Protein AF-A0A1B7TES0-F1 (afdb_monomer)

InterPro domains:
  IPR009011 Mannose-6-phosphate receptor binding domain superfamily [G3DSA:2.70.130.10] (312-466)
  IPR009011 Mannose-6-phosphate receptor binding domain superfamily [SSF50911] (410-466)
  IPR036607 Glucosidase 2 subunit beta-like [PF13015] (404-466)
  IPR039794 Glucosidase II beta subunit-like [PTHR12630] (36-466)
  IPR044865 MRH domain [PS51914] (364-467)

Secondary structure (DSSP, 8-state):
----GGGHHHHHHHHHHHTTSSS-----------EEEEEEE-TT--EEEEEEEETTTTTSSS--STT-TT-SS------HHHHHHHHHHHHHSSHHHHHHHHHHHHHHHHH-TT-HHHHHHHHHHHHHHHHHHS------HHHHHHHHHHHHHHHHHHHHHH--SS-HHHHHHHHHHIIIIIHHHHHTT---HHHHHHHHHTGGG-SHHHHHHHHHHHHHHHHHHHHHH----TTHHHHHTTHHHHHHHHHTT---THHHHHHHHHHTSSTTHHHHHHHHHHHHHHHHHHHHHHHHHHTS-HHHHHHHHHHHTT-SSSPPEEEEETTEEEEE-TTSEEEEEESS-SS---EEEEEEEEEEE---TTTHHHHHHHHHHHHHHHHHHHSS-TTGGG-PPPTTSHHHHHHHTT---EEEEEEE-PBPTTS-B-EEEEEEEE-SSSSEEEEEEEEETTEEEEEEEEGGG--

pLDDT: mean 72.6, std 19.54, range [38.34, 98.56]

Nearest PDB structures (foldseek):
  3g6b-assembly1_A  TM=1.674E-01  e=2.096E+00  Thermotoga maritima
  6h2x-assembly1_A  TM=1.676E-01  e=2.614E+00  Escherichia coli K-12
  5xg2-assembly1_A  TM=1.354E-01  e=2.763E+00  Pyrococcus yayanosii CH1

Radius of gyration: 34.03 Å; Cα contacts (8 Å, |Δi|>4): 534; chains: 1; bounding box: 78×110×88 Å

Organism: NCBI:txid766949

Solvent-accessible surface area (backbone atoms only — not comparable to full-atom values): 26344 Å² total; per-residue (Å²): 138,83,80,70,69,80,59,53,63,58,53,52,57,54,50,56,57,58,64,63,69,75,78,64,70,72,76,72,69,81,70,73,72,71,60,44,75,36,71,38,46,49,99,85,68,48,75,62,36,39,25,74,44,60,49,82,54,48,62,64,88,55,74,64,29,46,62,19,80,50,32,91,87,52,90,64,81,66,44,33,65,60,49,49,52,51,52,39,43,58,67,63,63,47,55,50,55,48,29,41,51,50,3,29,52,52,34,45,55,70,70,38,72,86,37,66,69,61,50,51,50,51,50,54,43,50,57,53,50,49,63,61,66,72,56,85,72,81,69,46,72,63,54,57,49,47,53,50,47,49,53,49,46,55,52,47,50,54,54,51,76,70,54,89,68,100,44,72,71,58,54,52,55,51,49,54,51,38,62,75,58,48,45,61,54,57,74,63,69,55,80,46,78,73,42,49,55,50,41,60,75,45,57,83,56,75,42,64,66,61,49,50,54,51,50,54,51,51,54,50,54,49,57,53,48,41,75,74,57,85,48,86,66,97,52,56,72,68,51,59,68,43,49,69,58,52,49,61,57,43,64,77,66,61,88,53,78,66,57,67,54,50,54,51,51,60,55,67,71,46,91,76,29,63,62,54,52,49,50,53,53,48,52,49,53,44,51,53,47,53,51,51,49,51,53,63,48,65,74,54,50,68,69,57,54,53,51,47,53,54,46,56,68,67,36,74,84,55,77,66,39,60,29,65,48,94,65,30,34,39,37,42,36,41,90,35,32,35,34,41,31,61,70,88,55,97,63,90,64,67,41,46,37,14,35,66,74,47,77,44,62,68,72,52,80,90,64,35,67,66,56,51,44,49,52,49,50,52,51,53,49,49,58,33,69,76,42,98,48,82,63,53,72,64,56,58,63,32,80,86,18,65,65,41,52,64,55,49,63,36,43,55,37,35,34,42,36,25,38,84,16,44,77,36,90,98,46,50,52,15,24,34,37,36,41,32,28,36,15,69,42,81,44,33,51,75,43,80,42,74,81,43,82,51,29,34,41,33,38,28,31,10,17,85,6,26,108

Structure (mmCIF, N/CA/C/O backbone):
data_AF-A0A1B7TES0-F1
#
_entry.id   AF-A0A1B7TES0-F1
#
loop_
_atom_site.group_PDB
_atom_site.id
_atom_site.type_symbol
_atom_site.label_atom_id
_atom_site.label_alt_id
_atom_site.label_comp_id
_atom_site.label_asym_id
_atom_site.label_entity_id
_atom_site.label_seq_id
_atom_site.pdbx_PDB_ins_code
_atom_site.Cartn_x
_atom_site.Cartn_y
_atom_site.Cartn_z
_atom_site.occupancy
_atom_site.B_iso_or_equiv
_atom_site.auth_seq_id
_atom_site.auth_comp_id
_atom_site.auth_asym_id
_atom_site.auth_atom_id
_atom_site.pdbx_PDB_model_num
ATOM 1 N N . MET A 1 1 ? 20.897 -83.215 -26.040 1.00 42.31 1 MET A N 1
ATOM 2 C CA . MET A 1 1 ? 19.941 -82.803 -24.991 1.00 42.31 1 MET A CA 1
ATOM 3 C C . MET A 1 1 ? 19.329 -81.486 -25.446 1.00 42.31 1 MET A C 1
ATOM 5 O O . MET A 1 1 ? 19.925 -80.431 -25.296 1.00 42.31 1 MET A O 1
ATOM 9 N N . THR A 1 2 ? 18.232 -81.581 -26.189 1.00 43.47 2 THR A N 1
ATOM 10 C CA . THR A 1 2 ? 17.555 -80.461 -26.851 1.00 43.47 2 THR A CA 1
ATOM 11 C C . THR A 1 2 ? 16.640 -79.767 -25.851 1.00 43.47 2 THR A C 1
ATOM 13 O O . THR A 1 2 ? 15.668 -80.355 -25.383 1.00 43.47 2 THR A O 1
ATOM 16 N N . ILE A 1 3 ? 16.983 -78.530 -25.491 1.00 46.34 3 ILE A N 1
ATOM 17 C CA . ILE A 1 3 ? 16.198 -77.704 -24.573 1.00 46.34 3 ILE A CA 1
ATOM 18 C C . ILE A 1 3 ? 14.920 -77.271 -25.295 1.00 46.34 3 ILE A C 1
ATOM 20 O O . ILE A 1 3 ? 14.955 -76.674 -26.369 1.00 46.34 3 ILE A O 1
ATOM 24 N N . ASN A 1 4 ? 13.783 -77.628 -24.706 1.00 51.50 4 ASN A N 1
ATOM 25 C CA . ASN A 1 4 ? 12.456 -77.363 -25.236 1.00 51.50 4 ASN A CA 1
ATOM 26 C C . ASN A 1 4 ? 12.114 -75.872 -25.065 1.00 51.50 4 ASN A C 1
ATOM 28 O O . ASN A 1 4 ? 11.804 -75.406 -23.969 1.00 51.50 4 ASN A O 1
ATOM 32 N N . VAL A 1 5 ? 12.193 -75.124 -26.167 1.00 51.91 5 VAL A N 1
ATOM 33 C CA . VAL A 1 5 ? 12.074 -73.653 -26.226 1.00 51.91 5 VAL A CA 1
ATOM 34 C C . VAL A 1 5 ? 10.677 -73.148 -25.818 1.00 51.91 5 VAL A C 1
ATOM 36 O O . VAL A 1 5 ? 10.519 -71.977 -25.484 1.00 51.91 5 VAL A O 1
ATOM 39 N N . LYS A 1 6 ? 9.662 -74.022 -25.737 1.00 53.12 6 LYS A N 1
ATOM 40 C CA . LYS A 1 6 ? 8.293 -73.628 -25.351 1.00 53.12 6 LYS A CA 1
ATOM 41 C C . LYS A 1 6 ? 8.134 -73.185 -23.889 1.00 53.12 6 LYS A C 1
ATOM 43 O O . LYS A 1 6 ? 7.161 -72.503 -23.590 1.00 53.12 6 LYS A O 1
ATOM 48 N N 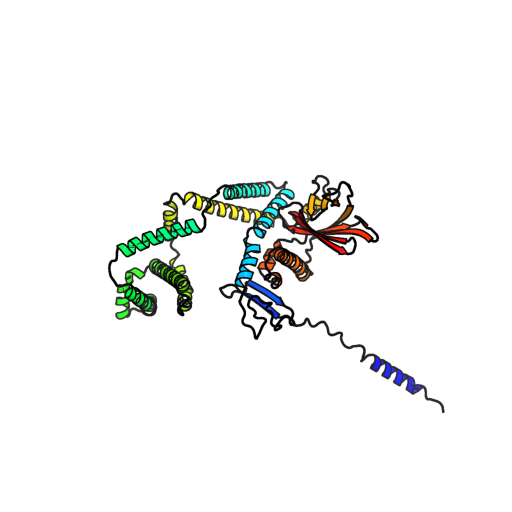. ASN A 1 7 ? 9.090 -73.484 -23.006 1.00 51.94 7 ASN A N 1
ATOM 49 C CA . ASN A 1 7 ? 9.026 -73.047 -21.603 1.00 51.94 7 ASN A CA 1
ATOM 50 C C . ASN A 1 7 ? 9.745 -71.716 -21.316 1.00 51.94 7 ASN A C 1
ATOM 52 O O . ASN A 1 7 ? 9.585 -71.169 -20.229 1.00 51.94 7 ASN A O 1
ATOM 56 N N . ILE A 1 8 ? 10.490 -71.152 -22.275 1.00 54.81 8 ILE A N 1
ATOM 57 C CA . ILE A 1 8 ? 11.194 -69.870 -22.077 1.00 54.81 8 ILE A CA 1
ATOM 58 C C . ILE A 1 8 ? 10.225 -68.684 -22.206 1.00 54.81 8 ILE A C 1
ATOM 60 O O . ILE A 1 8 ? 10.348 -67.699 -21.480 1.00 54.81 8 ILE A O 1
ATOM 64 N N . SER A 1 9 ? 9.199 -68.799 -23.053 1.00 53.09 9 SER A N 1
ATOM 65 C CA . SER A 1 9 ? 8.190 -67.748 -23.243 1.00 53.09 9 SER A CA 1
ATOM 66 C C . SER A 1 9 ? 7.325 -67.526 -21.997 1.00 53.09 9 SER A C 1
ATOM 68 O O . SER A 1 9 ? 6.955 -66.395 -21.704 1.00 53.09 9 SER A O 1
ATOM 70 N N . VAL A 1 10 ? 7.054 -68.582 -21.223 1.00 55.75 10 VAL A N 1
ATOM 71 C CA . VAL A 1 10 ? 6.283 -68.482 -19.972 1.00 55.75 10 VAL A CA 1
ATOM 72 C C . VAL A 1 10 ? 7.136 -67.885 -18.846 1.00 55.75 10 VAL A C 1
ATOM 74 O O . VAL A 1 10 ? 6.637 -67.085 -18.058 1.00 55.75 10 VAL A O 1
ATOM 77 N N . LEU A 1 11 ? 8.440 -68.185 -18.814 1.00 52.66 11 LEU A N 1
ATOM 78 C CA . LEU A 1 11 ? 9.365 -67.621 -17.826 1.00 52.66 11 LEU A CA 1
ATOM 79 C C . LEU A 1 11 ? 9.642 -66.123 -18.067 1.00 52.66 11 LEU A C 1
ATOM 81 O O . LEU A 1 11 ? 9.755 -65.363 -17.110 1.00 52.66 11 LEU A O 1
ATOM 85 N N . MET A 1 12 ? 9.676 -65.675 -19.329 1.00 53.41 12 MET A N 1
ATOM 86 C CA . MET A 1 12 ? 9.797 -64.251 -19.690 1.00 53.41 12 MET A CA 1
ATOM 87 C C . MET A 1 12 ? 8.561 -63.425 -19.290 1.00 53.41 12 MET A C 1
ATOM 89 O O . MET A 1 12 ? 8.717 -62.302 -18.819 1.00 53.41 12 MET A O 1
ATOM 93 N N . VAL A 1 13 ? 7.347 -63.979 -19.406 1.00 55.44 13 VAL A N 1
ATOM 94 C CA . VAL A 1 13 ? 6.101 -63.293 -18.994 1.00 55.44 13 VAL A CA 1
ATOM 95 C C . VAL A 1 13 ? 5.934 -63.266 -17.466 1.00 55.44 13 VAL A C 1
ATOM 97 O O . VAL A 1 13 ? 5.351 -62.333 -16.913 1.00 55.44 13 VAL A O 1
ATOM 100 N N . LEU A 1 14 ? 6.483 -64.251 -16.749 1.00 49.00 14 LEU A N 1
ATOM 101 C CA . LEU A 1 14 ? 6.526 -64.237 -15.281 1.00 49.00 14 LEU A CA 1
ATOM 102 C C . LEU A 1 14 ? 7.585 -63.265 -14.737 1.00 49.00 14 LEU A C 1
ATOM 104 O O . LEU A 1 14 ? 7.317 -62.569 -13.760 1.00 49.00 14 LEU A O 1
ATOM 108 N N . LEU A 1 15 ? 8.741 -63.132 -15.395 1.00 49.56 15 LEU A N 1
ATOM 109 C CA . LEU A 1 15 ? 9.765 -62.157 -14.999 1.00 49.56 15 LEU A CA 1
ATOM 110 C C . LEU A 1 15 ? 9.375 -60.707 -15.340 1.00 49.56 15 LEU A C 1
ATOM 112 O O . LEU A 1 15 ? 9.708 -59.807 -14.570 1.00 49.56 15 LEU A O 1
ATOM 116 N N . SER A 1 16 ? 8.600 -60.462 -16.406 1.00 47.31 16 SER A N 1
ATOM 117 C CA . SER A 1 16 ? 8.087 -59.114 -16.707 1.00 47.31 16 SER A CA 1
ATOM 118 C C . SER A 1 16 ? 7.014 -58.638 -15.719 1.00 47.31 16 SER A C 1
ATOM 120 O O . SER A 1 16 ? 6.891 -57.438 -15.497 1.00 47.31 16 SER A O 1
ATOM 122 N N . ASN A 1 17 ? 6.269 -59.553 -15.088 1.00 45.66 17 ASN A N 1
ATOM 123 C CA . ASN A 1 17 ? 5.266 -59.203 -14.073 1.00 45.66 17 ASN A CA 1
ATOM 124 C C . ASN A 1 17 ? 5.848 -59.055 -12.655 1.00 45.66 17 ASN A C 1
ATOM 126 O O . ASN A 1 17 ? 5.274 -58.331 -11.844 1.00 45.66 17 ASN A O 1
ATOM 130 N N . ILE A 1 18 ? 7.004 -59.665 -12.365 1.00 48.59 18 ILE A N 1
ATOM 131 C CA . ILE A 1 18 ? 7.712 -59.489 -11.081 1.00 48.59 18 ILE A CA 1
ATOM 132 C C . ILE A 1 18 ? 8.613 -58.237 -11.108 1.00 48.59 18 ILE A C 1
ATOM 134 O O . ILE A 1 18 ? 8.800 -57.586 -10.083 1.00 48.59 18 ILE A O 1
ATOM 138 N N . ALA A 1 19 ? 9.096 -57.815 -12.283 1.00 42.03 19 ALA A N 1
ATOM 139 C CA . ALA A 1 19 ? 9.821 -56.549 -12.435 1.00 42.03 19 ALA A CA 1
ATOM 140 C C . ALA A 1 19 ? 8.911 -55.299 -12.410 1.00 42.03 19 ALA A C 1
ATOM 142 O O . ALA A 1 19 ? 9.402 -54.197 -12.172 1.00 42.03 19 ALA A O 1
ATOM 143 N N . LEU A 1 20 ? 7.592 -55.452 -12.598 1.00 42.66 20 LEU A N 1
ATOM 144 C CA . LEU A 1 20 ? 6.626 -54.345 -12.529 1.00 42.66 20 LEU A CA 1
ATOM 145 C C . LEU A 1 20 ? 5.993 -54.141 -11.140 1.00 42.66 20 LEU A C 1
ATOM 147 O O . LEU A 1 20 ? 5.223 -53.204 -10.963 1.00 42.66 20 LEU A O 1
ATOM 151 N N . THR A 1 21 ? 6.327 -54.970 -10.145 1.00 44.06 21 THR A N 1
ATOM 152 C CA . THR A 1 21 ? 5.787 -54.873 -8.772 1.00 44.06 21 THR A CA 1
ATOM 153 C C . THR A 1 21 ? 6.800 -54.401 -7.721 1.00 44.06 21 THR A C 1
ATOM 155 O O . THR A 1 21 ? 6.483 -54.391 -6.536 1.00 44.06 21 THR A O 1
ATOM 158 N N . ILE A 1 22 ? 7.996 -53.946 -8.128 1.00 46.16 22 ILE A N 1
ATOM 159 C CA . ILE A 1 22 ? 8.996 -53.330 -7.222 1.00 46.16 22 ILE A CA 1
ATOM 160 C C . ILE A 1 22 ? 9.387 -51.894 -7.656 1.00 46.16 22 ILE A C 1
ATOM 162 O O . ILE A 1 22 ? 10.110 -51.200 -6.951 1.00 46.16 22 ILE A O 1
ATOM 166 N N . ALA A 1 23 ? 8.829 -51.370 -8.755 1.00 44.59 23 ALA A N 1
ATOM 167 C CA . ALA A 1 23 ? 9.015 -49.971 -9.180 1.00 44.59 23 ALA A CA 1
ATOM 168 C C . ALA A 1 23 ? 7.722 -49.133 -9.120 1.00 44.59 23 ALA A C 1
ATOM 170 O O . ALA A 1 23 ? 7.601 -48.106 -9.782 1.00 44.59 23 ALA A O 1
ATOM 171 N N . SER A 1 24 ? 6.762 -49.561 -8.302 1.00 42.44 24 SER A N 1
ATOM 172 C CA . SER A 1 24 ? 5.590 -48.778 -7.913 1.00 42.44 24 SER A CA 1
ATOM 173 C C . SER A 1 24 ? 5.445 -48.800 -6.394 1.00 42.44 24 SER A C 1
ATOM 175 O O . SER A 1 24 ? 4.381 -49.106 -5.859 1.00 42.44 24 SER A O 1
ATOM 177 N N . SER A 1 25 ? 6.522 -48.474 -5.676 1.00 38.94 25 SER A N 1
ATOM 178 C CA . SER A 1 25 ? 6.314 -47.743 -4.429 1.00 38.94 25 SER A CA 1
ATOM 179 C C . SER A 1 25 ? 5.607 -46.464 -4.859 1.00 38.94 25 SER A C 1
ATOM 181 O O . SER A 1 25 ? 6.211 -45.709 -5.629 1.00 38.94 25 SER A O 1
ATOM 183 N N . PRO A 1 26 ? 4.341 -46.215 -4.473 1.00 42.72 26 PRO A N 1
ATOM 184 C CA . PRO A 1 26 ? 3.803 -44.883 -4.641 1.00 42.72 26 PRO A CA 1
ATOM 185 C C . PRO A 1 26 ? 4.821 -43.983 -3.950 1.00 42.72 26 PRO A C 1
ATOM 187 O O . PRO A 1 26 ? 5.100 -44.173 -2.765 1.00 42.72 26 PRO A O 1
ATOM 190 N N . SER A 1 27 ? 5.450 -43.070 -4.697 1.00 41.62 27 SER A N 1
ATOM 191 C CA . SER A 1 27 ? 6.009 -41.875 -4.084 1.00 41.62 27 SER A CA 1
ATOM 192 C C . SER A 1 27 ? 4.884 -41.392 -3.194 1.00 41.62 27 SER A C 1
ATOM 194 O O . SER A 1 27 ? 3.835 -41.021 -3.731 1.00 41.62 27 SER A O 1
ATOM 196 N N . SER A 1 28 ? 5.018 -41.581 -1.877 1.00 42.09 28 SER A N 1
ATOM 197 C CA . SER A 1 28 ? 3.957 -41.225 -0.960 1.00 42.09 28 SER A CA 1
ATOM 198 C C . SER A 1 28 ? 3.707 -39.772 -1.279 1.00 42.09 28 SER A C 1
ATOM 200 O O . SER A 1 28 ? 4.608 -38.942 -1.126 1.00 42.09 28 SER A O 1
ATOM 202 N N . THR A 1 29 ? 2.536 -39.503 -1.852 1.00 45.03 29 THR A N 1
ATOM 203 C CA . THR A 1 29 ? 1.993 -38.164 -1.983 1.00 45.03 29 THR A CA 1
ATOM 204 C C . THR A 1 29 ? 2.363 -37.480 -0.691 1.00 45.03 29 THR A C 1
ATOM 206 O O . THR A 1 29 ? 2.080 -38.070 0.350 1.00 45.03 29 THR A O 1
ATOM 209 N N . ASN A 1 30 ? 3.096 -36.366 -0.761 1.00 44.19 30 ASN A N 1
ATOM 210 C CA . ASN A 1 30 ? 3.428 -35.540 0.390 1.00 44.19 30 ASN A CA 1
ATOM 211 C C . ASN A 1 30 ? 2.134 -35.322 1.181 1.00 44.19 30 ASN A C 1
ATOM 213 O O . ASN A 1 30 ? 1.384 -34.391 0.904 1.00 44.19 30 ASN A O 1
ATOM 217 N N . THR A 1 31 ? 1.823 -36.222 2.111 1.00 52.09 31 THR A N 1
ATOM 218 C CA . THR A 1 31 ? 0.764 -36.059 3.083 1.00 52.09 31 THR A CA 1
ATOM 219 C C . THR A 1 31 ? 1.363 -34.998 3.957 1.00 52.09 31 THR A C 1
ATOM 221 O O . THR A 1 31 ? 2.270 -35.297 4.741 1.00 52.09 31 THR A O 1
ATOM 224 N N . ALA A 1 32 ? 0.991 -33.752 3.653 1.00 55.62 32 ALA A N 1
ATOM 225 C CA . ALA A 1 32 ? 1.423 -32.571 4.365 1.00 55.62 32 ALA A CA 1
ATOM 226 C C . ALA A 1 32 ? 1.440 -32.948 5.840 1.00 55.62 32 ALA A C 1
ATOM 228 O O . ALA A 1 32 ? 0.426 -33.407 6.375 1.00 55.62 32 ALA A O 1
ATOM 229 N N . ARG A 1 33 ? 2.636 -32.915 6.442 1.00 61.59 33 ARG A N 1
ATOM 230 C CA . ARG A 1 33 ? 2.772 -33.233 7.859 1.00 61.59 33 ARG A CA 1
ATOM 231 C C . ARG A 1 33 ? 1.733 -32.379 8.585 1.00 61.59 33 ARG A C 1
ATOM 233 O O . ARG A 1 33 ? 1.602 -31.210 8.212 1.00 61.59 33 ARG A O 1
ATOM 240 N N . PRO A 1 34 ? 0.995 -32.941 9.558 1.00 69.56 34 PRO A N 1
ATOM 241 C CA . PRO A 1 34 ? 0.087 -32.131 10.346 1.00 69.56 34 PRO A CA 1
ATOM 242 C C . PRO A 1 34 ? 0.857 -30.900 10.842 1.00 69.56 34 PRO A C 1
ATOM 244 O O . PRO A 1 34 ? 2.052 -30.987 11.128 1.00 69.56 34 PRO A O 1
ATOM 247 N N . SER A 1 35 ? 0.219 -29.741 10.800 1.00 85.62 35 SER A N 1
ATOM 248 C CA . SER A 1 35 ? 0.748 -28.493 11.344 1.00 85.62 35 SER A CA 1
ATOM 249 C C . SER A 1 35 ? 0.018 -28.199 12.646 1.00 85.62 35 SER A C 1
ATOM 251 O O . SER A 1 35 ? -1.189 -28.442 12.730 1.00 85.62 35 SER A O 1
ATOM 253 N N . PHE A 1 36 ? 0.719 -27.661 13.640 1.00 90.56 36 PHE A N 1
ATOM 254 C CA . PHE A 1 36 ? 0.095 -27.195 14.874 1.00 90.56 36 PHE A CA 1
ATOM 255 C C . PHE A 1 36 ? -0.506 -25.804 14.638 1.00 90.56 36 PHE A C 1
ATOM 257 O O . PHE A 1 36 ? 0.096 -24.987 13.944 1.00 90.56 36 PHE A O 1
ATOM 264 N N . VAL A 1 37 ? -1.708 -25.545 15.157 1.00 92.62 37 VAL A N 1
ATOM 265 C CA . VAL A 1 37 ? -2.417 -24.269 14.970 1.00 92.62 37 VAL A CA 1
ATOM 266 C C . VAL A 1 37 ? -2.322 -23.460 16.258 1.00 92.62 37 VAL A C 1
ATOM 268 O O . VAL A 1 37 ? -2.996 -23.783 17.234 1.00 92.62 37 VAL A O 1
ATOM 271 N N . CYS A 1 38 ? -1.532 -22.393 16.234 1.00 92.50 38 CYS A N 1
ATOM 272 C CA . CYS A 1 38 ? -1.506 -21.376 17.273 1.00 92.50 38 CYS A CA 1
ATOM 273 C C . CYS A 1 38 ? -2.721 -20.456 17.126 1.00 92.50 38 CYS A C 1
ATOM 275 O O . CYS A 1 38 ? -3.035 -19.998 16.021 1.00 92.50 38 CYS A O 1
ATOM 277 N N . LYS A 1 39 ? -3.395 -20.160 18.237 1.00 93.06 39 LYS A N 1
ATOM 278 C CA . LYS A 1 39 ? -4.545 -19.249 18.277 1.00 93.06 39 LYS A CA 1
ATOM 279 C C . LYS A 1 39 ? -4.156 -17.990 19.030 1.00 93.06 39 LYS A C 1
ATOM 281 O O . LYS A 1 39 ? -3.634 -18.078 20.133 1.00 93.06 39 LYS A O 1
ATOM 286 N N . VAL A 1 40 ? -4.439 -16.834 18.446 1.00 89.62 40 VAL A N 1
ATOM 287 C CA . VAL A 1 40 ? -4.263 -15.542 19.107 1.00 89.62 40 VAL A CA 1
ATOM 288 C C . VAL A 1 40 ? -5.645 -15.042 19.490 1.00 89.62 40 VAL A C 1
ATOM 290 O O . VAL A 1 40 ? -6.472 -14.772 18.616 1.00 89.62 40 VAL A O 1
ATOM 293 N N . ALA A 1 41 ? -5.914 -14.986 20.791 1.00 89.06 41 ALA A N 1
ATOM 294 C CA . ALA A 1 41 ? -7.195 -14.558 21.332 1.00 89.06 41 ALA A CA 1
ATOM 295 C C . ALA A 1 41 ? -7.065 -13.220 22.066 1.00 89.06 41 ALA A C 1
ATOM 297 O O . ALA A 1 41 ? -6.029 -12.943 22.666 1.00 89.06 41 ALA A O 1
ATOM 298 N N . ASP A 1 42 ? -8.114 -12.400 22.001 1.00 86.94 42 ASP A N 1
ATOM 299 C CA . ASP A 1 42 ? -8.216 -11.168 22.780 1.00 86.94 42 ASP A CA 1
ATOM 300 C C . ASP A 1 42 ? -8.480 -11.458 24.272 1.00 86.94 42 ASP A C 1
ATOM 302 O O . ASP A 1 42 ? -8.664 -12.602 24.698 1.00 86.94 42 ASP A O 1
ATOM 306 N N . LYS A 1 43 ? -8.568 -10.397 25.082 1.00 86.44 43 LYS A N 1
ATOM 307 C CA . LYS A 1 43 ? -8.873 -10.488 26.523 1.00 86.44 43 LYS A CA 1
ATOM 308 C C . LYS A 1 43 ? -10.228 -11.133 26.841 1.00 86.44 43 LYS A C 1
ATOM 310 O O . LYS A 1 43 ? -10.437 -11.579 27.964 1.00 86.44 43 LYS A O 1
ATOM 315 N N . ASN A 1 44 ? -11.137 -11.191 25.870 1.00 85.56 44 ASN A N 1
ATOM 316 C CA . ASN A 1 44 ? -12.444 -11.836 25.983 1.00 85.56 44 ASN A CA 1
ATOM 317 C C . ASN A 1 44 ? -12.429 -13.275 25.439 1.00 85.56 44 ASN A C 1
ATOM 319 O O . ASN A 1 44 ? -13.485 -13.898 25.315 1.00 85.56 44 ASN A O 1
ATOM 323 N N . ASN A 1 45 ? -11.246 -13.810 25.123 1.00 84.50 45 ASN A N 1
ATOM 324 C CA . ASN A 1 45 ? -11.037 -15.123 24.526 1.00 84.50 45 ASN A CA 1
ATOM 325 C C . ASN A 1 45 ? -11.667 -15.277 23.124 1.00 84.50 45 ASN A C 1
ATOM 327 O O . ASN A 1 45 ? -11.909 -16.398 22.663 1.00 84.50 45 ASN A O 1
ATOM 331 N N . ASN A 1 46 ? -11.928 -14.164 22.429 1.00 86.00 46 ASN A N 1
ATOM 332 C CA . ASN A 1 46 ? -12.300 -14.185 21.020 1.00 86.00 46 ASN A CA 1
ATOM 333 C C . ASN A 1 46 ? -11.040 -14.394 20.192 1.00 86.00 46 ASN A C 1
ATOM 335 O O . ASN A 1 46 ? -10.078 -13.637 20.302 1.00 86.00 46 ASN A O 1
ATOM 339 N N . ILE A 1 47 ? -11.056 -15.407 19.333 1.00 85.56 47 ILE A N 1
ATOM 340 C CA . ILE A 1 47 ? -9.958 -15.663 18.405 1.00 85.56 47 ILE A CA 1
ATOM 341 C C . ILE A 1 47 ? -9.907 -14.517 17.390 1.00 85.56 47 ILE A C 1
ATOM 343 O O . ILE A 1 47 ? -10.826 -14.362 16.588 1.00 85.56 47 ILE A O 1
ATOM 347 N N . VAL A 1 48 ? -8.822 -13.746 17.415 1.00 84.56 48 VAL A N 1
ATOM 348 C CA . VAL A 1 48 ? -8.577 -12.648 16.472 1.00 84.56 48 VAL A CA 1
ATOM 349 C C . VAL A 1 48 ? -7.978 -13.199 15.181 1.00 84.56 48 VAL A C 1
ATOM 351 O O . VAL A 1 48 ? -8.420 -12.861 14.084 1.00 84.56 48 VAL A O 1
ATOM 354 N N . PHE A 1 49 ? -6.983 -14.081 15.302 1.00 84.94 49 PHE A N 1
ATOM 355 C CA . PHE A 1 49 ? -6.415 -14.808 14.171 1.00 84.94 49 PHE A CA 1
ATOM 356 C C . PHE A 1 49 ? -5.719 -16.099 14.609 1.00 84.94 49 PHE A C 1
ATOM 358 O O . PHE A 1 49 ? -5.396 -16.302 15.780 1.00 84.94 49 PHE A O 1
ATOM 365 N N . ASN A 1 50 ? -5.462 -16.966 13.631 1.00 88.69 50 ASN A N 1
ATOM 366 C CA . ASN A 1 50 ? -4.739 -18.219 13.808 1.00 88.69 50 ASN A CA 1
ATOM 367 C C . ASN A 1 50 ? -3.452 -18.175 12.989 1.00 88.69 50 ASN A C 1
ATOM 369 O O . ASN A 1 50 ? -3.381 -17.472 11.984 1.00 88.69 50 ASN A O 1
ATOM 373 N N . HIS A 1 51 ? -2.455 -18.971 13.351 1.00 85.81 51 HIS A N 1
ATOM 374 C CA . HIS A 1 51 ? -1.343 -19.275 12.454 1.00 85.81 51 HIS A CA 1
ATOM 375 C C . HIS A 1 51 ? -0.876 -20.714 12.651 1.00 85.81 51 HIS A C 1
ATOM 377 O O . HIS A 1 51 ? -1.124 -21.330 13.684 1.00 85.81 51 HIS A O 1
ATOM 383 N N . THR A 1 52 ? -0.247 -21.284 11.627 1.00 88.00 52 THR A N 1
ATOM 384 C CA . THR A 1 52 ? 0.211 -22.676 11.648 1.00 88.00 52 THR A CA 1
ATOM 385 C C . THR A 1 52 ? 1.721 -22.748 11.758 1.00 88.00 52 THR A C 1
ATOM 387 O O . THR A 1 52 ? 2.410 -22.183 10.904 1.00 88.00 52 THR A O 1
ATOM 390 N N . ILE A 1 53 ? 2.222 -23.522 12.715 1.00 87.56 53 ILE A N 1
ATOM 391 C CA . ILE A 1 53 ? 3.639 -23.867 12.830 1.00 87.56 53 ILE A CA 1
ATOM 392 C C . ILE A 1 53 ? 3.877 -25.320 12.382 1.00 87.56 53 ILE A C 1
ATOM 394 O O . ILE A 1 53 ? 2.990 -26.178 12.497 1.00 87.56 53 ILE A O 1
ATOM 398 N N . PRO A 1 54 ? 5.059 -25.643 11.833 1.00 88.94 54 PRO A N 1
ATOM 399 C CA . PRO A 1 54 ? 5.434 -27.024 11.567 1.00 88.94 54 PRO A CA 1
ATOM 400 C C . PRO A 1 54 ? 5.433 -27.882 12.839 1.00 88.94 54 PRO A C 1
ATOM 402 O O . PRO A 1 54 ? 5.952 -27.469 13.866 1.00 88.94 54 PRO A O 1
ATOM 405 N N . ASN A 1 55 ? 4.971 -29.132 12.753 1.00 90.38 55 ASN A N 1
ATOM 406 C CA . ASN A 1 55 ? 4.944 -30.047 13.905 1.00 90.38 55 ASN A CA 1
ATOM 407 C C . ASN A 1 55 ? 6.295 -30.302 14.591 1.00 90.38 55 ASN A C 1
ATOM 409 O O . ASN A 1 55 ? 6.298 -30.810 15.702 1.00 90.38 55 ASN A O 1
ATOM 413 N N . PHE A 1 56 ? 7.427 -30.047 13.929 1.00 89.88 56 PHE A N 1
ATOM 414 C CA . PHE A 1 56 ? 8.739 -30.229 14.559 1.00 89.88 56 PHE A CA 1
ATOM 415 C C . PHE A 1 56 ? 9.103 -29.094 15.523 1.00 89.88 56 PHE A C 1
ATOM 417 O O . PHE A 1 56 ? 10.053 -29.267 16.276 1.00 89.88 56 PHE A O 1
ATOM 424 N N . LEU A 1 57 ? 8.390 -27.966 15.446 1.00 89.88 57 LEU A N 1
ATOM 425 C CA . LEU A 1 57 ? 8.496 -26.850 16.383 1.00 89.88 57 LEU A CA 1
ATOM 426 C C . LEU A 1 57 ? 7.614 -27.066 17.619 1.00 89.88 57 LEU A C 1
ATOM 428 O O . LEU A 1 57 ? 7.957 -26.642 18.704 1.00 89.88 57 LEU A O 1
ATOM 432 N N . ALA A 1 58 ? 6.506 -27.798 17.482 1.00 92.38 58 ALA A N 1
ATOM 433 C CA . ALA A 1 58 ? 5.663 -28.114 18.628 1.00 92.38 58 ALA A CA 1
ATOM 434 C C . ALA A 1 58 ? 6.362 -29.096 19.587 1.00 92.38 58 ALA A C 1
ATOM 436 O O . ALA A 1 58 ? 6.723 -30.209 19.185 1.00 92.38 58 ALA A O 1
ATOM 437 N N . ASN A 1 59 ? 6.435 -28.738 20.870 1.00 92.19 59 ASN A N 1
ATOM 438 C CA . ASN A 1 59 ? 7.131 -29.465 21.937 1.00 92.19 59 ASN A CA 1
ATOM 439 C C . ASN A 1 59 ? 8.652 -29.522 21.767 1.00 92.19 59 ASN A C 1
ATOM 441 O O . ASN A 1 59 ? 9.277 -30.530 22.124 1.00 92.19 59 ASN A O 1
ATOM 445 N N . ASP A 1 60 ? 9.253 -28.461 21.231 1.00 91.81 60 ASP A N 1
ATOM 446 C CA . ASP A 1 60 ? 10.708 -28.324 21.106 1.00 91.81 60 ASP A CA 1
ATOM 447 C C . ASP A 1 60 ? 11.347 -27.552 22.284 1.00 91.81 60 ASP A C 1
ATOM 449 O O . ASP A 1 60 ? 12.565 -27.348 22.319 1.00 91.81 60 ASP A O 1
ATOM 453 N N . SER A 1 61 ? 10.548 -27.228 23.314 1.00 89.38 61 SER A N 1
ATOM 454 C CA . SER A 1 61 ? 10.899 -26.430 24.504 1.00 89.38 61 SER A CA 1
ATOM 455 C C . SER A 1 61 ? 11.052 -24.920 24.264 1.00 89.38 61 SER A C 1
ATOM 457 O O . SER A 1 61 ? 11.411 -24.177 25.201 1.00 89.38 61 SER A O 1
ATOM 459 N N . ILE A 1 62 ? 10.755 -24.448 23.054 1.00 88.00 62 ILE A N 1
ATOM 460 C CA . ILE A 1 62 ? 10.681 -23.042 22.660 1.00 88.00 62 ILE A CA 1
ATOM 461 C C . ILE A 1 62 ? 9.208 -22.707 22.427 1.00 88.00 62 ILE A C 1
ATOM 463 O O . ILE A 1 62 ? 8.481 -23.472 21.826 1.00 88.00 62 ILE A O 1
ATOM 467 N N . CYS A 1 63 ? 8.750 -21.556 22.920 1.00 89.00 63 CYS A N 1
ATOM 468 C CA . CYS A 1 63 ? 7.409 -21.110 22.560 1.00 89.00 63 CYS A CA 1
ATOM 469 C C . CYS A 1 63 ? 7.424 -20.445 21.194 1.00 89.00 63 CYS A C 1
ATOM 471 O O . CYS A 1 63 ? 8.097 -19.416 21.005 1.00 89.00 63 CYS A O 1
ATOM 473 N N . ASP A 1 64 ? 6.630 -20.989 20.289 1.00 89.12 64 ASP A N 1
ATOM 474 C CA . ASP A 1 64 ? 6.333 -20.392 18.999 1.00 89.12 64 ASP A CA 1
ATOM 475 C C . ASP A 1 64 ? 4.911 -19.831 18.934 1.00 89.12 64 ASP A C 1
ATOM 477 O O . ASP A 1 64 ? 4.699 -18.834 18.242 1.00 89.12 64 ASP A O 1
ATOM 481 N N . CYS A 1 65 ? 3.965 -20.358 19.719 1.00 91.50 65 CYS A N 1
ATOM 482 C CA . CYS A 1 65 ? 2.688 -19.681 19.943 1.00 91.50 65 CYS A CA 1
ATOM 483 C C . CYS A 1 65 ? 2.828 -18.559 20.989 1.00 91.50 65 CYS A C 1
ATOM 485 O O . CYS A 1 65 ? 3.612 -18.657 21.938 1.00 91.50 65 CYS A O 1
ATOM 487 N N . CYS A 1 66 ? 2.018 -17.500 20.859 1.00 91.06 66 CYS A N 1
ATOM 488 C CA . CYS A 1 66 ? 2.041 -16.367 21.794 1.00 91.06 66 CYS A CA 1
ATOM 489 C C . CYS A 1 66 ? 1.603 -16.715 23.220 1.00 91.06 66 CYS A C 1
ATOM 491 O O . CYS A 1 66 ? 2.015 -16.064 24.175 1.00 91.06 66 CYS A O 1
ATOM 493 N N . ASP A 1 67 ? 0.807 -17.770 23.361 1.00 91.88 67 ASP A N 1
ATOM 494 C CA . ASP A 1 67 ? 0.343 -18.333 24.625 1.00 91.88 67 ASP A CA 1
ATOM 495 C C . ASP A 1 67 ? 1.117 -19.599 25.033 1.00 91.88 67 ASP A C 1
ATOM 497 O O . ASP A 1 67 ? 0.754 -20.246 26.016 1.00 91.88 67 ASP A O 1
ATOM 501 N N . CYS A 1 68 ? 2.163 -19.971 24.281 1.00 92.12 68 CYS A N 1
ATOM 502 C CA . CYS A 1 68 ? 2.914 -21.221 24.436 1.00 92.12 68 CYS A CA 1
ATOM 503 C C . CYS A 1 68 ? 2.053 -22.495 24.378 1.00 92.12 68 CYS A C 1
ATOM 505 O O . CYS A 1 68 ? 2.420 -23.520 24.956 1.00 92.12 68 CYS A O 1
ATOM 507 N N . SER A 1 69 ? 0.889 -22.452 23.718 1.00 93.12 69 SER A N 1
ATOM 508 C CA . SER A 1 69 ? -0.003 -23.616 23.603 1.00 93.12 69 SER A CA 1
ATOM 509 C C . SER A 1 69 ? 0.603 -24.790 22.824 1.00 93.12 69 SER A C 1
ATOM 511 O O . SER A 1 69 ? 0.098 -25.911 22.916 1.00 93.12 69 SER A O 1
ATOM 513 N N . ASP A 1 70 ? 1.691 -24.552 22.098 1.00 93.19 70 ASP A N 1
ATOM 514 C CA . ASP A 1 70 ? 2.515 -25.542 21.413 1.00 93.19 70 ASP A CA 1
ATOM 515 C C . ASP A 1 70 ? 3.373 -26.414 22.347 1.00 93.19 70 ASP A C 1
ATOM 517 O O . ASP A 1 70 ? 3.814 -27.486 21.925 1.00 93.19 70 ASP A O 1
ATOM 521 N N . GLU A 1 71 ? 3.542 -26.025 23.618 1.00 93.00 71 GLU A N 1
ATOM 522 C CA . GLU A 1 71 ? 4.432 -26.680 24.582 1.00 93.00 71 GLU A CA 1
ATOM 523 C C . GLU A 1 71 ? 3.673 -27.366 25.741 1.00 93.00 71 GLU A C 1
ATOM 525 O O . GLU A 1 71 ? 3.085 -26.718 26.606 1.00 93.00 71 GLU A O 1
ATOM 530 N N . PHE A 1 72 ? 3.739 -28.702 25.850 1.00 90.25 72 PHE A N 1
ATOM 531 C CA . PHE A 1 72 ? 3.038 -29.452 26.913 1.00 90.25 72 PHE A CA 1
ATOM 532 C C . PHE A 1 72 ? 3.613 -29.240 28.320 1.00 90.25 72 PHE A C 1
ATOM 534 O O . PHE A 1 72 ? 2.894 -29.364 29.315 1.00 90.25 72 PHE A O 1
ATOM 541 N N . TYR A 1 73 ? 4.921 -28.995 28.421 1.00 86.56 73 TYR A N 1
ATOM 542 C CA . TYR A 1 73 ? 5.651 -29.056 29.693 1.00 86.56 73 TYR A CA 1
ATOM 543 C C . TYR A 1 73 ? 6.072 -27.691 30.240 1.00 86.56 73 TYR A C 1
ATOM 545 O O . TYR A 1 73 ? 6.588 -27.619 31.357 1.00 86.56 73 TYR A O 1
ATOM 553 N N . LYS A 1 74 ? 5.845 -26.606 29.492 1.00 79.75 74 LYS A N 1
ATOM 554 C CA . LYS A 1 74 ? 6.319 -25.267 29.844 1.00 79.75 74 LYS A CA 1
ATOM 555 C C . LYS A 1 74 ? 5.145 -24.298 29.933 1.00 79.75 74 LYS A C 1
ATOM 557 O O . LYS A 1 74 ? 4.541 -23.944 28.932 1.00 79.75 74 LYS A O 1
ATOM 562 N N . LYS A 1 75 ? 4.839 -23.845 31.151 1.00 73.06 75 LYS A N 1
ATOM 563 C CA . LYS A 1 75 ? 4.031 -22.635 31.335 1.00 73.06 75 LYS A CA 1
ATOM 564 C C . LYS A 1 75 ? 4.966 -21.444 31.204 1.00 73.06 75 LYS A C 1
ATOM 566 O O . LYS A 1 75 ? 5.868 -21.304 32.029 1.00 73.06 75 LYS A O 1
ATOM 571 N N . SER A 1 76 ? 4.761 -20.628 30.186 1.00 81.44 76 SER A N 1
ATOM 572 C CA . SER A 1 76 ? 5.534 -19.401 29.974 1.00 81.44 76 SER A CA 1
ATOM 573 C C . SER A 1 76 ? 4.623 -18.189 29.999 1.00 81.44 76 SER A C 1
ATOM 575 O O . SER A 1 76 ? 3.403 -18.315 30.092 1.00 81.44 76 SER A O 1
ATOM 577 N N . GLU A 1 77 ? 5.240 -17.014 29.949 1.00 84.56 77 GLU A N 1
ATOM 578 C CA . GLU A 1 77 ? 4.538 -15.745 29.808 1.00 84.56 77 GLU A CA 1
ATOM 579 C C . GLU A 1 77 ? 3.758 -15.718 28.489 1.00 84.56 77 GLU A C 1
ATOM 581 O O . GLU A 1 77 ? 4.282 -16.075 27.434 1.00 84.56 77 GLU A O 1
ATOM 586 N N . ASN A 1 78 ? 2.488 -15.327 28.580 1.00 87.94 78 ASN A N 1
ATOM 587 C CA . ASN A 1 78 ? 1.621 -15.107 27.433 1.00 87.94 78 ASN A CA 1
ATOM 588 C C . ASN A 1 78 ? 1.881 -13.691 26.902 1.00 87.94 78 ASN A C 1
ATOM 590 O O . ASN A 1 78 ? 1.654 -12.721 27.621 1.00 87.94 78 ASN A O 1
ATOM 594 N N . TYR A 1 79 ? 2.339 -13.590 25.657 1.00 88.44 79 TYR A N 1
ATOM 595 C CA . TYR A 1 79 ? 2.609 -12.328 24.960 1.00 88.44 79 TYR A CA 1
ATOM 596 C C . TYR A 1 79 ? 1.598 -12.061 23.831 1.00 88.44 79 TYR A C 1
ATOM 598 O O . TYR A 1 79 ? 1.854 -11.262 22.930 1.00 88.44 79 TYR A O 1
ATOM 606 N N . CYS A 1 80 ? 0.436 -12.726 23.846 1.00 88.88 80 CYS A N 1
ATOM 607 C CA . CYS A 1 80 ? -0.624 -12.499 22.863 1.00 88.88 80 CYS A CA 1
ATOM 608 C C . CYS A 1 80 ? -1.181 -11.074 22.935 1.00 88.88 80 CYS A C 1
ATOM 610 O O . CYS A 1 80 ? -1.513 -10.522 21.893 1.00 88.88 80 CYS A O 1
ATOM 612 N N . ASP A 1 81 ? -1.249 -10.465 24.123 1.00 87.81 81 ASP A N 1
ATOM 613 C CA . ASP A 1 81 ? -1.677 -9.069 24.271 1.00 87.81 81 ASP A CA 1
ATOM 614 C C . ASP A 1 81 ? -0.694 -8.106 23.590 1.00 87.81 81 ASP A C 1
ATOM 616 O O . ASP A 1 81 ? -1.122 -7.218 22.856 1.00 87.81 81 ASP A O 1
ATOM 620 N N . ASP A 1 82 ? 0.615 -8.303 23.770 1.00 85.56 82 ASP A N 1
ATOM 621 C CA . ASP A 1 82 ? 1.646 -7.485 23.118 1.00 85.56 82 ASP A CA 1
ATOM 622 C C . ASP A 1 82 ? 1.610 -7.664 21.599 1.00 85.56 82 ASP A C 1
ATOM 624 O O . ASP A 1 82 ? 1.588 -6.686 20.853 1.00 85.56 82 ASP A O 1
ATOM 628 N N . LEU A 1 83 ? 1.498 -8.916 21.145 1.00 84.19 83 LEU A N 1
ATOM 629 C CA . LEU A 1 83 ? 1.338 -9.257 19.735 1.00 84.19 83 LEU A CA 1
ATOM 630 C C . LEU A 1 83 ? 0.090 -8.594 19.135 1.00 84.19 83 LEU A C 1
ATOM 632 O O . LEU A 1 83 ? 0.143 -8.051 18.033 1.00 84.19 83 LEU A O 1
ATOM 636 N N . LEU A 1 84 ? -1.037 -8.624 19.849 1.00 85.00 84 LEU A N 1
ATOM 637 C CA . LEU A 1 84 ? -2.271 -7.969 19.427 1.00 85.00 84 LEU A CA 1
ATOM 638 C C . LEU A 1 84 ? -2.129 -6.455 19.409 1.00 85.00 84 LEU A C 1
ATOM 640 O O . LEU A 1 84 ? -2.624 -5.833 18.478 1.00 85.00 84 LEU A O 1
ATOM 644 N N . ASN A 1 85 ? -1.471 -5.859 20.399 1.00 82.44 85 ASN A N 1
ATOM 645 C CA . ASN A 1 85 ? -1.228 -4.421 20.435 1.00 82.44 85 ASN A CA 1
ATOM 646 C C . ASN A 1 85 ? -0.356 -3.973 19.264 1.00 82.44 85 ASN A C 1
ATOM 648 O O . ASN A 1 85 ? -0.625 -2.924 18.697 1.00 82.44 85 ASN A O 1
ATOM 652 N N . GLU A 1 86 ? 0.624 -4.776 18.863 1.00 78.50 86 GLU A N 1
ATOM 653 C CA . GLU A 1 86 ? 1.497 -4.491 17.726 1.00 78.50 86 GLU A CA 1
ATOM 654 C C . GLU A 1 86 ? 0.794 -4.714 16.375 1.00 78.50 86 GLU A C 1
ATOM 656 O O . GLU A 1 86 ? 0.884 -3.891 15.466 1.00 78.50 86 GLU A O 1
ATOM 661 N N . TYR A 1 87 ? -0.008 -5.776 16.238 1.00 76.88 87 TYR A N 1
ATOM 662 C CA . TYR A 1 87 ? -0.890 -5.919 15.072 1.00 76.88 87 TYR A CA 1
ATOM 663 C C . TYR A 1 87 ? -1.882 -4.771 14.984 1.00 76.88 87 TYR A C 1
ATOM 665 O O . TYR A 1 87 ? -2.118 -4.228 13.904 1.00 76.88 87 TYR A O 1
ATOM 673 N N . ASN A 1 88 ? -2.472 -4.411 16.120 1.00 76.19 88 ASN A N 1
ATOM 674 C CA . ASN A 1 88 ? -3.361 -3.279 16.201 1.00 76.19 88 ASN A CA 1
ATOM 675 C C . ASN A 1 88 ? -2.596 -2.016 15.863 1.00 76.19 88 ASN A C 1
ATOM 677 O O . ASN A 1 88 ? -3.109 -1.298 15.040 1.00 76.19 88 ASN A O 1
ATOM 681 N N . SER A 1 89 ? -1.383 -1.756 16.341 1.00 74.00 89 SER A N 1
ATOM 682 C CA . SER A 1 89 ? -0.643 -0.559 15.933 1.00 74.00 89 SER A CA 1
ATOM 683 C C . SER A 1 89 ? -0.439 -0.544 14.413 1.00 74.00 89 SER A C 1
ATOM 685 O O . SER A 1 89 ? -0.814 0.416 13.762 1.00 74.00 89 SER A O 1
ATOM 687 N N . ILE A 1 90 ? -0.066 -1.656 13.775 1.00 70.25 90 ILE A N 1
ATOM 688 C CA . ILE A 1 90 ? 0.029 -1.720 12.303 1.00 70.25 90 ILE A CA 1
ATOM 689 C C . ILE A 1 90 ? -1.326 -1.429 11.613 1.00 70.25 90 ILE A C 1
ATOM 691 O O . ILE A 1 90 ? -1.379 -0.706 10.615 1.00 70.25 90 ILE A O 1
ATOM 695 N N . LEU A 1 91 ? -2.435 -1.970 12.129 1.00 68.19 91 LEU A N 1
ATOM 696 C CA . LEU A 1 91 ? -3.787 -1.823 11.559 1.00 68.19 91 LEU A CA 1
ATOM 697 C C . LEU A 1 91 ? -4.517 -0.522 11.956 1.00 68.19 91 LEU A C 1
ATOM 699 O O . LEU A 1 91 ? -5.440 -0.093 11.254 1.00 68.19 91 LEU A O 1
ATOM 703 N N . VAL A 1 92 ? -4.155 0.058 13.097 1.00 58.19 92 VAL A N 1
ATOM 704 C CA . VAL A 1 92 ? -4.828 1.135 13.843 1.00 58.19 92 VAL A CA 1
ATOM 705 C C . VAL A 1 92 ? -4.023 2.432 13.803 1.00 58.19 92 VAL A C 1
ATOM 707 O O . VAL A 1 92 ? -4.679 3.465 13.867 1.00 58.19 92 VAL A O 1
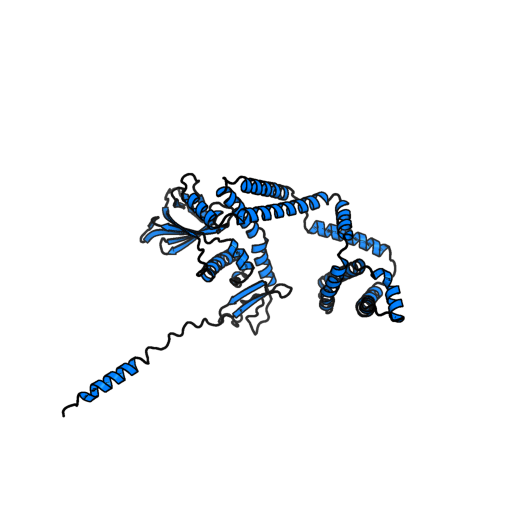ATOM 710 N N . ASP A 1 93 ? -2.692 2.431 13.620 1.00 54.06 93 ASP A N 1
ATOM 711 C CA . ASP A 1 93 ? -1.802 3.623 13.694 1.00 54.06 93 ASP A CA 1
ATOM 712 C C . ASP A 1 93 ? -2.020 4.669 12.595 1.00 54.06 93 ASP A C 1
ATOM 714 O O . ASP A 1 93 ? -1.095 5.382 12.209 1.00 54.06 93 ASP A O 1
ATOM 718 N N . ASP A 1 94 ? -3.208 4.773 12.012 1.00 55.88 94 ASP A N 1
ATOM 719 C CA . ASP A 1 94 ? -3.484 5.568 10.826 1.00 55.88 94 ASP A CA 1
ATOM 720 C C . ASP A 1 94 ? -2.616 5.172 9.626 1.00 55.88 94 ASP A C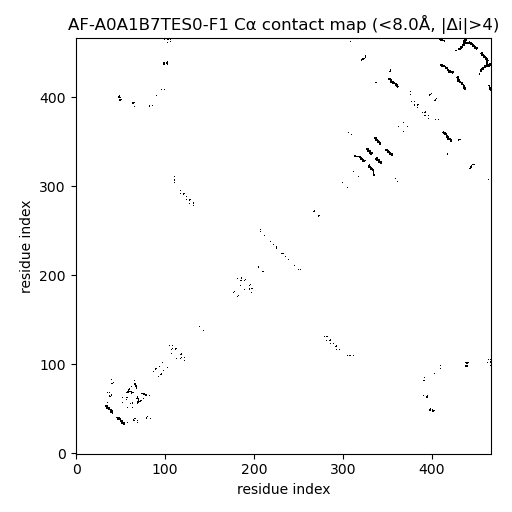 1
ATOM 722 O O . ASP A 1 94 ? -3.042 5.404 8.517 1.00 55.88 94 ASP A O 1
ATOM 726 N N . TYR A 1 95 ? -1.469 4.508 9.748 1.00 58.38 95 TYR A N 1
ATOM 727 C CA . TYR A 1 95 ? -0.533 4.332 8.651 1.00 58.38 95 TYR A CA 1
ATOM 728 C C . TYR A 1 95 ? -1.166 3.547 7.504 1.00 58.38 95 TYR A C 1
ATOM 730 O O . TYR A 1 95 ? -1.205 4.041 6.380 1.00 58.38 95 TYR A O 1
ATOM 738 N N . LEU A 1 96 ? -1.759 2.378 7.770 1.00 67.19 96 LEU A N 1
ATOM 739 C CA . LEU A 1 96 ? -2.426 1.606 6.719 1.00 67.19 96 LEU A CA 1
ATOM 740 C C . LEU A 1 96 ? -3.709 2.276 6.224 1.00 67.19 96 LEU A C 1
ATOM 742 O O . LEU A 1 96 ? -3.903 2.387 5.018 1.00 67.19 96 LEU A O 1
ATOM 746 N N . LYS A 1 97 ? -4.570 2.768 7.121 1.00 69.50 97 LYS A N 1
ATOM 747 C CA . LYS A 1 97 ? -5.846 3.392 6.728 1.00 69.50 97 LYS A CA 1
ATOM 748 C C . LYS A 1 97 ? -5.655 4.733 6.020 1.00 69.50 97 LYS A C 1
ATOM 750 O O . LYS A 1 97 ? -6.266 4.962 4.982 1.00 69.50 97 LYS A O 1
ATOM 755 N N . LYS A 1 98 ? -4.797 5.601 6.551 1.00 72.25 98 LYS A N 1
ATOM 756 C CA . LYS A 1 98 ? -4.418 6.905 5.994 1.00 72.25 98 LYS A CA 1
ATOM 757 C C . LYS A 1 98 ? -3.697 6.712 4.673 1.00 72.25 98 LYS A C 1
ATOM 759 O O . LYS A 1 98 ? -4.120 7.339 3.712 1.00 72.25 98 LYS A O 1
ATOM 764 N N . ASN A 1 99 ? -2.717 5.808 4.567 1.00 75.56 99 ASN A N 1
ATOM 765 C CA . ASN A 1 99 ? -2.049 5.574 3.283 1.00 75.56 99 ASN A CA 1
ATOM 766 C C . ASN A 1 99 ? -2.983 4.957 2.245 1.00 75.56 99 ASN A C 1
ATOM 768 O O . ASN A 1 99 ? -2.946 5.373 1.090 1.00 75.56 99 ASN A O 1
ATOM 772 N N . LEU A 1 100 ? -3.843 4.015 2.646 1.00 82.06 100 LEU A N 1
ATOM 773 C CA . LEU A 1 100 ? -4.816 3.407 1.744 1.00 82.06 100 LEU A CA 1
ATOM 774 C C . LEU A 1 100 ? -5.815 4.437 1.231 1.00 82.06 100 LEU A C 1
ATOM 776 O O . LEU A 1 100 ? -6.022 4.548 0.027 1.00 82.06 100 LEU A O 1
ATOM 780 N N . LEU A 1 101 ? -6.416 5.208 2.135 1.00 80.50 101 LEU A N 1
ATOM 781 C CA . LEU A 1 101 ? -7.428 6.184 1.769 1.00 80.50 101 LEU A CA 1
ATOM 782 C C . LEU A 1 101 ? -6.830 7.359 0.994 1.00 80.50 101 LEU A C 1
ATOM 784 O O . LEU A 1 101 ? -7.356 7.714 -0.051 1.00 80.50 101 LEU A O 1
ATOM 788 N N . GLN A 1 102 ? -5.713 7.930 1.451 1.00 85.06 102 GLN A N 1
ATOM 789 C CA . GLN A 1 102 ? -5.036 9.015 0.735 1.00 85.06 102 GLN A CA 1
ATOM 790 C C . GLN A 1 102 ? -4.490 8.544 -0.616 1.00 85.06 102 GLN A C 1
ATOM 792 O O . GLN A 1 102 ? -4.569 9.281 -1.596 1.00 85.06 102 GLN A O 1
ATOM 797 N N . GLY A 1 103 ? -3.959 7.322 -0.682 1.00 89.88 103 GLY A N 1
ATOM 798 C CA . GLY A 1 103 ? -3.513 6.702 -1.924 1.00 89.88 103 GLY A CA 1
ATOM 799 C C . GLY A 1 103 ? -4.670 6.487 -2.899 1.00 89.88 103 GLY A C 1
ATOM 800 O O . GLY A 1 103 ? -4.546 6.859 -4.063 1.00 89.88 103 GLY A O 1
ATOM 801 N N . LYS A 1 104 ? -5.822 5.997 -2.414 1.00 87.56 104 LYS A N 1
ATOM 802 C CA . LYS A 1 104 ? -7.078 5.906 -3.178 1.00 87.56 104 LYS A CA 1
ATOM 803 C C . LYS A 1 104 ? -7.506 7.264 -3.704 1.00 87.56 104 LYS A C 1
ATOM 805 O O . LYS A 1 104 ? -7.664 7.420 -4.907 1.00 87.56 104 LYS A O 1
ATOM 810 N N . THR A 1 105 ? -7.641 8.256 -2.829 1.00 86.12 105 THR A N 1
ATOM 811 C CA . THR A 1 105 ? -8.023 9.619 -3.209 1.00 86.12 105 THR A CA 1
ATOM 812 C C . THR A 1 105 ? -7.118 10.162 -4.316 1.00 86.12 105 THR A C 1
ATOM 814 O O . THR A 1 105 ? -7.623 10.560 -5.360 1.00 86.12 105 THR A O 1
ATOM 817 N N . LYS A 1 106 ? -5.791 10.069 -4.154 1.00 91.38 106 LYS A N 1
ATOM 818 C CA . LYS A 1 106 ? -4.834 10.506 -5.183 1.00 91.38 106 LYS A CA 1
ATOM 819 C C . LYS A 1 106 ? -4.947 9.712 -6.482 1.00 91.38 106 LYS A C 1
ATOM 821 O O . LYS A 1 106 ? -4.858 10.298 -7.555 1.00 91.38 106 LYS A O 1
ATOM 826 N N . LEU A 1 107 ? -5.126 8.391 -6.407 1.00 92.06 107 LEU A N 1
ATOM 827 C CA . LEU A 1 107 ? -5.343 7.558 -7.589 1.00 92.06 107 LEU A CA 1
ATOM 828 C C . LEU A 1 107 ? -6.569 8.046 -8.365 1.00 92.06 107 LEU A C 1
ATOM 830 O O . LEU A 1 107 ? -6.509 8.185 -9.584 1.00 92.06 107 LEU A O 1
ATOM 834 N N . PHE A 1 108 ? -7.665 8.334 -7.666 1.00 86.81 108 PHE A N 1
ATOM 835 C CA . PHE A 1 108 ? -8.885 8.820 -8.297 1.00 86.81 108 PHE A CA 1
ATOM 836 C C . PHE A 1 108 ? -8.725 10.220 -8.881 1.00 86.81 108 PHE A C 1
ATOM 838 O O . PHE A 1 108 ? -9.175 10.428 -10.004 1.00 86.81 108 PHE A O 1
ATOM 845 N N . ASP A 1 109 ? -8.009 11.121 -8.208 1.00 88.44 109 ASP A N 1
ATOM 846 C CA . ASP A 1 109 ? -7.661 12.436 -8.763 1.00 88.44 109 ASP A CA 1
ATOM 847 C C . ASP A 1 109 ? -6.898 12.310 -10.095 1.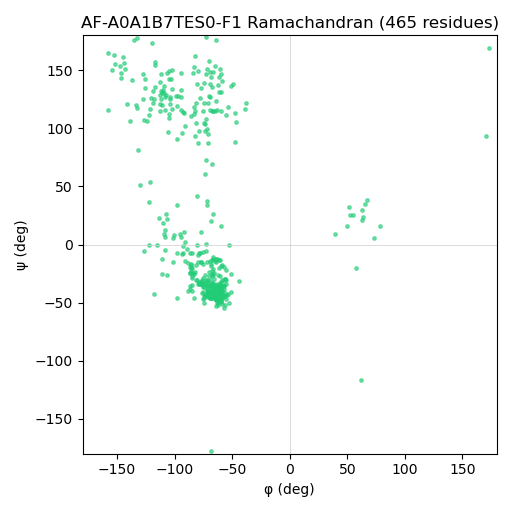00 88.44 109 ASP A C 1
ATOM 849 O O . ASP A 1 109 ? -7.142 13.070 -11.028 1.00 88.44 109 ASP A O 1
ATOM 853 N N . ILE A 1 110 ? -6.004 11.321 -10.214 1.00 90.62 110 ILE A N 1
ATOM 854 C CA . ILE A 1 110 ? -5.219 11.080 -11.436 1.00 90.62 110 ILE A CA 1
ATOM 855 C C . ILE A 1 110 ? -6.069 10.446 -12.536 1.00 90.62 110 ILE A C 1
ATOM 857 O O . ILE A 1 110 ? -5.978 10.830 -13.701 1.00 90.62 110 ILE A O 1
ATOM 861 N N . LEU A 1 111 ? -6.852 9.420 -12.196 1.00 90.06 111 LEU A N 1
ATOM 862 C CA . LEU A 1 111 ? -7.580 8.644 -13.196 1.00 90.06 111 LEU A CA 1
ATOM 863 C C . LEU A 1 111 ? -8.863 9.346 -13.648 1.00 90.06 111 LEU A C 1
ATOM 865 O O . LEU A 1 111 ? -9.279 9.154 -14.788 1.00 90.06 111 LEU A O 1
ATOM 869 N N . PHE A 1 112 ? -9.502 10.137 -12.792 1.00 87.69 112 PHE A N 1
ATOM 870 C CA . PHE A 1 112 ? -10.827 10.715 -13.026 1.00 87.69 112 PHE A CA 1
ATOM 871 C C . PHE A 1 112 ? -10.824 12.241 -12.962 1.00 87.69 112 PHE A C 1
ATOM 873 O O . PHE A 1 112 ? -11.804 12.842 -12.534 1.00 87.69 112 PHE A O 1
ATOM 880 N N . ASP A 1 113 ? -9.754 12.874 -13.448 1.00 85.44 113 ASP A N 1
ATOM 881 C CA . ASP A 1 113 ? -9.702 14.336 -13.599 1.00 85.44 113 ASP A CA 1
ATOM 882 C C . ASP A 1 113 ? -10.822 14.880 -14.518 1.00 85.44 113 ASP A C 1
ATOM 884 O O . ASP A 1 113 ? -11.164 16.059 -14.464 1.00 85.44 113 ASP A O 1
ATOM 888 N N . ASP A 1 114 ? -11.435 14.003 -15.323 1.00 86.94 114 ASP A N 1
ATOM 889 C CA . ASP A 1 114 ? -12.593 14.265 -16.180 1.00 86.94 114 ASP A CA 1
ATOM 890 C C . ASP A 1 114 ? -13.962 14.136 -15.478 1.00 86.94 114 ASP A C 1
ATOM 892 O O . ASP A 1 114 ? -14.983 14.466 -16.083 1.00 86.94 114 ASP A O 1
ATOM 896 N N . ASN A 1 115 ? -14.016 13.660 -14.228 1.00 89.06 115 ASN A N 1
ATOM 897 C CA . ASN A 1 115 ? -15.259 13.476 -13.477 1.00 89.06 115 ASN A CA 1
ATOM 898 C C . ASN A 1 115 ? -15.424 14.555 -12.391 1.00 89.06 115 ASN A C 1
ATOM 900 O O . ASN A 1 115 ? -14.913 14.427 -11.275 1.00 89.06 115 ASN A O 1
ATOM 904 N N . ASP A 1 116 ? -16.188 1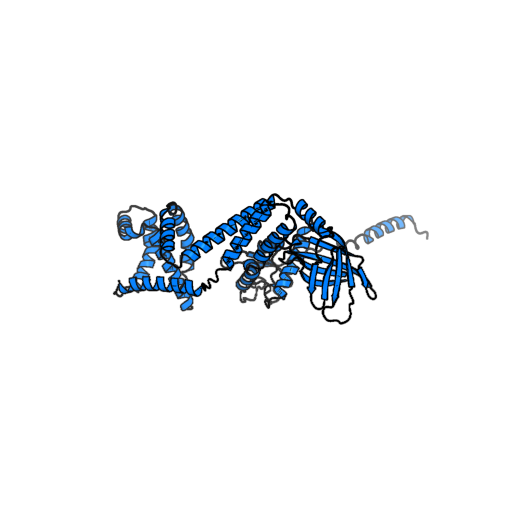5.601 -12.720 1.00 90.69 116 ASP A N 1
ATOM 905 C CA . ASP A 1 116 ? -16.428 16.753 -11.841 1.00 90.69 116 ASP A CA 1
ATOM 906 C C . ASP A 1 116 ? -17.038 16.370 -10.477 1.00 90.69 116 ASP A C 1
ATOM 908 O O . ASP A 1 116 ? -16.694 16.976 -9.463 1.00 90.69 116 ASP A O 1
ATOM 912 N N . GLU A 1 117 ? -17.896 15.344 -10.421 1.00 89.25 117 GLU A N 1
ATOM 913 C CA . GLU A 1 117 ? -18.584 14.917 -9.191 1.00 89.25 117 GLU A CA 1
ATOM 914 C C . GLU A 1 117 ? -17.619 14.253 -8.195 1.00 89.25 117 GLU A C 1
ATOM 916 O O . GLU A 1 117 ? -17.599 14.592 -7.005 1.00 89.25 117 GLU A O 1
ATOM 921 N N . ILE A 1 118 ? -16.756 13.355 -8.687 1.00 87.69 118 ILE A N 1
ATOM 922 C CA . ILE A 1 118 ? -15.703 12.729 -7.869 1.00 87.69 118 ILE A CA 1
ATOM 923 C C . ILE A 1 118 ? -14.732 13.799 -7.371 1.00 87.69 118 ILE A C 1
ATOM 925 O O . ILE A 1 118 ? -14.405 13.840 -6.183 1.00 87.69 118 ILE A O 1
ATOM 929 N N . LYS A 1 119 ? -14.319 14.707 -8.259 1.00 89.19 119 LYS A N 1
ATOM 930 C CA . LYS A 1 119 ? -13.387 15.792 -7.943 1.00 89.19 119 LYS A CA 1
ATOM 931 C C . LYS A 1 119 ? -13.947 16.750 -6.893 1.00 89.19 119 LYS A C 1
ATOM 933 O O . LYS A 1 119 ? -13.232 17.145 -5.970 1.00 89.19 119 LYS A O 1
ATOM 938 N N . GLU A 1 120 ? -15.228 17.105 -6.989 1.00 92.12 120 GLU A N 1
ATOM 939 C CA . GLU A 1 120 ? -15.897 17.944 -5.992 1.00 92.12 120 GLU A CA 1
ATOM 940 C C . GLU A 1 120 ? -15.979 17.245 -4.627 1.00 92.12 120 GLU A C 1
ATOM 942 O O . GLU A 1 120 ? -15.697 17.865 -3.597 1.00 92.12 120 GLU A O 1
ATOM 947 N N . THR A 1 121 ? -16.306 15.952 -4.611 1.00 90.12 121 THR A N 1
ATOM 948 C CA . THR A 1 121 ? -16.395 15.153 -3.378 1.00 90.12 121 THR A CA 1
ATOM 949 C C . THR A 1 121 ? -15.032 15.023 -2.696 1.00 90.12 121 THR A C 1
ATOM 951 O O . THR A 1 121 ? -14.912 15.284 -1.497 1.00 90.12 121 THR A O 1
ATOM 954 N N . ILE A 1 122 ? -13.976 14.717 -3.458 1.00 87.50 122 ILE A N 1
ATOM 955 C CA . ILE A 1 122 ? -12.597 14.652 -2.952 1.00 87.50 122 ILE A CA 1
ATOM 956 C C . ILE A 1 122 ? -12.147 16.010 -2.406 1.00 87.50 122 ILE A C 1
ATOM 958 O O . ILE A 1 122 ? -11.561 16.086 -1.323 1.00 87.50 122 ILE A O 1
ATOM 962 N N . LYS A 1 123 ? -12.461 17.102 -3.110 1.00 91.50 123 LYS A N 1
ATOM 963 C CA . LYS A 1 123 ? -12.153 18.457 -2.647 1.00 91.50 123 LYS A CA 1
ATOM 964 C C . LYS A 1 123 ? -12.819 18.756 -1.300 1.00 91.50 123 LYS A C 1
ATOM 966 O O . LYS A 1 123 ? -12.125 19.177 -0.375 1.00 91.50 123 LYS A O 1
ATOM 971 N N . LYS A 1 124 ? -14.123 18.481 -1.160 1.00 93.38 124 LYS A N 1
ATOM 972 C CA . LYS A 1 124 ? -14.852 18.638 0.115 1.00 93.38 124 LYS A CA 1
ATOM 973 C C . LYS A 1 124 ? -14.221 17.794 1.220 1.00 93.38 124 LYS A C 1
ATOM 975 O O . LYS A 1 124 ? -14.041 18.285 2.332 1.00 93.38 124 LYS A O 1
ATOM 980 N N . LEU A 1 125 ? -13.852 16.549 0.922 1.00 89.19 125 LEU A N 1
ATOM 981 C CA . LEU A 1 125 ? -13.217 15.650 1.885 1.00 89.19 125 LEU A CA 1
ATOM 982 C C . LEU A 1 125 ? -11.882 16.216 2.392 1.00 89.19 125 LEU A C 1
ATOM 984 O O . LEU A 1 125 ? -11.650 16.256 3.601 1.00 89.19 125 LEU A O 1
ATOM 988 N N . ASN A 1 126 ? -11.030 16.695 1.484 1.00 87.25 126 ASN A N 1
ATOM 989 C CA . ASN A 1 126 ? -9.727 17.267 1.824 1.00 87.25 126 ASN A CA 1
ATOM 990 C C . ASN A 1 126 ? -9.858 18.567 2.632 1.00 87.25 126 ASN A C 1
ATOM 992 O O . ASN A 1 126 ? -9.162 18.722 3.632 1.00 87.25 126 ASN A O 1
ATOM 996 N N . GLU A 1 127 ? -10.790 19.455 2.268 1.00 91.62 127 GLU A N 1
ATOM 997 C CA . GLU A 1 127 ? -11.087 20.682 3.027 1.00 91.62 127 GLU A CA 1
ATOM 998 C C . GLU A 1 127 ? -11.565 20.374 4.456 1.00 91.62 127 GLU A C 1
ATOM 1000 O O . GLU A 1 127 ? -11.189 21.047 5.414 1.00 91.62 127 GLU A O 1
ATOM 1005 N N . ARG A 1 128 ? -12.384 19.332 4.640 1.00 91.25 128 ARG A N 1
ATOM 1006 C CA . ARG A 1 128 ? -12.845 18.927 5.977 1.00 91.25 128 ARG A CA 1
ATOM 1007 C C . ARG A 1 128 ? -11.735 18.286 6.803 1.00 91.25 128 ARG A C 1
ATOM 1009 O O . ARG A 1 128 ? -11.678 18.523 8.007 1.00 91.25 128 ARG A O 1
ATOM 1016 N N . LYS A 1 129 ? -10.836 17.524 6.175 1.00 86.94 129 LYS A N 1
ATOM 1017 C CA . LYS A 1 129 ? -9.667 16.938 6.849 1.00 86.94 129 LYS A CA 1
ATOM 1018 C C . LYS A 1 129 ? -8.652 17.995 7.270 1.00 86.94 129 LYS A C 1
ATOM 1020 O O . LYS A 1 129 ? -8.185 17.934 8.402 1.00 86.94 129 LYS A O 1
ATOM 1025 N N . SER A 1 130 ? -8.374 18.996 6.433 1.00 88.38 130 SER A N 1
ATOM 1026 C CA . SER A 1 130 ? -7.467 20.086 6.817 1.00 88.38 130 SER A CA 1
ATOM 1027 C C . SER A 1 130 ? -8.008 20.874 8.014 1.00 88.38 130 SER A C 1
ATOM 1029 O O . SER A 1 130 ? -7.261 21.157 8.944 1.00 88.38 130 SER A O 1
ATOM 1031 N N . LEU A 1 131 ? -9.322 21.127 8.065 1.00 89.12 131 LEU A N 1
ATOM 1032 C CA . LEU A 1 131 ? -9.971 21.756 9.225 1.00 89.12 131 LEU A CA 1
ATOM 1033 C C . LEU A 1 131 ? -9.867 20.921 10.513 1.00 89.12 131 LEU A C 1
ATOM 1035 O O . LEU A 1 131 ? -9.932 21.484 11.603 1.00 89.12 131 LEU A O 1
ATOM 1039 N N . LEU A 1 132 ? -9.736 19.596 10.400 1.00 85.75 132 LEU A N 1
ATOM 1040 C CA . LEU A 1 132 ? -9.557 18.699 11.542 1.00 85.75 132 LEU A CA 1
ATOM 1041 C C . LEU A 1 132 ? -8.101 18.706 12.042 1.00 85.75 132 LEU A C 1
ATOM 1043 O O . LEU A 1 132 ? -7.878 18.573 13.243 1.00 85.75 132 LEU A O 1
ATOM 1047 N N . GLU A 1 133 ? -7.128 18.858 11.135 1.00 83.38 133 GLU A N 1
ATOM 1048 C CA . GLU A 1 133 ? -5.687 18.882 11.441 1.00 83.38 133 GLU A CA 1
ATOM 1049 C C . GLU A 1 133 ? -5.196 20.258 11.946 1.00 83.38 133 GLU A C 1
ATOM 1051 O O . GLU A 1 133 ? -4.275 20.317 12.760 1.00 83.38 133 GLU A O 1
ATOM 1056 N N . GLU A 1 134 ? -5.813 21.365 11.514 1.00 81.25 134 GLU A N 1
ATOM 1057 C CA . GLU A 1 134 ? -5.431 22.739 11.894 1.00 81.25 134 GLU A CA 1
ATOM 1058 C C . GLU A 1 134 ? -5.843 23.160 13.315 1.00 81.25 134 GLU A C 1
ATOM 1060 O O . GLU A 1 134 ? -5.448 24.236 13.767 1.00 81.25 134 GLU A O 1
ATOM 1065 N N . GLU A 1 135 ? -6.602 22.345 14.052 1.00 64.31 135 GLU A N 1
ATOM 1066 C CA . GLU A 1 135 ? -6.879 22.593 15.469 1.00 64.31 135 GLU A CA 1
ATOM 1067 C C . GLU A 1 135 ? -5.845 21.836 16.329 1.00 64.31 135 GLU A C 1
ATOM 1069 O O . GLU A 1 135 ? -6.049 20.653 16.618 1.00 64.31 135 GLU A O 1
ATOM 1074 N N . PRO A 1 136 ? -4.732 22.470 16.781 1.00 48.91 136 PRO A N 1
ATOM 1075 C CA . PRO A 1 136 ? -3.745 21.856 17.667 1.00 48.91 136 PRO A CA 1
ATOM 1076 C C . PRO A 1 136 ? -4.314 21.756 19.084 1.00 48.91 136 PRO A C 1
ATOM 1078 O O . PRO A 1 136 ? -3.797 22.334 20.039 1.00 48.91 136 PRO A O 1
ATOM 1081 N N . TYR A 1 137 ? -5.409 21.025 19.246 1.00 51.44 137 TYR A N 1
ATOM 1082 C CA . TYR A 1 137 ? -5.912 20.667 20.553 1.00 51.44 137 TYR A CA 1
ATOM 1083 C C . TYR A 1 137 ? -5.080 19.491 21.061 1.00 51.44 137 TYR A C 1
ATOM 1085 O O . TYR A 1 137 ? -5.434 18.325 20.897 1.00 51.44 137 TYR A O 1
ATOM 1093 N N . LYS A 1 138 ? -3.956 19.809 21.716 1.00 43.66 138 LYS A N 1
ATOM 1094 C CA . LYS A 1 138 ? -3.360 18.923 22.723 1.00 43.66 138 LYS A CA 1
ATOM 1095 C C . LYS A 1 138 ? -4.312 18.874 23.920 1.00 43.66 138 LYS A C 1
ATOM 1097 O O . LYS A 1 138 ? -4.016 19.424 24.970 1.00 43.66 138 LYS A O 1
ATOM 1102 N N . PHE A 1 139 ? -5.472 18.249 23.754 1.00 44.72 139 PHE A N 1
ATOM 1103 C CA . PHE A 1 139 ? -6.106 17.604 24.891 1.00 44.72 139 PHE A CA 1
ATOM 1104 C C . PHE A 1 139 ? -5.243 16.371 25.117 1.00 44.72 139 PHE A C 1
ATOM 1106 O O . PHE A 1 139 ? -5.333 15.411 24.354 1.00 44.72 139 PHE A O 1
ATOM 1113 N N . THR A 1 140 ? -4.300 16.426 26.061 1.00 42.00 140 THR A N 1
ATOM 1114 C CA . THR A 1 140 ? -3.715 15.158 26.487 1.00 42.00 140 THR A CA 1
ATOM 1115 C C . THR A 1 140 ? -4.865 14.363 27.093 1.00 42.00 140 THR A C 1
ATOM 1117 O O . THR A 1 140 ? -5.685 14.934 27.813 1.00 42.00 140 THR A O 1
ATOM 1120 N N . ASP A 1 141 ? -4.970 13.065 26.809 1.00 44.22 141 ASP A N 1
ATOM 1121 C CA . ASP A 1 141 ? -5.968 12.214 27.476 1.00 44.22 141 ASP A CA 1
ATOM 1122 C C . ASP A 1 141 ? -5.897 12.382 29.005 1.00 44.22 141 ASP A C 1
ATOM 1124 O O . ASP A 1 141 ? -6.892 12.247 29.710 1.00 44.22 141 ASP A O 1
ATOM 1128 N N . LEU A 1 142 ? -4.727 12.786 29.509 1.00 40.81 142 LEU A N 1
ATOM 1129 C CA . LEU A 1 142 ? -4.470 13.156 30.889 1.00 40.81 142 LEU A CA 1
ATOM 1130 C C . LEU A 1 142 ? -5.256 14.393 31.364 1.00 40.81 142 LEU A C 1
ATOM 1132 O O . LEU A 1 142 ? -5.737 14.368 32.489 1.00 40.81 142 LEU A O 1
ATOM 1136 N N . ASP A 1 143 ? -5.441 15.431 30.546 1.00 43.47 143 ASP A N 1
ATOM 1137 C CA . ASP A 1 143 ? -6.195 16.640 30.916 1.00 43.47 143 ASP A CA 1
ATOM 1138 C C . ASP A 1 143 ? -7.697 16.358 31.011 1.00 43.47 143 ASP A C 1
ATOM 1140 O O . ASP A 1 143 ? -8.332 16.773 31.975 1.00 43.47 143 ASP A O 1
ATOM 1144 N N . LEU A 1 144 ? -8.254 15.566 30.083 1.00 45.12 144 LEU A N 1
ATOM 1145 C CA . LEU A 1 144 ? -9.661 15.142 30.140 1.00 45.12 144 LEU A CA 1
ATOM 1146 C C . LEU A 1 144 ? -9.896 14.199 31.321 1.00 45.12 144 LEU A C 1
ATOM 1148 O O . LEU A 1 144 ? -10.879 14.327 32.046 1.00 45.12 144 LEU A O 1
ATOM 1152 N N . VAL A 1 145 ? -8.974 13.261 31.544 1.00 45.75 145 VAL A N 1
ATOM 1153 C CA . VAL A 1 145 ? -9.020 12.361 32.698 1.00 45.75 145 VAL A CA 1
ATOM 1154 C C . VAL A 1 145 ? -8.891 13.143 34.004 1.00 45.75 145 VAL A C 1
ATOM 1156 O O . VAL A 1 145 ? -9.577 12.800 34.964 1.00 45.75 145 VAL A O 1
ATOM 1159 N N . ASN A 1 146 ? -8.063 14.186 34.064 1.00 48.22 146 ASN A N 1
ATOM 1160 C CA . ASN A 1 146 ? -7.920 15.027 35.251 1.00 48.22 146 ASN A CA 1
ATOM 1161 C C . ASN A 1 146 ? -9.146 15.920 35.467 1.00 48.22 146 ASN A C 1
ATOM 1163 O O . ASN A 1 146 ? -9.622 15.999 36.590 1.00 48.22 146 ASN A O 1
ATOM 1167 N N . GLU A 1 147 ? -9.740 16.480 34.415 1.00 45.75 147 GLU A N 1
ATOM 1168 C CA . GLU A 1 147 ? -10.972 17.273 34.509 1.00 45.75 147 GLU A CA 1
ATOM 1169 C C . GLU A 1 147 ? -12.174 16.402 34.928 1.00 45.75 147 GLU A C 1
ATOM 1171 O O . GLU A 1 147 ? -12.981 16.796 35.773 1.00 45.75 147 GLU A O 1
ATOM 1176 N N . ILE A 1 148 ? -12.248 15.159 34.431 1.00 44.66 148 ILE A N 1
ATOM 1177 C CA . ILE A 1 148 ? -13.223 14.154 34.884 1.00 44.66 148 ILE A CA 1
ATOM 1178 C C . ILE A 1 148 ? -12.947 13.743 36.335 1.00 44.66 148 ILE A C 1
ATOM 1180 O O . ILE A 1 148 ? -13.889 13.638 37.121 1.00 44.66 148 ILE A O 1
ATOM 1184 N N . LYS A 1 149 ? -11.682 13.522 36.718 1.00 48.72 149 LYS A N 1
ATOM 1185 C CA . LYS A 1 149 ? -11.300 13.226 38.109 1.00 48.72 149 LYS A CA 1
ATOM 1186 C C . LYS A 1 149 ? -11.678 14.370 39.038 1.00 48.72 149 LYS A C 1
ATOM 1188 O O . LYS A 1 149 ? -12.225 14.098 40.097 1.00 48.72 149 LYS A O 1
ATOM 1193 N N . ASP A 1 150 ? -11.448 15.614 38.643 1.00 50.81 150 ASP A N 1
ATOM 1194 C CA . ASP A 1 150 ? -11.749 16.795 39.446 1.00 50.81 150 ASP A CA 1
ATOM 1195 C C . ASP A 1 150 ? -13.260 16.996 39.594 1.00 50.81 150 ASP A C 1
ATOM 1197 O O . ASP A 1 150 ? -13.733 17.231 40.703 1.00 50.81 150 ASP A O 1
ATOM 1201 N N . LEU A 1 151 ? -14.044 16.774 38.533 1.00 45.69 151 LEU A N 1
ATOM 1202 C CA . LEU A 1 151 ? -15.512 16.750 38.601 1.00 45.69 151 LEU A CA 1
ATOM 1203 C C . LEU A 1 151 ? -16.041 15.631 39.507 1.00 45.69 151 LEU A C 1
ATOM 1205 O O . LEU A 1 151 ? -16.986 15.838 40.274 1.00 45.69 151 LEU A O 1
ATOM 1209 N N . ILE A 1 152 ? -15.443 14.438 39.428 1.00 48.12 152 ILE A N 1
ATOM 1210 C CA . ILE A 1 152 ? -15.785 13.309 40.298 1.00 48.12 152 ILE A CA 1
ATOM 1211 C C . ILE A 1 152 ? -15.419 13.642 41.745 1.00 48.12 152 ILE A C 1
ATOM 1213 O O . ILE A 1 152 ? -16.252 13.449 42.625 1.00 48.12 152 ILE A O 1
ATOM 1217 N N . ASN A 1 153 ? -14.228 14.183 41.993 1.00 52.88 153 ASN A N 1
ATOM 1218 C CA . ASN A 1 153 ? -13.753 14.556 43.322 1.00 52.88 153 ASN A CA 1
ATOM 1219 C C . ASN A 1 153 ? -14.598 15.680 43.921 1.00 52.88 153 ASN A C 1
ATOM 1221 O O . ASN A 1 153 ? -15.005 15.566 45.067 1.00 52.88 153 ASN A O 1
ATOM 1225 N N . GLU A 1 154 ? -14.982 16.697 43.150 1.00 52.03 154 GLU A N 1
ATOM 1226 C CA . GLU A 1 154 ? -15.893 17.753 43.604 1.00 52.03 154 GLU A CA 1
ATOM 1227 C C . GLU A 1 154 ? -17.267 17.179 43.993 1.00 52.03 154 GLU A C 1
ATOM 1229 O O . GLU A 1 154 ? -17.871 17.574 44.997 1.00 52.03 154 GLU A O 1
ATOM 1234 N N . TYR A 1 155 ? -17.775 16.221 43.214 1.00 46.91 155 TYR A N 1
ATOM 1235 C CA . TYR A 1 155 ? -19.046 15.558 43.496 1.00 46.91 155 TYR A CA 1
ATOM 1236 C C . TYR A 1 155 ? -18.954 14.632 44.718 1.00 46.91 155 TYR A C 1
ATOM 1238 O O . TYR A 1 155 ? -19.868 14.605 45.547 1.00 46.91 155 TYR A O 1
ATOM 1246 N N . LEU A 1 156 ? -17.844 13.904 44.863 1.00 48.06 156 LEU A N 1
ATOM 1247 C CA . LEU A 1 156 ? -17.556 13.041 46.006 1.00 48.06 156 LEU A CA 1
ATOM 1248 C C . LEU A 1 156 ? -17.340 13.859 47.278 1.00 48.06 156 LEU A C 1
ATOM 1250 O O . LEU A 1 156 ? -17.945 13.540 48.296 1.00 48.06 156 LEU A O 1
ATOM 1254 N N . ASP A 1 157 ? -16.591 14.954 47.218 1.00 55.06 157 ASP A N 1
ATOM 1255 C CA . ASP A 1 157 ? -16.369 15.862 48.339 1.00 55.06 157 ASP A CA 1
ATOM 1256 C C . ASP A 1 157 ? -17.675 16.509 48.781 1.00 55.06 157 ASP A C 1
ATOM 1258 O O . ASP A 1 157 ? -17.928 16.612 49.982 1.00 55.06 157 ASP A O 1
ATOM 1262 N N . LYS A 1 158 ? -18.570 16.856 47.848 1.00 53.06 158 LYS A N 1
ATOM 1263 C CA . LYS A 1 158 ? -19.940 17.286 48.174 1.00 53.06 158 LYS A CA 1
ATOM 1264 C C . LYS A 1 158 ? -20.729 16.185 48.882 1.00 53.06 158 LYS A C 1
ATOM 1266 O O . LYS A 1 158 ? -21.443 16.483 49.835 1.00 53.06 158 LYS A O 1
ATOM 1271 N N . ILE A 1 159 ? -20.597 14.922 48.482 1.00 46.72 159 ILE A N 1
ATOM 1272 C CA . ILE A 1 159 ? -21.275 13.792 49.141 1.00 46.72 159 ILE A CA 1
ATOM 1273 C C . ILE A 1 159 ? -20.689 13.515 50.538 1.00 46.72 159 ILE A C 1
ATOM 1275 O O . ILE A 1 159 ? -21.449 13.294 51.484 1.00 46.72 159 ILE A O 1
ATOM 1279 N N . VAL A 1 160 ? -19.365 13.572 50.687 1.00 48.19 160 VAL A N 1
ATOM 1280 C CA . VAL A 1 160 ? -18.632 13.308 51.937 1.00 48.19 160 VAL A CA 1
ATOM 1281 C C . VAL A 1 160 ? -18.843 14.437 52.946 1.00 48.19 160 VAL A C 1
ATOM 1283 O O . VAL A 1 160 ? -19.159 14.185 54.108 1.00 48.19 160 VAL A O 1
ATOM 1286 N N . SER A 1 161 ? -18.765 15.694 52.508 1.00 51.22 161 SER A N 1
ATOM 1287 C CA . SER A 1 161 ? -19.051 16.856 53.362 1.00 51.22 161 SER A CA 1
ATOM 1288 C C . SER A 1 161 ? -20.526 16.940 53.780 1.00 51.22 161 SER A C 1
ATOM 1290 O O . SER A 1 161 ? -20.826 17.527 54.822 1.00 51.22 161 SER A O 1
ATOM 1292 N N . SER A 1 162 ? -21.429 16.281 53.043 1.00 47.62 162 SER A N 1
ATOM 1293 C CA . SER A 1 162 ? -22.851 16.155 53.391 1.00 47.62 162 SER A CA 1
ATOM 1294 C C . SER A 1 162 ? -23.160 15.049 54.408 1.00 47.62 162 SER A C 1
ATOM 1296 O O . SER A 1 162 ? -24.233 15.083 55.005 1.00 47.62 162 SER A O 1
ATOM 1298 N N . ASN A 1 163 ? -22.264 14.081 54.637 1.00 48.06 163 ASN A N 1
ATOM 1299 C CA . ASN A 1 163 ? -22.535 12.914 55.486 1.00 48.06 163 ASN A CA 1
ATOM 1300 C C . ASN A 1 163 ? -21.403 12.655 56.491 1.00 48.06 163 ASN A C 1
ATOM 1302 O O . ASN A 1 163 ? -20.570 11.767 56.327 1.00 48.06 163 ASN A O 1
ATOM 1306 N N . LYS A 1 164 ? -21.412 13.399 57.602 1.00 47.75 164 LYS A N 1
ATOM 1307 C CA . LYS A 1 164 ? -20.596 13.075 58.781 1.00 47.75 164 LYS A CA 1
ATOM 1308 C C . LYS A 1 164 ? -21.261 11.956 59.589 1.00 47.75 164 LYS A C 1
ATOM 1310 O O . LYS A 1 164 ? -22.127 12.236 60.412 1.00 47.75 164 LYS A O 1
ATOM 1315 N N . GLY A 1 165 ? -20.830 10.708 59.401 1.00 42.88 165 GLY A N 1
ATOM 1316 C CA . GLY A 1 165 ? -21.174 9.632 60.338 1.00 42.88 165 GLY A CA 1
ATOM 1317 C C . GLY A 1 165 ? -20.806 8.211 59.905 1.00 42.88 165 GLY A C 1
ATOM 1318 O O . GLY A 1 165 ? -21.613 7.553 59.266 1.00 42.88 165 GLY A O 1
ATOM 1319 N N . LEU A 1 166 ? -19.616 7.752 60.316 1.00 44.91 166 LEU A N 1
ATOM 1320 C CA . LEU A 1 166 ? -19.230 6.415 60.830 1.00 44.91 166 LEU A CA 1
ATOM 1321 C C . LEU A 1 166 ? -19.789 5.081 60.251 1.00 44.91 166 LEU A C 1
ATOM 1323 O O . LEU A 1 166 ? -19.478 4.039 60.822 1.00 44.91 166 LEU A O 1
ATOM 1327 N N . HIS A 1 167 ? -20.524 5.040 59.136 1.00 48.22 167 HIS A N 1
ATOM 1328 C CA . HIS A 1 167 ? -21.215 3.823 58.656 1.00 48.22 167 HIS A CA 1
ATOM 1329 C C . HIS A 1 167 ? -20.633 3.147 57.399 1.00 48.22 167 HIS A C 1
ATOM 1331 O O . HIS A 1 167 ? -21.261 2.246 56.841 1.00 48.22 167 HIS A O 1
ATOM 1337 N N . ASP A 1 168 ? -19.434 3.506 56.941 1.00 51.19 168 ASP A N 1
ATOM 1338 C CA . ASP A 1 168 ? -18.974 3.067 55.612 1.00 51.19 168 ASP A CA 1
ATOM 1339 C C . ASP A 1 168 ? -18.702 1.557 55.471 1.00 51.19 168 ASP A C 1
ATOM 1341 O O . ASP A 1 168 ? -18.851 1.015 54.375 1.00 51.19 168 ASP A O 1
ATOM 1345 N N . SER A 1 169 ? -18.436 0.826 56.559 1.00 43.72 169 SER A N 1
ATOM 1346 C CA . SER A 1 169 ? -18.359 -0.647 56.500 1.00 43.72 169 SER A CA 1
ATOM 1347 C C . SER A 1 169 ? -19.740 -1.316 56.448 1.00 43.72 169 SER A C 1
ATOM 1349 O O . SER A 1 169 ? -19.928 -2.337 55.781 1.00 43.72 169 SER A O 1
ATOM 1351 N N . GLU A 1 170 ? -20.738 -0.715 57.093 1.00 45.41 170 GLU A N 1
ATOM 1352 C CA . GLU A 1 170 ? -22.117 -1.202 57.112 1.00 45.41 170 GLU A CA 1
ATOM 1353 C C . GLU A 1 170 ? -22.820 -0.898 55.781 1.00 45.41 170 GLU A C 1
ATOM 1355 O O . GLU A 1 170 ? -23.595 -1.712 55.278 1.00 45.41 170 GLU A O 1
ATOM 1360 N N . ASN A 1 171 ? -22.461 0.215 55.134 1.00 50.88 171 ASN A N 1
ATOM 1361 C CA . ASN A 1 171 ? -22.903 0.569 53.786 1.00 50.88 171 ASN A CA 1
ATOM 1362 C C . ASN A 1 171 ? -22.467 -0.470 52.748 1.00 50.88 171 ASN A C 1
ATOM 1364 O O . ASN A 1 171 ? -23.265 -0.826 51.881 1.00 50.88 171 ASN A O 1
ATOM 1368 N N . PHE A 1 172 ? -21.254 -1.015 52.869 1.00 48.12 172 PHE A N 1
ATOM 1369 C CA . PHE A 1 172 ? -20.768 -2.060 51.968 1.00 48.12 172 PHE A CA 1
ATOM 1370 C C . PHE A 1 172 ? -21.499 -3.400 52.175 1.00 48.12 172 PHE A C 1
ATOM 1372 O O . PHE A 1 172 ? -21.934 -4.033 51.209 1.00 48.12 172 PHE A O 1
ATOM 1379 N N . PHE A 1 173 ? -21.719 -3.812 53.430 1.00 53.59 173 PHE A N 1
ATOM 1380 C CA . PHE A 1 173 ? -22.458 -5.043 53.752 1.00 53.59 173 PHE A CA 1
ATOM 1381 C C . PHE A 1 173 ? -23.934 -4.968 53.322 1.00 53.59 173 PHE A C 1
ATOM 1383 O O . PHE A 1 173 ? -24.493 -5.933 52.791 1.00 53.59 173 PHE A O 1
ATOM 1390 N N . ASN A 1 174 ? -24.551 -3.796 53.482 1.00 57.44 174 ASN A N 1
ATOM 1391 C CA . ASN A 1 174 ? -25.914 -3.526 53.030 1.00 57.44 174 ASN A CA 1
ATOM 1392 C C . ASN A 1 174 ? -26.030 -3.528 51.501 1.00 57.44 174 ASN A C 1
ATOM 1394 O O . ASN A 1 174 ? -27.041 -3.986 50.972 1.00 57.44 174 ASN A O 1
ATOM 1398 N N . LEU A 1 175 ? -24.991 -3.083 50.790 1.00 54.84 175 LEU A N 1
ATOM 1399 C CA . LEU A 1 175 ? -24.937 -3.123 49.330 1.00 54.84 175 LEU A CA 1
ATOM 1400 C C . LEU A 1 175 ? -24.936 -4.568 48.821 1.00 54.84 175 LEU A C 1
ATOM 1402 O O . LEU A 1 175 ? -25.743 -4.920 47.963 1.00 54.84 175 LEU A O 1
ATOM 1406 N N . LYS A 1 176 ? -24.096 -5.427 49.410 1.00 58.91 176 LYS A N 1
ATOM 1407 C CA . LYS A 1 176 ? -24.026 -6.850 49.053 1.00 58.91 176 LYS A CA 1
ATOM 1408 C C . LYS A 1 176 ? -25.353 -7.576 49.307 1.00 58.91 176 LYS A C 1
ATOM 1410 O O . LYS A 1 176 ? -25.868 -8.237 48.410 1.00 58.91 176 LYS A O 1
ATOM 1415 N N . ASN A 1 177 ? -25.942 -7.406 50.496 1.00 62.88 177 ASN A N 1
ATOM 1416 C CA . ASN A 1 177 ? -27.242 -8.011 50.818 1.00 62.88 177 ASN A CA 1
ATOM 1417 C C . ASN A 1 177 ? -28.363 -7.509 49.889 1.00 62.88 177 ASN A C 1
ATOM 1419 O O . ASN A 1 177 ? -29.229 -8.296 49.509 1.00 62.88 177 ASN A O 1
ATOM 1423 N N . PHE A 1 178 ? -28.333 -6.231 49.495 1.00 69.25 178 PHE A N 1
ATOM 1424 C CA . PHE A 1 178 ? -29.310 -5.668 48.566 1.00 69.25 178 PHE A CA 1
ATOM 1425 C C . PHE A 1 178 ? -29.250 -6.347 47.187 1.00 69.25 178 PHE A C 1
ATOM 1427 O O . PHE A 1 178 ? -30.287 -6.753 46.664 1.00 69.25 178 PHE A O 1
ATOM 1434 N N . PHE A 1 179 ? -28.053 -6.530 46.619 1.00 59.81 179 PHE A N 1
ATOM 1435 C CA . PHE A 1 179 ? -27.896 -7.176 45.310 1.00 59.81 179 PHE A CA 1
ATOM 1436 C C . PHE A 1 179 ? -28.246 -8.669 45.334 1.00 59.81 179 PHE A C 1
ATOM 1438 O O . PHE A 1 179 ? -28.907 -9.152 44.418 1.00 59.81 179 PHE A O 1
ATOM 1445 N N . GLU A 1 180 ? -27.846 -9.396 46.380 1.00 62.00 180 GLU A N 1
ATOM 1446 C CA . GLU A 1 180 ? -28.027 -10.853 46.434 1.00 62.00 180 GLU A CA 1
ATOM 1447 C C . GLU A 1 180 ? -29.456 -11.282 46.800 1.00 62.00 180 GLU A C 1
ATOM 1449 O O . GLU A 1 180 ? -29.918 -12.325 46.336 1.00 62.00 180 GLU A O 1
ATOM 1454 N N . LYS A 1 181 ? -30.159 -10.517 47.646 1.00 68.62 181 LYS A N 1
ATOM 1455 C CA . LYS A 1 181 ? -31.448 -10.949 48.220 1.00 68.62 181 LYS A CA 1
ATOM 1456 C C . LYS A 1 181 ? -32.618 -10.065 47.827 1.00 68.62 181 LYS A C 1
ATOM 1458 O O . LYS A 1 181 ? -33.686 -10.584 47.516 1.00 68.62 181 LYS A O 1
ATOM 1463 N N . ASP A 1 182 ? -32.426 -8.753 47.835 1.00 69.75 182 ASP A N 1
ATOM 1464 C CA . ASP A 1 182 ? -33.533 -7.809 47.693 1.00 69.75 182 ASP A CA 1
ATOM 1465 C C . ASP A 1 182 ? -33.843 -7.523 46.215 1.00 69.75 182 ASP A C 1
ATOM 1467 O O . ASP A 1 182 ? -35.009 -7.447 45.826 1.00 69.75 182 ASP A O 1
ATOM 1471 N N . LEU A 1 183 ? -32.812 -7.433 45.368 1.00 63.19 183 LEU A N 1
ATOM 1472 C CA . LEU A 1 183 ? -32.950 -7.121 43.945 1.00 63.19 183 LEU A CA 1
ATOM 1473 C C . LEU A 1 183 ? -33.802 -8.151 43.170 1.00 63.19 183 LEU A C 1
ATOM 1475 O O . LEU A 1 183 ? -34.739 -7.733 42.486 1.00 63.19 183 LEU A O 1
ATOM 1479 N N . PRO A 1 184 ? -33.587 -9.477 43.301 1.00 63.34 184 PRO A N 1
ATOM 1480 C CA . PRO A 1 184 ? -34.406 -10.467 42.594 1.00 63.34 184 PRO A CA 1
ATOM 1481 C C . PRO A 1 184 ? -35.888 -10.403 42.994 1.00 63.34 184 PRO A C 1
ATOM 1483 O O . PRO A 1 184 ? -36.776 -10.571 42.159 1.00 63.34 184 PRO A O 1
ATOM 1486 N N . ILE A 1 185 ? -36.166 -10.106 44.266 1.00 64.06 185 ILE A N 1
ATOM 1487 C CA . ILE A 1 185 ? -37.525 -9.981 44.809 1.00 64.06 185 ILE A CA 1
ATOM 1488 C C . ILE A 1 185 ? -38.231 -8.737 44.247 1.00 64.06 185 ILE A C 1
ATOM 1490 O O . ILE A 1 185 ? -39.424 -8.779 43.951 1.00 64.06 185 ILE A O 1
ATOM 1494 N N . ILE A 1 186 ? -37.496 -7.638 44.054 1.00 58.22 186 ILE A N 1
ATOM 1495 C CA . ILE A 1 186 ? -38.032 -6.400 43.470 1.00 58.22 186 ILE A CA 1
ATOM 1496 C C . ILE A 1 186 ? -38.388 -6.595 41.986 1.00 58.22 186 ILE A C 1
ATOM 1498 O O . ILE A 1 186 ? -39.421 -6.097 41.545 1.00 58.22 186 ILE A O 1
ATOM 1502 N N . PHE A 1 187 ? -37.580 -7.338 41.221 1.00 53.66 187 PHE A N 1
ATOM 1503 C CA . PHE A 1 187 ? -37.794 -7.521 39.776 1.00 53.66 187 PHE A CA 1
ATOM 1504 C C . PHE A 1 187 ? -38.761 -8.650 39.401 1.00 53.66 187 PHE A C 1
ATOM 1506 O O . PHE A 1 187 ? -39.318 -8.633 38.306 1.00 53.66 187 PHE A O 1
ATOM 1513 N N . THR A 1 188 ? -39.002 -9.615 40.290 1.00 57.66 188 THR A N 1
ATOM 1514 C CA . THR A 1 188 ? -39.937 -10.727 40.031 1.00 57.66 188 THR A CA 1
ATOM 1515 C C . THR A 1 188 ? -41.412 -10.340 40.179 1.00 57.66 188 THR A C 1
ATOM 1517 O O . THR A 1 188 ? -42.277 -11.126 39.803 1.00 57.66 188 THR A O 1
ATOM 1520 N N . ASN A 1 189 ? -41.719 -9.127 40.664 1.00 53.78 189 ASN A N 1
ATOM 1521 C CA . ASN A 1 189 ? -43.087 -8.620 40.868 1.00 53.78 189 ASN A CA 1
ATOM 1522 C C . ASN A 1 189 ? -43.993 -9.560 41.695 1.00 53.78 189 ASN A C 1
ATOM 1524 O O . ASN A 1 189 ? -45.221 -9.512 41.589 1.00 53.78 189 ASN A O 1
ATOM 1528 N N . ASP A 1 190 ? -43.398 -10.397 42.546 1.00 64.88 190 ASP A N 1
ATOM 1529 C CA . ASP A 1 190 ? -44.118 -11.311 43.425 1.00 64.88 190 ASP A CA 1
ATOM 1530 C C . ASP A 1 190 ? -44.754 -10.533 44.590 1.00 64.88 190 ASP A C 1
ATOM 1532 O O . ASP A 1 190 ? -44.067 -10.102 45.521 1.00 64.88 190 ASP A O 1
ATOM 1536 N N . LYS A 1 191 ? -46.075 -10.325 44.527 1.00 72.12 191 LYS A N 1
ATOM 1537 C CA . LYS A 1 191 ? -46.859 -9.474 45.444 1.00 72.12 191 LYS A CA 1
ATOM 1538 C C . LYS A 1 191 ? -47.207 -10.153 46.772 1.00 72.12 191 LYS A C 1
ATOM 1540 O O . LYS A 1 191 ? -48.324 -10.022 47.271 1.00 72.12 191 LYS A O 1
ATOM 1545 N N . THR A 1 192 ? -46.272 -10.880 47.374 1.00 87.50 192 THR A N 1
ATOM 1546 C CA . THR A 1 192 ? -46.456 -11.277 48.774 1.00 87.50 192 THR A CA 1
ATOM 1547 C C . THR A 1 192 ? -46.360 -10.045 49.679 1.00 87.50 192 THR A C 1
ATOM 1549 O O . THR A 1 192 ? -45.614 -9.103 49.406 1.00 87.50 192 THR A O 1
ATOM 1552 N N . GLU A 1 193 ? -47.083 -10.046 50.800 1.00 75.38 193 GLU A N 1
ATOM 1553 C CA . GLU A 1 193 ? -47.117 -8.918 51.749 1.00 75.38 193 GLU A CA 1
ATOM 1554 C C . GLU A 1 193 ? -45.711 -8.530 52.267 1.00 75.38 193 GLU A C 1
ATOM 1556 O O . GLU A 1 193 ? -45.419 -7.363 52.548 1.00 75.38 193 GLU A O 1
ATOM 1561 N N . LYS A 1 194 ? -44.800 -9.511 52.342 1.00 77.56 194 LYS A N 1
ATOM 1562 C CA . LYS A 1 194 ? -43.390 -9.313 52.703 1.00 77.56 194 LYS A CA 1
ATOM 1563 C C . LYS A 1 194 ? -42.613 -8.574 51.605 1.00 77.56 194 LYS A C 1
ATOM 1565 O O . LYS A 1 194 ? -41.827 -7.680 51.919 1.00 77.56 194 LYS A O 1
ATOM 1570 N N . ASN A 1 195 ? -42.865 -8.901 50.340 1.00 77.38 195 ASN A N 1
ATOM 1571 C CA . ASN A 1 195 ? -42.191 -8.304 49.188 1.00 77.38 195 ASN A CA 1
ATOM 1572 C C . ASN A 1 195 ? -42.721 -6.898 48.883 1.00 77.38 195 ASN A C 1
ATOM 1574 O O . ASN A 1 195 ? -41.938 -6.020 48.533 1.00 77.38 195 ASN A O 1
ATOM 1578 N N . GLU A 1 196 ? -44.009 -6.620 49.110 1.00 75.75 196 GLU A N 1
ATOM 1579 C CA . GLU A 1 196 ? -44.561 -5.269 48.924 1.00 75.75 196 GLU A CA 1
ATOM 1580 C C . GLU A 1 196 ? -43.934 -4.233 49.869 1.00 75.75 196 GLU A C 1
ATOM 1582 O O . GLU A 1 196 ? -43.690 -3.092 49.468 1.00 75.75 196 GLU A O 1
ATOM 1587 N N . LYS A 1 197 ? -43.618 -4.615 51.115 1.00 78.31 197 LYS A N 1
ATOM 1588 C CA . LYS A 1 197 ? -42.869 -3.749 52.046 1.00 78.31 197 LYS A CA 1
ATOM 1589 C C . LYS A 1 197 ? -41.444 -3.486 51.553 1.00 78.31 197 LYS A C 1
ATOM 1591 O O . LYS A 1 197 ? -40.937 -2.381 51.730 1.00 78.31 197 LYS A O 1
ATOM 1596 N N . LEU A 1 198 ? -40.824 -4.474 50.911 1.00 69.12 198 LEU A N 1
ATOM 1597 C CA . LEU A 1 198 ? -39.465 -4.410 50.374 1.00 69.12 198 LEU A CA 1
ATOM 1598 C C . LEU A 1 198 ? -39.401 -3.542 49.101 1.00 69.12 198 LEU A C 1
ATOM 1600 O O . LEU A 1 198 ? -38.566 -2.644 49.001 1.00 69.12 198 LEU A O 1
ATOM 1604 N N . ILE A 1 199 ? -40.376 -3.699 48.202 1.00 67.50 199 ILE A N 1
ATOM 1605 C CA . ILE A 1 199 ? -40.582 -2.847 47.021 1.00 67.50 199 ILE A CA 1
ATOM 1606 C C . ILE A 1 199 ? -40.862 -1.398 47.446 1.00 67.50 199 ILE A C 1
ATOM 1608 O O . ILE A 1 199 ? -40.260 -0.474 46.903 1.00 67.50 199 ILE A O 1
ATOM 1612 N N . LYS A 1 200 ? -41.701 -1.173 48.471 1.00 73.81 200 LYS A N 1
ATOM 1613 C CA . LYS A 1 200 ? -41.933 0.168 49.045 1.00 73.81 200 LYS A CA 1
ATOM 1614 C C . LYS A 1 200 ? -40.673 0.766 49.678 1.00 73.81 200 LYS A C 1
ATOM 1616 O O . LYS A 1 200 ? -40.404 1.947 49.480 1.00 73.81 200 LYS A O 1
ATOM 1621 N N . LYS A 1 201 ? -39.861 -0.033 50.381 1.00 71.75 201 LYS A N 1
ATOM 1622 C CA . LYS A 1 201 ? -38.582 0.407 50.975 1.00 71.75 201 LYS A CA 1
ATOM 1623 C C . LYS A 1 201 ? -37.586 0.887 49.910 1.00 71.75 201 LYS A C 1
ATOM 1625 O O . LYS A 1 201 ? -36.860 1.851 50.144 1.00 71.75 201 LYS A O 1
ATOM 1630 N N . HIS A 1 202 ? -37.595 0.266 48.731 1.00 61.06 202 HIS A N 1
ATOM 1631 C CA . HIS A 1 202 ? -36.709 0.590 47.610 1.00 61.06 202 HIS A CA 1
ATOM 1632 C C . HIS A 1 202 ? -37.418 1.321 46.458 1.00 61.06 202 HIS A C 1
ATOM 1634 O O . HIS A 1 202 ? -36.890 1.376 45.353 1.00 61.06 202 HIS A O 1
ATOM 1640 N N . GLN A 1 203 ? -38.559 1.978 46.708 1.00 59.03 203 GLN A N 1
ATOM 1641 C CA . GLN A 1 203 ? -39.337 2.698 45.682 1.00 59.03 203 GLN A CA 1
ATOM 1642 C C . GLN A 1 203 ? -38.537 3.766 44.911 1.00 59.03 203 GLN A C 1
ATOM 1644 O O . GLN A 1 203 ? -38.895 4.122 43.793 1.00 59.03 203 GLN A O 1
ATOM 1649 N N . LYS A 1 204 ? -37.426 4.264 45.471 1.00 49.34 204 LYS A N 1
ATOM 1650 C CA . LYS A 1 204 ? -36.514 5.211 44.799 1.00 49.34 204 LYS A CA 1
ATOM 1651 C C . LYS A 1 204 ? -35.541 4.549 43.804 1.00 49.34 204 LYS A C 1
ATOM 1653 O O . LYS A 1 204 ? -34.950 5.252 42.993 1.00 49.34 204 LYS A O 1
ATOM 1658 N N . LEU A 1 205 ? -35.378 3.225 43.856 1.00 47.09 205 LEU A N 1
ATOM 1659 C CA . LEU A 1 205 ? -34.551 2.414 42.945 1.00 47.09 205 LEU A CA 1
ATOM 1660 C C . LEU A 1 205 ? -35.335 1.887 41.734 1.00 47.09 205 LEU A C 1
ATOM 1662 O O . LEU A 1 205 ? -34.764 1.219 40.883 1.00 47.09 205 LEU A O 1
ATOM 1666 N N . VAL A 1 206 ? -36.620 2.240 41.619 1.00 46.78 206 VAL A N 1
ATOM 1667 C CA . VAL A 1 206 ? -37.495 1.895 40.480 1.00 46.78 206 VAL A CA 1
ATOM 1668 C C . VAL A 1 206 ? -37.014 2.540 39.166 1.00 46.78 206 VAL A C 1
ATOM 1670 O O . VAL A 1 206 ? -37.441 2.180 38.077 1.00 46.78 206 VAL A O 1
ATOM 1673 N N . ASN A 1 207 ? -36.078 3.482 39.253 1.00 52.22 207 ASN A N 1
ATOM 1674 C CA . ASN A 1 207 ? -35.411 4.097 38.119 1.00 52.22 207 ASN A CA 1
ATOM 1675 C C . ASN A 1 207 ? -34.104 3.328 37.812 1.00 52.22 207 ASN A C 1
ATOM 1677 O O . ASN A 1 207 ? -33.149 3.367 38.592 1.00 52.22 207 ASN A O 1
ATOM 1681 N N . ALA A 1 208 ? -34.058 2.681 36.641 1.00 48.12 208 ALA A N 1
ATOM 1682 C CA . ALA A 1 208 ? -32.920 1.896 36.150 1.00 48.12 208 ALA A CA 1
ATOM 1683 C C . ALA A 1 208 ? -31.597 2.689 36.089 1.00 48.12 208 ALA A C 1
ATOM 1685 O O . ALA A 1 208 ? -30.531 2.136 36.335 1.00 48.12 208 ALA A O 1
ATOM 1686 N N . LYS A 1 209 ? -31.651 4.008 35.867 1.00 50.69 209 LYS A N 1
ATOM 1687 C CA . LYS A 1 209 ? -30.476 4.895 35.842 1.00 50.69 209 LYS A CA 1
ATOM 1688 C C . LYS A 1 209 ? -29.808 5.022 37.216 1.00 50.69 209 LYS A C 1
ATOM 1690 O O . LYS A 1 209 ? -28.588 5.104 37.292 1.00 50.69 209 LYS A O 1
ATOM 1695 N N . ALA A 1 210 ? -30.571 5.002 38.311 1.00 54.16 210 ALA A N 1
ATOM 1696 C CA . ALA A 1 210 ? -30.006 5.015 39.663 1.00 54.16 210 ALA A CA 1
ATOM 1697 C C . ALA A 1 210 ? -29.313 3.687 40.013 1.00 54.16 210 ALA A C 1
ATOM 1699 O O . ALA A 1 210 ? -28.332 3.687 40.756 1.00 54.16 210 ALA A O 1
ATOM 1700 N N . LEU A 1 211 ? -29.807 2.575 39.462 1.00 51.22 211 LEU A N 1
ATOM 1701 C CA . LEU A 1 211 ? -29.221 1.249 39.638 1.00 51.22 211 LEU A CA 1
ATOM 1702 C C . LEU A 1 211 ? -27.945 1.088 38.797 1.00 51.22 211 LEU A C 1
ATOM 1704 O O . LEU A 1 211 ? -26.918 0.702 39.344 1.00 51.22 211 LEU A O 1
ATOM 1708 N N . ILE A 1 212 ? -27.982 1.487 37.520 1.00 56.19 212 ILE A N 1
ATOM 1709 C CA . ILE A 1 212 ? -26.833 1.463 36.598 1.00 56.19 212 ILE A CA 1
ATOM 1710 C C . ILE A 1 212 ? -25.712 2.382 37.096 1.00 56.19 212 ILE A C 1
ATOM 1712 O O . ILE A 1 212 ? -24.560 1.968 37.161 1.00 56.19 212 ILE A O 1
ATOM 1716 N N . ASN A 1 213 ? -26.033 3.603 37.536 1.00 53.88 213 ASN A N 1
ATOM 1717 C CA . ASN A 1 213 ? -25.016 4.521 38.051 1.00 53.88 213 ASN A CA 1
ATOM 1718 C C . ASN A 1 213 ? -24.347 3.983 39.319 1.00 53.88 213 ASN A C 1
ATOM 1720 O O . ASN A 1 213 ? -23.135 4.097 39.467 1.00 53.88 213 ASN A O 1
ATOM 1724 N N . LYS A 1 214 ? -25.114 3.370 40.228 1.00 54.94 214 LYS A N 1
ATOM 1725 C CA . LYS A 1 214 ? -24.530 2.741 41.419 1.00 54.94 214 LYS A CA 1
ATOM 1726 C C . LYS A 1 214 ? -23.698 1.514 41.059 1.00 54.94 214 LYS A C 1
ATOM 1728 O O . LYS A 1 214 ? -22.629 1.345 41.627 1.00 54.94 214 LYS A O 1
ATOM 1733 N N . TYR A 1 215 ? -24.149 0.705 40.106 1.00 59.88 215 TYR A N 1
ATOM 1734 C CA . TYR A 1 215 ? -23.424 -0.468 39.627 1.00 59.88 215 TYR A CA 1
ATOM 1735 C C . TYR A 1 215 ? -22.082 -0.099 38.971 1.00 59.88 215 TYR A C 1
ATOM 1737 O O . TYR A 1 215 ? -21.048 -0.645 39.347 1.00 59.88 215 TYR A O 1
ATOM 1745 N N . ASN A 1 216 ? -22.068 0.908 38.096 1.00 58.44 216 ASN A N 1
ATOM 1746 C CA . ASN A 1 216 ? -20.849 1.376 37.429 1.00 58.44 216 ASN A CA 1
ATOM 1747 C C . ASN A 1 216 ? -19.848 2.001 38.410 1.00 58.44 216 ASN A C 1
ATOM 1749 O O . ASN A 1 216 ? -18.647 1.775 38.289 1.00 58.44 216 ASN A O 1
ATOM 1753 N N . VAL A 1 217 ? -20.332 2.728 39.424 1.00 52.00 217 VAL A N 1
ATOM 1754 C CA . VAL A 1 217 ? -19.479 3.255 40.504 1.00 52.00 217 VAL A CA 1
ATOM 1755 C C . VAL A 1 217 ? -18.862 2.118 41.321 1.00 52.00 217 VAL A C 1
ATOM 1757 O O . VAL A 1 217 ? -17.682 2.175 41.647 1.00 52.00 217 VAL A O 1
ATOM 1760 N N . ILE A 1 218 ? -19.615 1.055 41.613 1.00 53.97 218 ILE A N 1
ATOM 1761 C CA . ILE A 1 218 ? -19.093 -0.120 42.328 1.00 53.97 218 ILE A CA 1
ATOM 1762 C C . ILE A 1 218 ? -18.043 -0.855 41.483 1.00 53.97 218 ILE A C 1
ATOM 1764 O O . ILE A 1 218 ? -16.989 -1.202 42.010 1.00 53.97 218 ILE A O 1
ATOM 1768 N N . LYS A 1 219 ? -18.287 -1.042 40.178 1.00 61.34 219 LYS A N 1
ATOM 1769 C CA . LYS A 1 219 ? -17.342 -1.683 39.245 1.00 61.34 219 LYS A CA 1
ATOM 1770 C C . LYS A 1 219 ? -16.020 -0.912 39.175 1.00 61.34 219 LYS A C 1
ATOM 1772 O O . LYS A 1 219 ? -14.950 -1.500 39.306 1.00 61.34 219 LYS A O 1
ATOM 1777 N N . LEU A 1 220 ? -16.105 0.414 39.079 1.00 49.47 220 LEU A N 1
ATOM 1778 C CA . LEU A 1 220 ? -14.945 1.301 39.080 1.00 49.47 220 LEU A CA 1
ATOM 1779 C C . LEU A 1 220 ? -14.166 1.221 40.403 1.00 49.47 220 LEU A C 1
ATOM 1781 O O . LEU A 1 220 ? -12.956 1.026 40.389 1.00 49.47 220 LEU A O 1
ATOM 1785 N N . LEU A 1 221 ? -14.845 1.299 41.550 1.00 47.12 221 LEU A N 1
ATOM 1786 C CA . LEU A 1 221 ? -14.193 1.228 42.864 1.00 47.12 221 LEU A CA 1
ATOM 1787 C C . LEU A 1 221 ? -13.491 -0.116 43.109 1.00 47.12 221 LEU A C 1
ATOM 1789 O O . LEU A 1 221 ? -12.423 -0.139 43.720 1.00 47.12 221 LEU A O 1
ATOM 1793 N N . ILE A 1 222 ? -14.060 -1.221 42.617 1.00 52.12 222 ILE A N 1
ATOM 1794 C CA . ILE A 1 222 ? -13.439 -2.549 42.704 1.00 52.12 222 ILE A CA 1
ATOM 1795 C C . ILE A 1 222 ? -12.195 -2.619 41.810 1.00 52.12 222 ILE A C 1
ATOM 1797 O O . ILE A 1 222 ? -11.140 -2.996 42.310 1.00 52.12 222 ILE A O 1
ATOM 1801 N N . SER A 1 223 ? -12.271 -2.146 40.559 1.00 51.25 223 SER A N 1
ATOM 1802 C CA . SER A 1 223 ? -11.103 -2.124 39.658 1.00 51.25 223 SER A CA 1
ATOM 1803 C C . SER A 1 223 ? -9.941 -1.277 40.193 1.00 51.25 223 SER A C 1
ATOM 1805 O O . SER A 1 223 ? -8.773 -1.623 40.026 1.00 51.25 223 SER A O 1
ATOM 1807 N N . ILE A 1 224 ? -10.249 -0.180 40.893 1.00 49.16 224 ILE A N 1
ATOM 1808 C CA . ILE A 1 224 ? -9.239 0.669 41.532 1.00 49.16 224 ILE A CA 1
ATOM 1809 C C . ILE A 1 224 ? -8.599 -0.083 42.702 1.00 49.16 224 ILE A C 1
ATOM 1811 O O . ILE A 1 224 ? -7.379 -0.090 42.844 1.00 49.16 224 ILE A O 1
ATOM 1815 N N . LYS A 1 225 ? -9.404 -0.764 43.526 1.00 49.81 225 LYS A N 1
ATOM 1816 C CA . LYS A 1 225 ? -8.897 -1.510 44.682 1.00 49.81 225 LYS A CA 1
ATOM 1817 C C . LYS A 1 225 ? -8.079 -2.742 44.304 1.00 49.81 225 LYS A C 1
ATOM 1819 O O . LYS A 1 225 ? -7.112 -3.029 45.006 1.00 49.81 225 LYS A O 1
ATOM 1824 N N . GLU A 1 226 ? -8.410 -3.438 43.222 1.00 53.97 226 GLU A N 1
ATOM 1825 C CA . GLU A 1 226 ? -7.620 -4.568 42.709 1.00 53.97 226 GLU A CA 1
ATOM 1826 C C . GLU A 1 226 ? -6.231 -4.114 42.240 1.00 53.97 226 GLU A C 1
ATOM 1828 O O . GLU A 1 226 ? -5.225 -4.701 42.642 1.00 53.97 226 GLU A O 1
ATOM 1833 N N . ASN A 1 227 ? -6.164 -2.997 41.510 1.00 51.44 227 ASN A N 1
ATOM 1834 C CA . ASN A 1 227 ? -4.898 -2.415 41.056 1.00 51.44 227 ASN A CA 1
ATOM 1835 C C . ASN A 1 227 ? -4.024 -1.891 42.207 1.00 51.44 227 ASN A C 1
ATOM 1837 O O . ASN A 1 227 ? -2.800 -1.896 42.106 1.00 51.44 227 ASN A O 1
ATOM 1841 N N . GLU A 1 228 ? -4.631 -1.450 43.310 1.00 52.41 228 GLU A N 1
ATOM 1842 C CA . GLU A 1 228 ? -3.900 -0.938 44.474 1.00 52.41 228 GLU A CA 1
ATOM 1843 C C . GLU A 1 228 ? -3.424 -2.028 45.450 1.00 52.41 228 GLU A C 1
ATOM 1845 O O . GLU A 1 228 ? -2.499 -1.771 46.220 1.00 52.41 228 GLU A O 1
ATOM 1850 N N . SER A 1 229 ? -4.061 -3.207 45.492 1.00 44.75 229 SER A N 1
ATOM 1851 C CA . SER A 1 229 ? -3.905 -4.130 46.634 1.00 44.75 229 SER A CA 1
ATOM 1852 C C . SER A 1 229 ? -3.243 -5.482 46.355 1.00 44.75 229 SER A C 1
ATOM 1854 O O . SER A 1 229 ? -3.058 -6.237 47.308 1.00 44.75 229 SER A O 1
ATOM 1856 N N . ALA A 1 230 ? -2.837 -5.797 45.117 1.00 42.44 230 ALA A N 1
ATOM 1857 C CA . ALA A 1 230 ? -2.236 -7.093 44.736 1.00 42.44 230 ALA A CA 1
ATOM 1858 C C . ALA A 1 230 ? -3.036 -8.336 45.206 1.00 42.44 230 ALA A C 1
ATOM 1860 O O . ALA A 1 230 ? -2.516 -9.452 45.242 1.00 42.44 230 ALA A O 1
ATOM 1861 N N . LEU A 1 231 ? -4.301 -8.143 45.586 1.00 41.94 231 LEU A N 1
ATOM 1862 C CA . LEU A 1 231 ? -5.225 -9.164 46.054 1.00 41.94 231 LEU A CA 1
ATOM 1863 C C . LEU A 1 231 ? -6.271 -9.377 44.965 1.00 41.94 231 LEU A C 1
ATOM 1865 O O . LEU A 1 231 ? -7.058 -8.479 44.672 1.00 41.94 231 LEU A O 1
ATOM 1869 N N . GLU A 1 232 ? -6.296 -10.580 44.397 1.00 45.16 232 GLU A N 1
ATOM 1870 C CA . GLU A 1 232 ? -7.349 -11.001 43.475 1.00 45.16 232 GLU A CA 1
ATOM 1871 C C . GLU A 1 232 ? -8.683 -11.107 44.226 1.00 45.16 232 GLU A C 1
ATOM 1873 O O . GLU A 1 232 ? -8.870 -11.943 45.122 1.00 45.16 232 GLU A O 1
ATOM 1878 N N . PHE A 1 233 ? -9.645 -10.257 43.869 1.00 49.91 233 PHE A N 1
ATOM 1879 C CA . PHE A 1 233 ? -11.001 -10.370 44.384 1.00 49.91 233 PHE A CA 1
ATOM 1880 C C . PHE A 1 233 ? -11.764 -11.436 43.584 1.00 49.91 233 PHE A C 1
ATOM 1882 O O . PHE A 1 233 ? -12.268 -11.197 42.493 1.00 49.91 233 PHE A O 1
ATOM 1889 N N . ASN A 1 234 ? -11.956 -12.610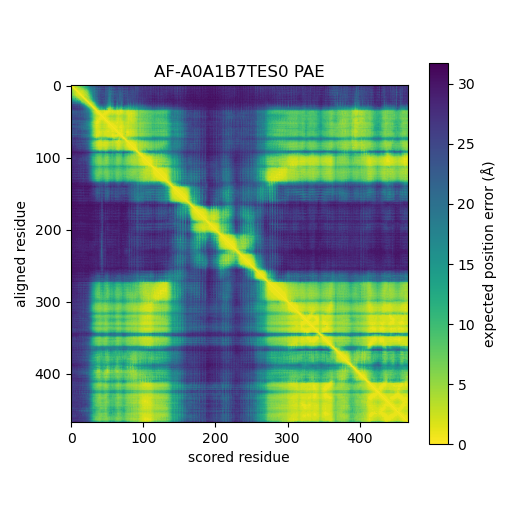 44.197 1.00 49.88 234 ASN A N 1
ATOM 1890 C CA . ASN A 1 234 ? -12.712 -13.776 43.686 1.00 49.88 234 ASN A CA 1
ATOM 1891 C C . ASN A 1 234 ? -14.218 -13.530 43.374 1.00 49.88 234 ASN A C 1
ATOM 1893 O O . ASN A 1 234 ? -15.036 -14.460 43.330 1.00 49.88 234 ASN A O 1
ATOM 1897 N N . HIS A 1 235 ? -14.646 -12.274 43.264 1.00 48.91 235 HIS A N 1
ATOM 1898 C CA . HIS A 1 235 ? -16.033 -11.860 43.060 1.00 48.91 235 HIS A CA 1
ATOM 1899 C C . HIS A 1 235 ? -16.219 -10.931 41.850 1.00 48.91 235 HIS A C 1
ATOM 1901 O O . HIS A 1 235 ? -17.372 -10.665 41.512 1.00 48.91 235 HIS A O 1
ATOM 1907 N N . TYR A 1 236 ? -15.148 -10.489 41.175 1.00 52.75 236 TYR A N 1
ATOM 1908 C CA . TYR A 1 236 ? -15.247 -9.637 39.984 1.00 52.75 236 TYR A CA 1
ATOM 1909 C C . TYR A 1 236 ? -15.951 -10.346 38.818 1.00 52.75 236 TYR A C 1
ATOM 1911 O O . TYR A 1 236 ? -16.908 -9.809 38.265 1.00 52.75 236 TYR A O 1
ATOM 1919 N N . ASP A 1 237 ? -15.617 -11.613 38.562 1.00 48.34 237 ASP A N 1
ATOM 1920 C CA . ASP A 1 237 ? -16.295 -12.443 37.551 1.00 48.34 237 ASP A CA 1
ATOM 1921 C C . ASP A 1 237 ? -17.791 -12.632 37.843 1.00 48.34 237 ASP A C 1
ATOM 1923 O O . ASP A 1 237 ? -18.625 -12.692 36.940 1.00 48.34 237 ASP A O 1
ATOM 1927 N N . LYS A 1 238 ? -18.163 -12.678 39.130 1.00 48.88 238 LYS A N 1
ATOM 1928 C CA . LYS A 1 238 ? -19.570 -12.750 39.558 1.00 48.88 238 LYS A CA 1
ATOM 1929 C C . LYS A 1 238 ? -20.296 -11.421 39.370 1.00 48.88 238 LYS A C 1
ATOM 1931 O O . LYS A 1 238 ? -21.515 -11.427 39.218 1.00 48.88 238 LYS A O 1
ATOM 1936 N N . LEU A 1 239 ? -19.563 -10.308 39.398 1.00 46.47 239 LEU A N 1
ATOM 1937 C CA . LEU A 1 239 ? -20.084 -8.983 39.088 1.00 46.47 239 LEU A CA 1
ATOM 1938 C C . LEU A 1 239 ? -20.296 -8.853 37.576 1.00 46.47 239 LEU A C 1
ATOM 1940 O O . LEU A 1 239 ? -21.406 -8.556 37.161 1.00 46.47 239 LEU A O 1
ATOM 1944 N N . LEU A 1 240 ? -19.289 -9.189 36.761 1.00 51.22 240 LEU A N 1
ATOM 1945 C CA . LEU A 1 240 ? -19.375 -9.203 35.293 1.00 51.22 240 LEU A CA 1
ATOM 1946 C C . LEU A 1 240 ? -20.517 -10.088 34.773 1.00 51.22 240 LEU A C 1
ATOM 1948 O O . LEU A 1 240 ? -21.182 -9.738 33.803 1.00 51.22 240 LEU A O 1
ATOM 1952 N N . ALA A 1 241 ? -20.825 -11.190 35.462 1.00 49.38 241 ALA A N 1
ATOM 1953 C CA . ALA A 1 241 ? -21.970 -12.042 35.137 1.00 49.38 241 ALA A CA 1
ATOM 1954 C C . ALA A 1 241 ? -23.344 -11.334 35.237 1.00 49.38 241 ALA A C 1
ATOM 1956 O O . ALA A 1 241 ? -24.344 -11.872 34.754 1.00 49.38 241 ALA A O 1
ATOM 1957 N N . LEU A 1 242 ? -23.420 -10.146 35.849 1.00 44.53 242 LEU A N 1
ATOM 1958 C CA . LEU A 1 242 ? -24.627 -9.316 35.908 1.00 44.53 242 LEU A CA 1
ATOM 1959 C C . LEU A 1 242 ? -24.758 -8.358 34.712 1.00 44.53 242 LEU A C 1
ATOM 1961 O O . LEU A 1 242 ? -25.868 -7.877 34.470 1.00 44.53 242 LEU A O 1
ATOM 1965 N N . ASP A 1 243 ? -23.687 -8.122 33.944 1.00 51.59 243 ASP A N 1
ATOM 1966 C CA . ASP A 1 243 ? -23.679 -7.204 32.792 1.00 51.59 243 ASP A CA 1
ATOM 1967 C C . ASP A 1 243 ? -24.769 -7.556 31.748 1.00 51.59 243 ASP A C 1
ATOM 1969 O O . ASP A 1 243 ? -25.578 -6.679 31.434 1.00 51.59 243 ASP A O 1
ATOM 1973 N N . PRO A 1 244 ? -24.951 -8.826 31.317 1.00 45.56 244 PRO A N 1
ATOM 1974 C CA . PRO A 1 244 ? -25.970 -9.177 30.317 1.00 45.56 244 PRO A CA 1
ATOM 1975 C C . PRO A 1 244 ? -27.408 -9.008 30.828 1.00 45.56 244 PRO A C 1
ATOM 1977 O O . PRO A 1 244 ? -28.347 -8.799 30.059 1.00 45.56 244 PRO A O 1
ATOM 1980 N N . ILE A 1 245 ? -27.608 -9.134 32.144 1.00 44.41 245 ILE A N 1
ATOM 1981 C CA . ILE A 1 245 ? -28.916 -8.962 32.783 1.00 44.41 245 ILE A CA 1
ATOM 1982 C C . ILE A 1 245 ? -29.257 -7.472 32.816 1.00 44.41 245 ILE A C 1
ATOM 1984 O O . ILE A 1 245 ? -30.377 -7.090 32.482 1.00 44.41 245 ILE A O 1
ATOM 1988 N N . ILE A 1 246 ? -28.292 -6.631 33.184 1.00 47.66 246 ILE A N 1
ATOM 1989 C CA . ILE A 1 246 ? -28.469 -5.180 33.246 1.00 47.66 246 ILE A CA 1
ATOM 1990 C C . ILE A 1 246 ? -28.686 -4.601 31.844 1.00 47.66 246 ILE A C 1
ATOM 1992 O O . ILE A 1 246 ? -29.613 -3.811 31.678 1.00 47.66 246 ILE A O 1
ATOM 1996 N N . GLU A 1 247 ? -27.926 -5.037 30.837 1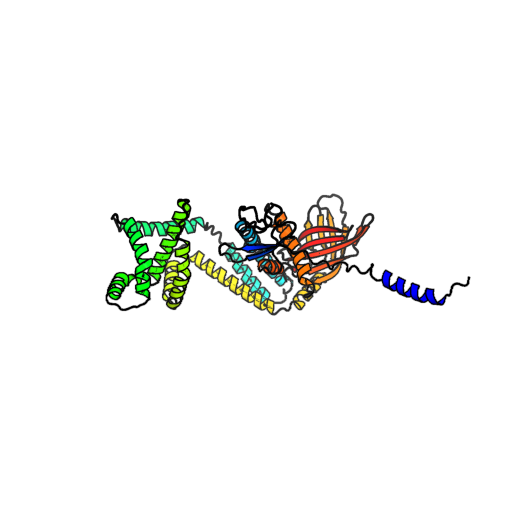.00 51.56 247 GLU A N 1
ATOM 1997 C CA . GLU A 1 247 ? -28.103 -4.627 29.434 1.00 51.56 247 GLU A CA 1
ATOM 1998 C C . GLU A 1 247 ? -29.487 -5.013 28.893 1.00 51.56 247 GLU A C 1
ATOM 2000 O O . GLU A 1 247 ? -30.226 -4.156 28.410 1.00 51.56 247 GLU A O 1
ATOM 2005 N N . LYS A 1 248 ? -29.925 -6.262 29.109 1.00 46.03 248 LYS A N 1
ATOM 2006 C CA . LYS A 1 248 ? -31.255 -6.736 28.687 1.00 46.03 248 LYS A CA 1
ATOM 2007 C C . LYS A 1 248 ? -32.413 -5.912 29.269 1.00 46.03 248 LYS A C 1
ATOM 2009 O O . LYS A 1 248 ? -33.438 -5.736 28.610 1.00 46.03 248 LYS A O 1
ATOM 2014 N N . TYR A 1 249 ? -32.290 -5.437 30.510 1.00 43.16 249 TYR A N 1
ATOM 2015 C CA . TYR A 1 249 ? -33.312 -4.591 31.141 1.00 43.16 249 TYR A CA 1
ATOM 2016 C C . TYR A 1 249 ? -33.138 -3.098 30.827 1.00 43.16 249 TYR A C 1
ATOM 2018 O O . TYR A 1 249 ? -34.126 -2.362 30.865 1.00 43.16 249 TYR A O 1
ATOM 2026 N N . ALA A 1 250 ? -31.926 -2.649 30.491 1.00 44.72 250 ALA A N 1
ATOM 2027 C CA . ALA A 1 250 ? -31.663 -1.299 30.008 1.00 44.72 250 ALA A CA 1
ATOM 2028 C C . ALA A 1 250 ? -32.290 -1.086 28.621 1.00 44.72 250 ALA A C 1
ATOM 2030 O O . ALA A 1 250 ? -33.028 -0.117 28.441 1.00 44.72 250 ALA A O 1
ATOM 2031 N N . ASP A 1 251 ? -32.118 -2.027 27.692 1.00 41.69 251 ASP A N 1
ATOM 2032 C CA . ASP A 1 251 ? -32.646 -1.934 26.321 1.00 41.69 251 ASP A CA 1
ATOM 2033 C C . ASP A 1 251 ? -34.179 -1.856 26.268 1.00 41.69 251 ASP A C 1
ATOM 2035 O O . ASP A 1 251 ? -34.750 -1.104 25.478 1.00 41.69 251 ASP A O 1
ATOM 2039 N N . LEU A 1 252 ? -34.872 -2.550 27.177 1.00 39.06 252 LEU A N 1
ATOM 2040 C CA . LEU A 1 252 ? -36.335 -2.478 27.299 1.00 39.06 252 LEU A CA 1
ATOM 2041 C C . LEU A 1 252 ? -36.844 -1.113 27.804 1.00 39.06 252 LEU A C 1
ATOM 2043 O O . LEU A 1 252 ? -38.022 -0.800 27.629 1.00 39.06 252 LEU A O 1
ATOM 2047 N N . TYR A 1 253 ? -35.982 -0.298 28.420 1.00 38.34 253 TYR A N 1
ATOM 2048 C CA . TYR A 1 253 ? -36.330 0.994 29.028 1.00 38.34 253 TYR A CA 1
ATOM 2049 C C . TYR A 1 253 ? -35.747 2.209 28.279 1.00 38.34 253 TYR A C 1
ATOM 2051 O O . TYR A 1 253 ? -36.156 3.343 28.538 1.00 38.34 253 TYR A O 1
ATOM 2059 N N . TYR A 1 254 ? -34.814 1.991 27.345 1.00 42.25 254 TYR A N 1
ATOM 2060 C CA . TYR A 1 254 ? -34.089 3.037 26.609 1.00 42.25 254 TYR A CA 1
ATOM 2061 C C . TYR A 1 254 ? -34.859 3.661 25.430 1.00 42.25 254 TYR A C 1
ATOM 2063 O O . TYR A 1 254 ? -34.388 4.634 24.847 1.00 42.25 254 TYR A O 1
ATOM 2071 N N . ASN A 1 255 ? -36.089 3.220 25.150 1.00 42.44 255 ASN A N 1
ATOM 2072 C CA . ASN A 1 255 ? -36.989 3.846 24.168 1.00 42.44 255 ASN A CA 1
ATOM 2073 C C . ASN A 1 255 ? -37.584 5.206 24.620 1.00 42.44 255 ASN A C 1
ATOM 2075 O O . ASN A 1 255 ? -38.726 5.516 24.290 1.00 42.44 255 ASN A O 1
ATOM 2079 N N . SER A 1 256 ? -36.865 6.048 25.377 1.00 41.53 256 SER A N 1
ATOM 2080 C CA . SER A 1 256 ? -37.335 7.418 25.656 1.00 41.53 256 SER A CA 1
ATOM 2081 C C . SER A 1 256 ? -36.241 8.473 25.468 1.00 41.53 256 SER A C 1
ATOM 2083 O O . SER A 1 256 ? -35.230 8.492 26.177 1.00 41.53 256 SER A O 1
ATOM 2085 N N . ASP A 1 257 ? -36.525 9.403 24.555 1.00 41.28 257 ASP A N 1
ATOM 2086 C CA . ASP A 1 257 ? -35.736 10.531 24.028 1.00 41.28 257 ASP A CA 1
ATOM 2087 C C . ASP A 1 257 ? -35.135 11.509 25.065 1.00 41.28 257 ASP A C 1
ATOM 2089 O O . ASP A 1 257 ? -34.435 12.471 24.741 1.00 41.28 257 ASP A O 1
ATOM 2093 N N . THR A 1 258 ? -35.376 11.281 26.352 1.00 39.72 258 THR A N 1
ATOM 2094 C CA . THR A 1 258 ? -35.125 12.253 27.420 1.00 39.72 258 THR A CA 1
ATOM 2095 C C . THR A 1 258 ? -33.666 12.295 27.898 1.00 39.72 258 THR A C 1
ATOM 2097 O O . THR A 1 258 ? -33.230 13.299 28.467 1.00 39.72 258 THR A O 1
ATOM 2100 N N . ILE A 1 259 ? -32.894 11.217 27.707 1.00 40.00 259 ILE A N 1
ATOM 2101 C CA . ILE A 1 259 ? -31.485 11.143 28.145 1.00 40.00 259 ILE A CA 1
ATOM 2102 C C . ILE A 1 259 ? -30.552 11.746 27.093 1.00 40.00 259 ILE A C 1
ATOM 2104 O O . ILE A 1 259 ? -29.678 12.529 27.466 1.00 40.00 259 ILE A O 1
ATOM 2108 N N . THR A 1 260 ? -30.804 11.498 25.805 1.00 43.81 260 THR A N 1
ATOM 2109 C CA . THR A 1 260 ? -30.103 12.144 24.684 1.00 43.81 260 THR A CA 1
ATOM 2110 C C . THR A 1 260 ? -30.224 13.665 24.775 1.00 43.81 260 THR A C 1
ATOM 2112 O O . THR A 1 260 ? -29.231 14.374 24.652 1.00 43.81 260 THR A O 1
ATOM 2115 N N . TYR A 1 261 ? -31.410 14.176 25.127 1.00 41.22 261 TYR A N 1
ATOM 2116 C CA . TYR A 1 261 ? -31.646 15.610 25.326 1.00 41.22 261 TYR A CA 1
ATOM 2117 C C . TYR A 1 261 ? -30.870 16.199 26.520 1.00 41.22 261 TYR A C 1
ATOM 2119 O O . TYR A 1 261 ? -30.332 17.300 26.439 1.00 41.22 261 TYR A O 1
ATOM 2127 N N . LYS A 1 262 ? -30.756 15.469 27.639 1.00 39.06 262 LYS A N 1
ATOM 2128 C CA . LYS A 1 262 ? -30.054 15.962 28.840 1.00 39.06 262 LYS A CA 1
ATOM 2129 C C . LYS A 1 262 ? -28.531 15.875 28.737 1.00 39.06 262 LYS A C 1
ATOM 2131 O O . LYS A 1 262 ? -27.863 16.767 29.248 1.00 39.06 262 LYS A O 1
ATOM 2136 N N . LEU A 1 263 ? -27.989 14.858 28.067 1.00 40.91 263 LEU A N 1
ATOM 2137 C CA . LEU A 1 263 ? -26.560 14.796 27.731 1.00 40.91 263 LEU A CA 1
ATOM 2138 C C . LEU A 1 263 ? -26.180 15.917 26.760 1.00 40.91 263 LEU A C 1
ATOM 2140 O O . LEU A 1 263 ? -25.177 16.584 26.983 1.00 40.91 263 LEU A O 1
ATOM 2144 N N . LYS A 1 264 ? -27.037 16.205 25.773 1.00 46.03 264 LYS A N 1
ATOM 2145 C CA . LYS A 1 264 ? -26.880 17.346 24.862 1.00 46.03 264 LYS A CA 1
ATOM 2146 C C . LYS A 1 264 ? -26.860 18.686 25.610 1.00 46.03 264 LYS A C 1
ATOM 2148 O O . LYS A 1 264 ? -26.012 19.514 25.320 1.00 46.03 264 LYS A O 1
ATOM 2153 N N . ASN A 1 265 ? -27.705 18.861 26.629 1.00 43.97 265 ASN A N 1
ATOM 2154 C CA . ASN A 1 265 ? -27.732 20.093 27.430 1.00 43.97 265 ASN A CA 1
ATOM 2155 C C . ASN A 1 265 ? -26.544 20.230 28.402 1.00 43.97 265 ASN A C 1
ATOM 2157 O O . ASN A 1 265 ? -26.094 21.343 28.649 1.00 43.97 265 ASN A O 1
ATOM 2161 N N . ILE A 1 266 ? -26.020 19.126 28.949 1.00 42.38 266 ILE A N 1
ATOM 2162 C CA . ILE A 1 266 ? -24.809 19.144 29.794 1.00 42.38 266 ILE A CA 1
ATOM 2163 C C . ILE A 1 266 ? -23.565 19.415 28.932 1.00 42.38 266 ILE A C 1
ATOM 2165 O O . ILE A 1 266 ? -22.714 20.214 29.315 1.00 42.38 266 ILE A O 1
ATOM 2169 N N . LEU A 1 267 ? -23.514 18.844 27.725 1.00 42.41 267 LEU A N 1
ATOM 2170 C CA . LEU A 1 267 ? -22.499 19.149 26.714 1.00 42.41 267 LEU A CA 1
ATOM 2171 C C . LEU A 1 267 ? -22.641 20.564 26.121 1.00 42.41 267 LEU A C 1
ATOM 2173 O O . LEU A 1 267 ? -21.706 21.062 25.521 1.00 42.41 267 LEU A O 1
ATOM 2177 N N . GLN A 1 268 ? -23.755 21.268 26.309 1.00 44.47 268 GLN A N 1
ATOM 2178 C CA . GLN A 1 268 ? -23.913 22.656 25.845 1.00 44.47 268 GLN A CA 1
ATOM 2179 C C . GLN A 1 268 ? -23.532 23.711 26.898 1.00 44.47 268 GLN A C 1
ATOM 2181 O O . GLN A 1 268 ? -23.503 24.896 26.582 1.00 44.47 268 GLN A O 1
ATOM 2186 N N . ALA A 1 269 ? -23.248 23.317 28.146 1.00 44.59 269 ALA A N 1
ATOM 2187 C CA . ALA A 1 269 ? -23.065 24.259 29.255 1.00 44.59 269 ALA A CA 1
ATOM 2188 C C . ALA A 1 269 ? -21.598 24.605 29.599 1.00 44.59 269 ALA A C 1
ATOM 2190 O O . ALA A 1 269 ? -21.386 25.501 30.414 1.00 44.59 269 ALA A O 1
ATOM 2191 N N . ALA A 1 270 ? -20.593 23.944 29.006 1.00 45.16 270 ALA A N 1
ATOM 2192 C CA . ALA A 1 270 ? -19.175 24.242 29.248 1.00 45.16 270 ALA A CA 1
ATOM 2193 C C . ALA A 1 270 ? -18.512 24.890 28.012 1.00 45.16 270 ALA A C 1
ATOM 2195 O O . ALA A 1 270 ? -18.653 24.364 26.910 1.00 45.16 270 ALA A O 1
ATOM 2196 N N . PRO A 1 271 ? -17.751 25.991 28.158 1.00 50.53 271 PRO A N 1
ATOM 2197 C CA . PRO A 1 271 ? -17.126 26.706 27.036 1.00 50.53 271 PRO A CA 1
ATOM 2198 C C . PRO A 1 271 ? -16.022 25.913 26.307 1.00 50.53 271 PRO A C 1
ATOM 2200 O O . PRO A 1 271 ? -15.639 26.285 25.204 1.00 50.53 271 PRO A O 1
ATOM 2203 N N . ALA A 1 272 ? -15.543 24.799 26.875 1.00 53.91 272 ALA A N 1
ATOM 2204 C CA . ALA A 1 272 ? -14.646 23.850 26.205 1.00 53.91 272 ALA A CA 1
ATOM 2205 C C . ALA A 1 272 ? -15.375 22.886 25.235 1.00 53.91 272 ALA A C 1
ATOM 2207 O O . ALA A 1 272 ? -14.725 22.146 24.497 1.00 53.91 272 ALA A O 1
ATOM 2208 N N . ASN A 1 273 ? -16.716 22.895 25.195 1.00 62.50 273 ASN A N 1
ATOM 2209 C CA . ASN A 1 273 ? -17.493 21.923 24.421 1.00 62.50 273 ASN A CA 1
ATOM 2210 C C . ASN A 1 273 ? -17.728 22.299 22.958 1.00 62.50 273 ASN A C 1
ATOM 2212 O O . ASN A 1 273 ? -17.923 21.392 22.154 1.00 62.50 273 ASN A O 1
ATOM 2216 N N . ASP A 1 274 ? -17.691 23.577 22.574 1.00 75.81 274 ASP A N 1
ATOM 2217 C CA . ASP A 1 274 ? -17.956 23.958 21.178 1.00 75.81 274 ASP A CA 1
ATOM 2218 C C . ASP A 1 274 ? -16.910 23.365 20.222 1.00 75.81 274 ASP A C 1
ATOM 2220 O O . ASP A 1 274 ? -17.260 22.900 19.139 1.00 75.81 274 ASP A O 1
ATOM 2224 N N . ALA A 1 275 ? -15.647 23.282 20.653 1.00 74.44 275 ALA A N 1
ATOM 2225 C CA . ALA A 1 275 ? -14.578 22.630 19.896 1.00 74.44 275 ALA A CA 1
ATOM 2226 C C . ALA A 1 275 ? -14.798 21.111 19.780 1.00 74.44 275 ALA A C 1
ATOM 2228 O O . ALA A 1 275 ? -14.687 20.546 18.694 1.00 74.44 275 ALA A O 1
ATOM 2229 N N . ILE A 1 276 ? -15.184 20.443 20.874 1.00 75.69 276 ILE A N 1
ATOM 2230 C CA . ILE A 1 276 ? -15.458 18.995 20.880 1.00 75.69 276 ILE A CA 1
ATOM 2231 C C . ILE A 1 276 ? -16.672 18.668 20.003 1.00 75.69 276 ILE A C 1
ATOM 2233 O O . ILE A 1 276 ? -16.619 17.743 19.193 1.00 75.69 276 ILE A O 1
ATOM 2237 N N . ILE A 1 277 ? -17.755 19.441 20.121 1.00 79.06 277 ILE A N 1
ATOM 2238 C CA . ILE A 1 277 ? -18.962 19.290 19.300 1.00 79.06 277 ILE A CA 1
ATOM 2239 C C . ILE A 1 277 ? -18.621 19.528 17.827 1.00 79.06 277 ILE A C 1
ATOM 2241 O O . ILE A 1 277 ? -19.010 18.726 16.981 1.00 79.06 277 ILE A O 1
ATOM 2245 N N . LYS A 1 278 ? -17.849 20.576 17.516 1.00 85.88 278 LYS A N 1
ATOM 2246 C CA . LYS A 1 278 ? -17.390 20.866 16.152 1.00 85.88 278 LYS A CA 1
ATOM 2247 C C . LYS A 1 278 ? -16.511 19.744 15.597 1.00 85.88 278 LYS A C 1
ATOM 2249 O O . LYS A 1 278 ? -16.703 19.359 14.449 1.00 85.88 278 LYS A O 1
ATOM 2254 N N . LYS A 1 279 ? -15.609 19.168 16.398 1.00 83.44 279 LYS A N 1
ATOM 2255 C CA . LYS A 1 279 ? -14.773 18.020 16.010 1.00 83.44 279 LYS A CA 1
ATOM 2256 C C . LYS A 1 279 ? -15.607 16.767 15.743 1.00 83.44 279 LYS A C 1
ATOM 2258 O O . LYS A 1 279 ? -15.375 16.085 14.745 1.00 83.44 279 LYS A O 1
ATOM 2263 N N . LEU A 1 280 ? -16.582 16.463 16.602 1.00 81.81 280 LEU A N 1
ATOM 2264 C CA . LEU A 1 280 ? -17.505 15.338 16.409 1.00 81.81 280 LEU A CA 1
ATOM 2265 C C . LEU A 1 280 ? -18.346 15.518 15.140 1.00 81.81 280 LEU A C 1
ATOM 2267 O O . LEU A 1 280 ? -18.464 14.585 14.348 1.00 81.81 280 LEU A O 1
ATOM 2271 N N . GLU A 1 281 ? -18.870 16.722 14.915 1.00 88.25 281 GLU A N 1
ATOM 2272 C CA . GLU A 1 281 ? -19.627 17.067 13.710 1.00 88.25 281 GLU A CA 1
ATOM 2273 C C . GLU A 1 281 ? -18.752 16.970 12.449 1.00 88.25 281 GLU A C 1
ATOM 2275 O O . GLU A 1 281 ? -19.174 16.407 11.441 1.00 88.25 281 GLU A O 1
ATOM 2280 N N . LEU A 1 282 ? -17.503 17.441 12.513 1.00 89.12 282 LEU A N 1
ATOM 2281 C CA . LEU A 1 282 ? -16.546 17.356 11.411 1.00 89.12 282 LEU A CA 1
ATOM 2282 C C . LEU A 1 282 ? -16.167 15.904 11.097 1.00 89.12 282 LEU A C 1
ATOM 2284 O O . LEU A 1 282 ? -16.135 15.515 9.934 1.00 89.12 282 LEU A O 1
ATOM 2288 N N . THR A 1 283 ? -15.950 15.085 12.129 1.00 83.25 283 THR A N 1
ATOM 2289 C CA . THR A 1 283 ? -15.669 13.647 11.983 1.00 83.25 283 THR A CA 1
ATOM 2290 C C . THR A 1 283 ? -16.843 12.929 11.320 1.00 83.25 283 THR A C 1
ATOM 2292 O O . THR A 1 283 ? -16.647 12.104 10.429 1.00 83.25 283 THR A O 1
ATOM 2295 N N . LYS A 1 284 ? -18.076 13.271 11.714 1.00 89.00 284 LYS A N 1
ATOM 2296 C CA . LYS A 1 284 ? -19.292 12.730 11.103 1.00 89.00 284 LYS A CA 1
ATOM 2297 C C . LYS A 1 284 ? -19.393 13.104 9.620 1.00 89.00 284 LYS A C 1
ATOM 2299 O O . LYS A 1 284 ? -19.630 12.225 8.802 1.00 89.00 284 LYS A O 1
ATOM 2304 N N . GLN A 1 285 ? -19.151 14.369 9.275 1.00 91.56 285 GLN A N 1
ATOM 2305 C CA . GLN A 1 285 ? -19.169 14.843 7.884 1.00 91.56 285 GLN A CA 1
ATOM 2306 C C . GLN A 1 285 ? -18.080 14.187 7.026 1.00 91.56 285 GLN A C 1
ATOM 2308 O O . GLN A 1 285 ? -18.336 13.841 5.878 1.00 91.56 285 GLN A O 1
ATOM 2313 N N . ILE A 1 286 ? -16.877 13.984 7.576 1.00 86.19 286 ILE A N 1
ATOM 2314 C CA . ILE A 1 286 ? -15.806 13.240 6.895 1.00 86.19 286 ILE A CA 1
ATOM 2315 C C . ILE A 1 286 ? -16.270 11.816 6.589 1.00 86.19 286 ILE A C 1
ATOM 2317 O O . ILE A 1 286 ? -16.111 11.362 5.462 1.00 86.19 286 ILE A O 1
ATOM 2321 N N . LYS A 1 287 ? -16.890 11.137 7.561 1.00 84.69 287 LYS A N 1
ATOM 2322 C CA . LYS A 1 287 ? -17.394 9.774 7.371 1.00 84.69 287 LYS A CA 1
ATOM 2323 C C . LYS A 1 287 ? -18.488 9.701 6.297 1.00 84.69 287 LYS A C 1
ATOM 2325 O O . LYS A 1 287 ? -18.448 8.808 5.461 1.00 84.69 287 LYS A O 1
ATOM 2330 N N . GLU A 1 288 ? -19.428 10.647 6.294 1.00 89.31 288 GLU A N 1
ATOM 2331 C CA . GLU A 1 288 ? -20.482 10.738 5.269 1.00 89.31 288 GLU A CA 1
ATOM 2332 C C . GLU A 1 288 ? -19.885 10.937 3.861 1.00 89.31 288 GLU A C 1
ATOM 2334 O O . GLU A 1 288 ? -20.290 10.254 2.924 1.00 89.31 288 GLU A O 1
ATOM 2339 N N . LEU A 1 289 ? -18.867 11.797 3.718 1.00 88.38 289 LEU A N 1
ATOM 2340 C CA . LEU A 1 289 ? -18.158 12.009 2.447 1.00 88.38 289 LEU A CA 1
ATOM 2341 C C . LEU A 1 289 ? -17.333 10.789 2.008 1.00 88.38 289 LEU A C 1
ATOM 2343 O O . LEU A 1 289 ? -17.221 10.519 0.815 1.00 88.38 289 LEU A O 1
ATOM 2347 N N . GLU A 1 290 ? -16.738 10.050 2.948 1.00 83.81 290 GLU A N 1
ATOM 2348 C CA . GLU A 1 290 ? -16.026 8.799 2.653 1.00 83.81 290 GLU A CA 1
ATOM 2349 C C . GLU A 1 290 ? -16.986 7.709 2.158 1.00 83.81 290 GLU A C 1
ATOM 2351 O O . GLU A 1 290 ? -16.649 6.980 1.225 1.00 83.81 290 GLU A O 1
ATOM 2356 N N . GLU A 1 291 ? -18.184 7.619 2.741 1.00 85.75 291 GLU A N 1
ATOM 2357 C CA . GLU A 1 291 ? -19.246 6.710 2.295 1.00 85.75 291 GLU A CA 1
ATOM 2358 C C . GLU A 1 291 ? -19.786 7.110 0.910 1.00 85.75 291 GLU A C 1
ATOM 2360 O O . GLU A 1 291 ? -19.912 6.252 0.036 1.00 85.75 291 GLU A O 1
ATOM 2365 N N . GLU A 1 292 ? -20.029 8.403 0.669 1.00 89.00 292 GLU A N 1
ATOM 2366 C CA . GLU A 1 292 ? -20.440 8.935 -0.640 1.00 89.00 292 GLU A CA 1
ATOM 2367 C C . GLU A 1 292 ? -19.392 8.647 -1.723 1.00 89.00 292 GLU A C 1
ATOM 2369 O O . GLU A 1 292 ? -19.719 8.097 -2.778 1.00 89.00 292 GLU A O 1
ATOM 2374 N N . LEU A 1 293 ? -18.117 8.935 -1.439 1.00 85.56 293 LEU A N 1
ATOM 2375 C CA . LEU A 1 293 ? -17.016 8.611 -2.340 1.00 85.56 293 LEU A CA 1
ATOM 2376 C C . LEU A 1 293 ? -16.970 7.102 -2.604 1.00 85.56 293 LEU A C 1
ATOM 2378 O O . LEU A 1 293 ? -16.884 6.693 -3.756 1.00 85.56 293 LEU A O 1
ATOM 2382 N N . ALA A 1 294 ? -17.086 6.259 -1.575 1.00 82.06 294 ALA A N 1
ATOM 2383 C CA . ALA A 1 294 ? -17.095 4.810 -1.758 1.00 82.06 294 ALA A CA 1
ATOM 2384 C C . ALA A 1 294 ? -18.237 4.334 -2.678 1.00 82.06 294 ALA A C 1
ATOM 2386 O O . ALA A 1 294 ? -18.012 3.447 -3.502 1.00 82.06 294 ALA A O 1
ATOM 2387 N N . GLU A 1 295 ? -19.435 4.918 -2.591 1.00 85.56 295 GLU A N 1
ATOM 2388 C CA . GLU A 1 295 ? -20.550 4.607 -3.497 1.00 85.56 295 GLU A CA 1
ATOM 2389 C C . GLU A 1 295 ? -20.294 5.081 -4.937 1.00 85.56 295 GLU A C 1
ATOM 2391 O O . GLU A 1 295 ? -20.490 4.306 -5.878 1.00 85.56 295 GLU A O 1
ATOM 2396 N N . LEU A 1 296 ? -19.771 6.297 -5.133 1.00 83.94 296 LEU A N 1
ATOM 2397 C CA . LEU A 1 296 ? -19.373 6.792 -6.461 1.00 83.94 296 LEU A CA 1
ATOM 2398 C C . LEU A 1 296 ? -18.301 5.902 -7.105 1.00 83.94 296 LEU A C 1
ATOM 2400 O O . LEU A 1 296 ? -18.299 5.662 -8.317 1.00 83.94 296 LEU A O 1
ATOM 2404 N N . LEU A 1 297 ? -17.399 5.365 -6.290 1.00 78.31 297 LEU A N 1
ATOM 2405 C CA . LEU A 1 297 ? -16.347 4.464 -6.740 1.00 78.31 297 LEU A CA 1
ATOM 2406 C C . LEU A 1 297 ? -16.866 3.067 -7.071 1.00 78.31 297 LEU A C 1
ATOM 2408 O O . LEU A 1 297 ? -16.393 2.471 -8.034 1.00 78.31 297 LEU A O 1
ATOM 2412 N N . LYS A 1 298 ? -17.883 2.561 -6.363 1.00 81.31 298 LYS A N 1
ATOM 2413 C CA . LYS A 1 298 ? -18.539 1.285 -6.712 1.00 81.31 298 LYS A CA 1
ATOM 2414 C C . LYS A 1 298 ? -19.175 1.305 -8.103 1.00 81.31 298 LYS A C 1
ATOM 2416 O O . LYS A 1 298 ? -19.290 0.250 -8.726 1.00 81.31 298 LYS A O 1
ATOM 2421 N N . LEU A 1 299 ? -19.581 2.479 -8.599 1.00 81.31 299 LEU A N 1
ATOM 2422 C CA . LEU A 1 299 ? -20.102 2.632 -9.964 1.00 81.31 299 LEU A CA 1
ATOM 2423 C C . LEU A 1 299 ? -19.027 2.388 -11.030 1.00 81.31 299 LEU A C 1
ATOM 2425 O O . LEU A 1 299 ? -19.348 1.989 -12.153 1.00 81.31 299 LEU A O 1
ATOM 2429 N N . HIS A 1 300 ? -17.758 2.593 -10.681 1.00 81.31 300 HIS A N 1
ATOM 2430 C CA . HIS A 1 300 ? -16.634 2.351 -11.566 1.00 81.31 300 HIS A CA 1
ATOM 2431 C C . HIS A 1 300 ? -16.232 0.887 -11.469 1.00 81.31 300 HIS A C 1
ATOM 2433 O O . HIS A 1 300 ? -15.723 0.403 -10.458 1.00 81.31 300 HIS A O 1
ATOM 2439 N N . ARG A 1 301 ? -16.477 0.149 -12.551 1.00 81.19 301 ARG A N 1
ATOM 2440 C CA . ARG A 1 301 ? -16.097 -1.259 -12.594 1.00 81.19 301 ARG A CA 1
ATOM 2441 C C . ARG A 1 301 ? -14.571 -1.375 -12.608 1.00 81.19 301 ARG A C 1
ATOM 2443 O O . ARG A 1 301 ? -13.880 -0.565 -13.224 1.00 81.19 301 ARG A O 1
ATOM 2450 N N . LYS A 1 302 ? -14.046 -2.409 -11.948 1.00 81.94 302 LYS A N 1
ATOM 2451 C CA . LYS A 1 302 ? -12.603 -2.662 -11.820 1.00 81.94 302 LYS A CA 1
ATOM 2452 C C . LYS A 1 302 ? -11.865 -2.629 -13.166 1.00 81.94 302 LYS A C 1
ATOM 2454 O O . LYS A 1 302 ? -10.806 -2.023 -13.264 1.00 81.94 302 LYS A O 1
ATOM 2459 N N . ASP A 1 303 ? -12.457 -3.191 -14.217 1.00 83.25 303 ASP A N 1
ATOM 2460 C CA . ASP A 1 303 ? -11.926 -3.177 -15.587 1.00 83.25 303 ASP A CA 1
ATOM 2461 C C . ASP A 1 303 ? -11.730 -1.760 -16.151 1.00 83.25 303 ASP A C 1
ATOM 2463 O O . ASP A 1 303 ? -10.788 -1.525 -16.906 1.00 83.25 303 ASP A O 1
ATOM 2467 N N . GLN A 1 304 ? -12.569 -0.795 -15.765 1.00 88.12 304 GLN A N 1
ATOM 2468 C CA . GLN A 1 304 ? -12.416 0.603 -16.178 1.00 88.12 304 GLN A CA 1
ATOM 2469 C C . GLN A 1 304 ? -11.214 1.262 -15.499 1.00 88.12 304 GLN A C 1
ATOM 2471 O O . GLN A 1 304 ? -10.465 1.986 -16.156 1.00 88.12 304 GLN A O 1
ATOM 2476 N N . ILE A 1 305 ? -11.009 0.992 -14.207 1.00 87.56 305 ILE A N 1
ATOM 2477 C CA . ILE A 1 305 ? -9.854 1.499 -13.455 1.00 87.56 305 ILE A CA 1
ATOM 2478 C C . ILE A 1 305 ? -8.566 0.911 -14.039 1.00 87.56 305 ILE A C 1
ATOM 2480 O O . ILE A 1 305 ? -7.639 1.652 -14.366 1.00 87.56 305 ILE A O 1
ATOM 2484 N N . GLU A 1 306 ? -8.535 -0.405 -14.262 1.00 89.06 306 GLU A N 1
ATOM 2485 C CA . GLU A 1 306 ? -7.399 -1.088 -14.888 1.00 89.06 306 GLU A CA 1
ATOM 2486 C C . GLU A 1 306 ? -7.097 -0.520 -16.282 1.00 89.06 306 GLU A C 1
ATOM 2488 O O . GLU A 1 306 ? -5.938 -0.239 -16.596 1.00 89.06 306 GLU A O 1
ATOM 2493 N N . ALA A 1 307 ? -8.124 -0.274 -17.102 1.00 90.69 307 ALA A N 1
ATOM 2494 C CA . ALA A 1 307 ? -7.966 0.340 -18.419 1.00 90.69 307 ALA A CA 1
ATOM 2495 C C . ALA A 1 307 ? -7.389 1.763 -18.341 1.00 90.69 307 ALA A C 1
ATOM 2497 O O . ALA A 1 307 ? -6.506 2.105 -19.131 1.00 90.69 307 ALA A O 1
ATOM 2498 N N . LYS A 1 308 ? -7.833 2.584 -17.379 1.00 93.19 308 LYS A N 1
ATOM 2499 C CA . LYS A 1 308 ? -7.279 3.930 -17.172 1.00 93.19 308 LYS A CA 1
ATOM 2500 C C . LYS A 1 308 ? -5.826 3.884 -16.680 1.00 93.19 308 LYS A C 1
ATOM 2502 O O . LYS A 1 308 ? -5.015 4.677 -17.147 1.00 93.19 308 LYS A O 1
ATOM 2507 N N . ILE A 1 309 ? -5.454 2.922 -15.834 1.00 92.31 309 ILE A N 1
ATOM 2508 C CA . ILE A 1 309 ? -4.054 2.714 -15.415 1.00 92.31 309 ILE A CA 1
ATOM 2509 C C . ILE A 1 309 ? -3.190 2.267 -16.597 1.00 92.31 309 ILE A C 1
ATOM 2511 O O . ILE A 1 309 ? -2.091 2.785 -16.801 1.00 92.31 309 ILE A O 1
ATOM 2515 N N . HIS A 1 310 ? -3.691 1.349 -17.424 1.00 91.38 310 HIS A N 1
ATOM 2516 C CA . HIS A 1 310 ? -3.025 0.985 -18.672 1.00 91.38 310 HIS A CA 1
ATOM 2517 C C . HIS A 1 310 ? -2.813 2.207 -19.572 1.00 91.38 310 HIS A C 1
ATOM 2519 O O . HIS A 1 310 ? -1.716 2.372 -20.105 1.00 91.38 310 HIS A O 1
ATOM 2525 N N . ALA A 1 311 ? -3.827 3.063 -19.718 1.00 93.25 311 ALA A N 1
ATOM 2526 C CA . ALA A 1 311 ? -3.728 4.293 -20.496 1.00 93.25 311 ALA A CA 1
ATOM 2527 C C . ALA A 1 311 ? -2.709 5.274 -19.893 1.00 93.25 311 ALA A C 1
ATOM 2529 O O . ALA A 1 311 ? -1.910 5.841 -20.636 1.00 93.25 311 ALA A O 1
ATOM 2530 N N . TYR A 1 312 ? -2.665 5.411 -18.563 1.00 93.56 312 TYR A N 1
ATOM 2531 C CA . TYR A 1 312 ? -1.673 6.229 -17.862 1.00 93.56 312 TYR A CA 1
ATOM 2532 C C . TYR A 1 312 ? -0.244 5.795 -18.214 1.00 93.56 312 TYR A C 1
ATOM 2534 O O . TYR A 1 312 ? 0.542 6.607 -18.696 1.00 93.56 312 TYR A O 1
ATOM 2542 N N . PHE A 1 313 ? 0.072 4.500 -18.090 1.00 91.69 313 PHE A N 1
ATOM 2543 C CA . PHE A 1 313 ? 1.397 3.963 -18.437 1.00 91.69 313 PHE A CA 1
ATOM 2544 C C . PHE A 1 313 ? 1.678 3.899 -19.948 1.00 91.69 313 PHE A C 1
ATOM 2546 O O . PHE A 1 313 ? 2.779 3.527 -20.349 1.00 91.69 313 PHE A O 1
ATOM 2553 N N . GLN A 1 314 ? 0.704 4.218 -20.802 1.00 90.62 314 GLN A N 1
ATOM 2554 C CA . GLN A 1 314 ? 0.885 4.345 -22.252 1.00 90.62 314 GLN A CA 1
ATOM 2555 C C . GLN A 1 314 ? 0.994 5.803 -22.714 1.00 90.62 314 GLN A C 1
ATOM 2557 O O . GLN A 1 314 ? 1.423 6.040 -23.844 1.00 90.62 314 GLN A O 1
ATOM 2562 N N . SER A 1 315 ? 0.619 6.765 -21.869 1.00 91.56 315 SER A N 1
ATOM 2563 C CA . SER A 1 315 ? 0.660 8.186 -22.198 1.00 91.56 315 SER A CA 1
ATOM 2564 C C . SER A 1 315 ? 2.090 8.725 -22.188 1.00 91.56 315 SER A C 1
ATOM 2566 O O . SER A 1 315 ? 2.882 8.432 -21.296 1.00 91.56 315 SER A O 1
ATOM 2568 N N . THR A 1 316 ? 2.412 9.567 -23.169 1.00 88.00 316 THR A N 1
ATOM 2569 C CA . THR A 1 316 ? 3.706 10.262 -23.270 1.00 88.00 316 THR A CA 1
ATOM 2570 C C . THR A 1 316 ? 3.749 11.582 -22.496 1.00 88.00 316 THR A C 1
ATOM 2572 O O . THR A 1 316 ? 4.803 12.213 -22.412 1.00 88.00 316 THR A O 1
ATOM 2575 N N . GLU A 1 317 ? 2.616 12.040 -21.960 1.00 89.38 317 GLU A N 1
ATOM 2576 C CA . GLU A 1 317 ? 2.490 13.367 -21.339 1.00 89.38 317 GLU A CA 1
ATOM 2577 C C . GLU A 1 317 ? 2.887 13.388 -19.853 1.00 89.38 317 GLU A C 1
ATOM 2579 O O . GLU A 1 317 ? 3.240 14.447 -19.335 1.00 89.38 317 GLU A O 1
ATOM 2584 N N . GLN A 1 318 ? 2.906 12.227 -19.192 1.00 87.69 318 GLN A N 1
ATOM 2585 C CA . GLN A 1 318 ? 3.140 12.086 -17.746 1.00 87.69 318 GLN A CA 1
ATOM 2586 C C . GLN A 1 318 ? 4.583 12.352 -17.341 1.00 87.69 318 GLN A C 1
ATOM 2588 O O . GLN A 1 318 ? 5.472 12.096 -18.130 1.00 87.69 318 GLN A O 1
ATOM 2593 N N . GLU A 1 319 ? 4.844 12.836 -16.128 1.00 94.12 319 GLU A N 1
ATOM 2594 C CA . GLU A 1 319 ? 6.213 13.037 -15.634 1.00 94.12 319 GLU A CA 1
ATOM 2595 C C . GLU A 1 319 ? 6.961 11.725 -15.361 1.00 94.12 319 GLU A C 1
ATOM 2597 O O . GLU A 1 319 ? 6.354 10.671 -15.172 1.00 94.12 319 GLU A O 1
ATOM 2602 N N . ASP A 1 320 ? 8.298 11.794 -15.362 1.00 96.12 320 ASP A N 1
ATOM 2603 C CA . ASP A 1 320 ? 9.124 10.646 -14.989 1.00 96.12 320 ASP A CA 1
ATOM 2604 C C . ASP A 1 320 ? 8.941 10.352 -13.498 1.00 96.12 320 ASP A C 1
ATOM 2606 O O . ASP A 1 320 ? 8.966 11.247 -12.652 1.00 96.12 320 ASP A O 1
ATOM 2610 N N . LEU A 1 321 ? 8.779 9.075 -13.175 1.00 96.38 321 LEU A N 1
ATOM 2611 C CA . LEU A 1 321 ? 8.580 8.606 -11.815 1.00 96.38 321 LEU A CA 1
ATOM 2612 C C . LEU A 1 321 ? 9.937 8.263 -11.195 1.00 96.38 321 LEU A C 1
ATOM 2614 O O . LEU A 1 321 ? 10.603 7.326 -11.636 1.00 96.38 321 LEU A O 1
ATOM 2618 N N . VAL A 1 322 ? 10.353 9.022 -10.180 1.00 97.44 322 VAL A N 1
ATOM 2619 C CA . VAL A 1 322 ? 11.687 8.919 -9.569 1.00 97.44 322 VAL A CA 1
ATOM 2620 C C . VAL A 1 322 ? 11.579 8.498 -8.109 1.00 97.44 322 VAL A C 1
ATOM 2622 O O . VAL A 1 322 ? 10.778 9.050 -7.360 1.00 97.44 322 VAL A O 1
ATOM 2625 N N . SER A 1 323 ? 12.415 7.552 -7.687 1.00 97.56 323 SER A N 1
ATOM 2626 C CA . SER A 1 323 ? 12.567 7.185 -6.277 1.00 97.56 323 SER A CA 1
ATOM 2627 C C . SER A 1 323 ? 13.994 6.742 -5.966 1.00 97.56 323 SER A C 1
ATOM 2629 O O . SER A 1 323 ? 14.718 6.271 -6.841 1.00 97.56 323 SER A O 1
ATOM 2631 N N . GLN A 1 324 ? 14.416 6.894 -4.715 1.00 97.31 324 GLN A N 1
ATOM 2632 C CA . GLN A 1 324 ? 15.751 6.538 -4.251 1.00 97.31 324 GLN A CA 1
ATOM 2633 C C . GLN A 1 324 ? 15.683 5.350 -3.297 1.00 97.31 324 GLN A C 1
ATOM 2635 O O . GLN A 1 324 ? 14.913 5.352 -2.345 1.00 97.31 324 GLN A O 1
ATOM 2640 N N . PHE A 1 325 ? 16.540 4.356 -3.525 1.00 96.12 325 PHE A N 1
ATOM 2641 C CA . PHE A 1 325 ? 16.682 3.205 -2.644 1.00 96.12 325 PHE A CA 1
ATOM 2642 C C . PHE A 1 325 ? 18.152 2.792 -2.514 1.00 96.12 325 PHE A C 1
ATOM 2644 O O . PHE A 1 325 ? 18.845 2.468 -3.491 1.00 96.12 325 PHE A O 1
ATOM 2651 N N . GLY A 1 326 ? 18.647 2.803 -1.276 1.00 94.81 326 GLY A N 1
ATOM 2652 C CA . GLY A 1 326 ? 20.047 2.534 -0.963 1.00 94.81 326 GLY A CA 1
ATOM 2653 C C . GLY A 1 326 ? 20.985 3.563 -1.600 1.00 94.81 326 GLY A C 1
ATOM 2654 O O . GLY A 1 326 ? 20.960 4.738 -1.258 1.00 94.81 326 GLY A O 1
ATOM 2655 N N . LYS A 1 327 ? 21.853 3.113 -2.513 1.00 95.81 327 LYS A N 1
ATOM 2656 C CA . LYS A 1 327 ? 22.831 3.971 -3.216 1.00 95.81 327 LYS A CA 1
ATOM 2657 C C . LYS A 1 327 ? 22.385 4.360 -4.626 1.00 95.81 327 LYS A C 1
ATOM 2659 O O . LYS A 1 327 ? 23.197 4.895 -5.384 1.00 95.81 327 LYS A O 1
ATOM 2664 N N . TYR A 1 328 ? 21.146 4.044 -4.992 1.00 97.31 328 TYR A N 1
ATOM 2665 C CA . TYR A 1 328 ? 20.648 4.180 -6.351 1.00 97.31 328 TYR A CA 1
ATOM 2666 C C . TYR A 1 328 ? 19.346 4.973 -6.401 1.00 97.31 328 TYR A C 1
ATOM 2668 O O . TYR A 1 328 ? 18.508 4.886 -5.510 1.00 97.31 328 TYR A O 1
ATOM 2676 N N . GLU A 1 329 ? 19.187 5.705 -7.488 1.00 97.38 329 GLU A N 1
ATOM 2677 C CA . GLU A 1 329 ? 17.969 6.345 -7.945 1.00 97.38 329 GLU A CA 1
ATOM 2678 C C . GLU A 1 329 ? 17.378 5.507 -9.082 1.00 97.38 329 GLU A C 1
ATOM 2680 O O . GLU A 1 329 ? 18.092 5.062 -9.987 1.00 97.38 329 GLU A O 1
ATOM 2685 N N . TYR A 1 330 ? 16.079 5.264 -9.009 1.00 98.38 330 TYR A N 1
ATOM 2686 C CA . TYR A 1 330 ? 15.294 4.506 -9.966 1.00 98.38 330 TYR A CA 1
ATOM 2687 C C . TYR A 1 330 ? 14.348 5.464 -10.670 1.00 98.38 330 TYR A C 1
ATOM 2689 O O . TYR A 1 330 ? 13.588 6.174 -10.014 1.00 98.38 330 TYR A O 1
ATOM 2697 N N . ILE A 1 331 ? 14.406 5.477 -11.998 1.00 98.00 331 ILE A N 1
ATOM 2698 C CA . ILE A 1 331 ? 13.668 6.418 -12.840 1.00 98.00 331 ILE A CA 1
ATOM 2699 C C . ILE A 1 331 ? 12.830 5.597 -13.816 1.00 98.00 331 ILE A C 1
ATOM 2701 O O . ILE A 1 331 ? 13.380 4.989 -14.736 1.00 98.00 331 ILE A O 1
ATOM 2705 N N . LEU A 1 332 ? 11.518 5.539 -13.596 1.00 97.56 332 LEU A N 1
ATOM 2706 C CA . LEU A 1 332 ? 10.558 4.978 -14.540 1.00 97.56 332 LEU A CA 1
ATOM 2707 C C . LEU A 1 332 ? 10.067 6.104 -15.454 1.00 97.56 332 LEU A C 1
ATOM 2709 O O . LEU A 1 332 ? 9.258 6.942 -15.062 1.00 97.56 332 LEU A O 1
ATOM 2713 N N . THR A 1 333 ? 10.603 6.133 -16.665 1.00 96.56 333 THR A N 1
ATOM 2714 C CA . THR A 1 333 ? 10.392 7.205 -17.636 1.00 96.56 333 THR A CA 1
ATOM 2715 C C . THR A 1 333 ? 9.091 7.050 -18.416 1.00 96.56 333 THR A C 1
ATOM 2717 O O . THR A 1 333 ? 8.530 5.954 -18.533 1.00 96.56 333 THR A O 1
ATOM 2720 N N . ARG A 1 334 ? 8.648 8.145 -19.043 1.00 92.38 334 ARG A N 1
ATOM 2721 C CA . ARG A 1 334 ? 7.441 8.196 -19.903 1.00 92.38 334 ARG A CA 1
ATOM 2722 C C . ARG A 1 334 ? 7.480 7.233 -21.091 1.00 92.38 334 ARG A C 1
ATOM 2724 O O . ARG A 1 334 ? 6.449 6.735 -21.529 1.00 92.38 334 ARG A O 1
ATOM 2731 N N . ASP A 1 335 ? 8.671 6.938 -21.618 1.00 93.62 335 ASP A N 1
ATOM 2732 C CA . ASP A 1 335 ? 8.863 5.936 -22.681 1.00 93.62 335 ASP A CA 1
ATOM 2733 C C . ASP A 1 335 ? 8.819 4.487 -22.156 1.00 93.62 335 ASP A C 1
ATOM 2735 O O . ASP A 1 335 ? 9.061 3.532 -22.900 1.00 93.62 335 ASP A O 1
ATOM 2739 N N . ARG A 1 336 ? 8.403 4.328 -20.892 1.00 95.94 336 ARG A N 1
ATOM 2740 C CA . ARG A 1 336 ? 8.160 3.071 -20.187 1.00 95.94 336 ARG A CA 1
ATOM 2741 C C . ARG A 1 336 ? 9.444 2.288 -19.959 1.00 95.94 336 ARG A C 1
ATOM 2743 O O . ARG A 1 336 ? 9.467 1.063 -20.078 1.00 95.94 336 ARG A O 1
ATOM 2750 N N . ARG A 1 337 ? 10.527 2.992 -19.646 1.00 97.38 3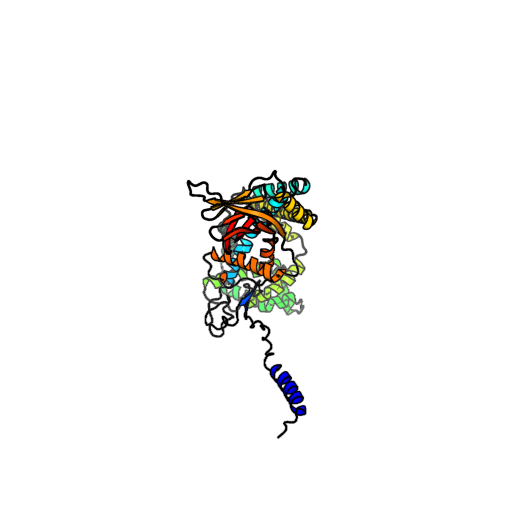37 ARG A N 1
ATOM 2751 C CA . ARG A 1 337 ? 11.824 2.399 -19.333 1.00 97.38 337 ARG A CA 1
ATOM 2752 C C . ARG A 1 337 ? 12.158 2.629 -17.873 1.00 97.38 337 ARG A C 1
ATOM 2754 O O . ARG A 1 337 ? 11.905 3.693 -17.333 1.00 97.38 337 ARG A O 1
ATOM 2761 N N . LEU A 1 338 ? 12.729 1.620 -17.229 1.00 98.31 338 LEU A N 1
ATOM 2762 C CA . LEU A 1 338 ? 13.244 1.751 -15.875 1.00 98.31 338 LEU A CA 1
ATOM 2763 C C . LEU A 1 338 ? 14.762 1.876 -15.927 1.00 98.31 338 LEU A C 1
ATOM 2765 O O . LEU A 1 338 ? 15.453 0.928 -16.311 1.00 98.31 338 LEU A O 1
ATOM 2769 N N . TYR A 1 339 ? 15.273 3.017 -15.488 1.00 98.38 339 TYR A N 1
ATOM 2770 C CA . TYR A 1 339 ? 16.697 3.266 -15.322 1.00 98.38 339 TYR A CA 1
ATOM 2771 C C . TYR A 1 339 ? 17.106 3.176 -13.855 1.00 98.38 339 TYR A C 1
ATOM 2773 O O . TYR A 1 339 ? 16.325 3.485 -12.959 1.00 98.38 339 TYR A O 1
ATOM 2781 N N . GLN A 1 340 ? 18.351 2.769 -13.625 1.00 97.69 340 GLN A N 1
ATOM 2782 C CA . GLN A 1 340 ? 19.019 2.809 -12.331 1.00 97.69 340 GLN A CA 1
ATOM 2783 C C . GLN A 1 340 ? 20.272 3.681 -12.451 1.00 97.69 340 GLN A C 1
ATOM 2785 O O . GLN A 1 340 ? 21.133 3.425 -13.299 1.00 97.69 340 GLN A O 1
ATOM 2790 N N . LYS A 1 341 ? 20.389 4.684 -11.582 1.00 96.62 341 LYS A N 1
ATOM 2791 C CA . LYS A 1 341 ? 21.501 5.640 -11.533 1.00 96.62 341 LYS A CA 1
ATOM 2792 C C . LYS A 1 341 ? 22.113 5.665 -10.124 1.00 96.62 341 LYS A C 1
ATOM 2794 O O . LYS A 1 341 ? 21.363 5.694 -9.157 1.00 96.62 341 LYS A O 1
ATOM 2799 N N . PRO A 1 342 ? 23.443 5.631 -9.944 1.00 96.12 342 PRO A N 1
ATOM 2800 C CA . PRO A 1 342 ? 24.049 5.790 -8.621 1.00 96.12 342 PRO A CA 1
ATOM 2801 C C . PRO A 1 342 ? 23.870 7.226 -8.097 1.00 96.12 342 PRO A C 1
ATOM 2803 O O . PRO A 1 342 ? 24.078 8.183 -8.836 1.00 96.12 342 PRO A O 1
ATOM 2806 N N . ILE A 1 343 ? 23.542 7.380 -6.810 1.00 95.06 343 ILE A N 1
ATOM 2807 C CA . ILE A 1 343 ? 23.332 8.698 -6.175 1.00 95.06 343 ILE A CA 1
ATOM 2808 C C . ILE A 1 343 ? 24.668 9.424 -5.937 1.00 95.06 343 ILE A C 1
ATOM 2810 O O . ILE A 1 343 ? 24.749 10.641 -6.058 1.00 95.06 343 ILE A O 1
ATOM 2814 N N . SER A 1 344 ? 25.731 8.689 -5.579 1.00 85.00 344 SER A N 1
ATOM 2815 C CA . SER A 1 344 ? 26.944 9.270 -4.977 1.00 85.00 344 SER A CA 1
ATOM 2816 C C . SER A 1 344 ? 28.186 9.315 -5.885 1.00 85.00 344 SER A C 1
ATOM 2818 O O . SER A 1 344 ? 29.302 9.230 -5.368 1.00 85.00 344 SER A O 1
ATOM 2820 N N . GLN A 1 345 ? 28.056 9.364 -7.213 1.00 72.06 345 GLN A N 1
ATOM 2821 C CA . GLN A 1 345 ? 29.226 9.275 -8.103 1.00 72.06 345 GLN A CA 1
ATOM 2822 C C . GLN A 1 345 ? 29.341 10.437 -9.096 1.00 72.06 345 GLN A C 1
ATOM 2824 O O . GLN A 1 345 ? 28.349 10.857 -9.675 1.00 72.06 345 GLN A O 1
ATOM 2829 N N . GLU A 1 346 ? 30.588 10.868 -9.347 1.00 76.06 346 GLU A N 1
ATOM 2830 C CA . GLU A 1 346 ? 31.005 11.706 -10.493 1.00 76.06 346 GLU A CA 1
ATOM 2831 C C . GLU A 1 346 ? 30.792 11.004 -11.851 1.00 76.06 346 GLU A C 1
ATOM 2833 O O . GLU A 1 346 ? 30.889 11.632 -12.901 1.00 76.06 346 GLU A O 1
ATOM 2838 N N . ASN A 1 347 ? 30.517 9.694 -11.844 1.00 72.06 347 ASN A N 1
ATOM 2839 C CA . ASN A 1 347 ? 30.266 8.912 -13.047 1.00 72.06 347 ASN A CA 1
ATOM 2840 C C . ASN A 1 347 ? 28.762 8.821 -13.331 1.00 72.06 347 ASN A C 1
ATOM 2842 O O . ASN A 1 347 ? 28.033 8.137 -12.610 1.00 72.06 347 ASN A O 1
ATOM 2846 N N . ASP A 1 348 ? 28.337 9.403 -14.453 1.00 83.88 348 ASP A N 1
ATOM 2847 C CA . ASP A 1 348 ? 26.974 9.349 -15.010 1.00 83.88 348 ASP A CA 1
ATOM 2848 C C . ASP A 1 348 ? 26.606 7.971 -15.605 1.00 83.88 348 ASP A C 1
ATOM 2850 O O . ASP A 1 348 ? 25.929 7.864 -16.629 1.00 83.88 348 ASP A O 1
ATOM 2854 N N . ASN A 1 349 ? 27.056 6.875 -14.985 1.00 93.81 349 ASN A N 1
ATOM 2855 C CA . ASN A 1 349 ? 26.703 5.532 -15.437 1.00 93.81 349 ASN A CA 1
ATOM 2856 C C . ASN A 1 349 ? 25.232 5.248 -15.107 1.00 93.81 349 ASN A C 1
ATOM 2858 O O . ASN A 1 349 ? 24.896 4.880 -13.981 1.00 93.81 349 ASN A O 1
ATOM 2862 N N . ILE A 1 350 ? 24.369 5.402 -16.106 1.00 96.50 350 ILE A N 1
ATOM 2863 C CA . ILE A 1 350 ? 22.946 5.070 -16.043 1.00 96.50 350 ILE A CA 1
ATOM 2864 C C . ILE A 1 350 ? 22.751 3.694 -16.681 1.00 96.50 350 ILE A C 1
ATOM 2866 O O . ILE A 1 350 ? 23.183 3.463 -17.810 1.00 96.50 350 ILE A O 1
ATOM 2870 N N . TYR A 1 351 ? 22.099 2.780 -15.965 1.00 97.31 351 TYR A N 1
ATOM 2871 C CA . TYR A 1 351 ? 21.815 1.431 -16.453 1.00 97.31 351 TYR A CA 1
ATOM 2872 C C . TYR A 1 351 ? 20.331 1.275 -16.762 1.00 97.31 351 TYR A C 1
ATOM 2874 O O . TYR A 1 351 ? 19.488 1.487 -15.890 1.00 97.31 351 TYR A O 1
ATOM 2882 N N . LEU A 1 352 ? 20.002 0.825 -17.971 1.00 98.38 352 LEU A N 1
ATOM 2883 C CA . LEU A 1 352 ? 18.646 0.408 -18.308 1.00 98.38 352 LEU A CA 1
ATOM 2884 C C . LEU A 1 352 ? 18.368 -0.961 -17.677 1.00 98.38 352 LEU A C 1
ATOM 2886 O O . LEU A 1 352 ? 18.973 -1.975 -18.044 1.00 98.38 352 LEU A O 1
ATOM 2890 N N . ILE A 1 353 ? 17.427 -1.004 -16.739 1.00 98.44 353 ILE A N 1
ATOM 2891 C CA . ILE A 1 353 ? 16.960 -2.245 -16.118 1.00 98.44 353 ILE A CA 1
ATOM 2892 C C . ILE A 1 353 ? 16.026 -2.998 -17.067 1.00 98.44 353 ILE A C 1
ATOM 2894 O O . ILE A 1 353 ? 16.145 -4.215 -17.205 1.00 98.44 353 ILE A O 1
ATOM 2898 N N . GLY A 1 354 ? 15.137 -2.286 -17.756 1.00 98.25 354 GLY A N 1
ATOM 2899 C CA . GLY A 1 354 ? 14.264 -2.857 -18.776 1.00 98.25 354 GLY A CA 1
ATOM 2900 C C . GLY A 1 354 ? 13.219 -1.873 -19.288 1.00 98.25 354 GLY A C 1
ATOM 2901 O O . GLY A 1 354 ? 13.024 -0.800 -18.728 1.00 98.25 354 GLY A O 1
ATOM 2902 N N . GLU A 1 355 ? 12.556 -2.267 -20.365 1.00 98.00 355 GLU A N 1
ATOM 2903 C CA . GLU A 1 355 ? 11.412 -1.609 -20.988 1.00 98.00 355 GLU A CA 1
ATOM 2904 C C . GLU A 1 355 ? 10.134 -2.370 -20.616 1.00 98.00 355 GLU A C 1
ATOM 2906 O O . GLU A 1 355 ? 10.147 -3.605 -20.541 1.00 98.00 355 GLU A O 1
ATOM 2911 N N . LEU A 1 356 ? 9.038 -1.648 -20.384 1.00 97.12 356 LEU A N 1
ATOM 2912 C CA . LEU A 1 356 ? 7.751 -2.217 -19.996 1.00 97.12 356 LEU A CA 1
ATOM 2913 C C . LEU A 1 356 ? 7.205 -3.076 -21.129 1.00 97.12 356 LEU A C 1
ATOM 2915 O O . LEU A 1 356 ? 6.863 -2.583 -22.204 1.00 97.12 356 LEU A O 1
ATOM 2919 N N . ASP A 1 357 ? 7.112 -4.369 -20.857 1.00 96.81 357 ASP A N 1
ATOM 2920 C CA . ASP A 1 357 ? 6.612 -5.368 -21.793 1.00 96.81 357 ASP A CA 1
ATOM 2921 C C . ASP A 1 357 ? 5.147 -5.691 -21.514 1.00 96.81 357 ASP A C 1
ATOM 2923 O O . ASP A 1 357 ? 4.322 -5.711 -22.425 1.00 96.81 357 ASP A O 1
ATOM 2927 N N . SER A 1 358 ? 4.803 -5.901 -20.240 1.00 95.38 358 SER A N 1
ATOM 2928 C CA . SER A 1 358 ? 3.423 -6.161 -19.837 1.00 95.38 358 SER A CA 1
ATOM 2929 C C . SER A 1 358 ? 3.097 -5.601 -18.459 1.00 95.38 358 SER A C 1
ATOM 2931 O O . SER A 1 358 ? 3.908 -5.658 -17.535 1.00 95.38 358 SER A O 1
ATOM 2933 N N . LEU A 1 359 ? 1.868 -5.107 -18.338 1.00 94.81 359 LEU A N 1
ATOM 2934 C CA . LEU A 1 359 ? 1.211 -4.727 -17.094 1.00 94.81 359 LEU A CA 1
ATOM 2935 C C . LEU A 1 359 ? 0.116 -5.761 -16.832 1.00 94.81 359 LEU A C 1
ATOM 2937 O O . LEU A 1 359 ? -0.632 -6.099 -17.753 1.00 94.81 359 LEU A O 1
ATOM 2941 N N . LYS A 1 360 ? 0.069 -6.316 -15.622 1.00 92.31 360 LYS A N 1
ATOM 2942 C CA . LYS A 1 360 ? -0.904 -7.347 -15.245 1.00 92.31 360 LYS A CA 1
ATOM 2943 C C . LYS A 1 360 ? -1.448 -7.064 -13.858 1.00 92.31 360 LYS A C 1
ATOM 2945 O O . LYS A 1 360 ? -0.686 -6.718 -12.966 1.00 92.31 360 LYS A O 1
ATOM 2950 N N . PHE A 1 361 ? -2.737 -7.305 -13.684 1.00 88.25 361 PHE A N 1
ATOM 2951 C CA . PHE A 1 361 ? -3.357 -7.430 -12.374 1.00 88.25 361 PHE A CA 1
ATOM 2952 C C . PHE A 1 361 ? -3.463 -8.920 -12.060 1.00 88.25 361 PHE A C 1
ATOM 2954 O O . PHE A 1 361 ? -4.076 -9.668 -12.831 1.00 88.25 361 PHE A O 1
ATOM 2961 N N . ASP A 1 362 ? -2.829 -9.387 -10.982 1.00 77.81 362 ASP A N 1
ATOM 2962 C CA . ASP A 1 362 ? -2.971 -10.773 -10.520 1.00 77.81 362 ASP A CA 1
ATOM 2963 C C . ASP A 1 362 ? -4.360 -10.973 -9.886 1.00 77.81 362 ASP A C 1
ATOM 2965 O O . ASP A 1 362 ? -4.551 -11.048 -8.673 1.00 77.81 362 ASP A O 1
ATOM 2969 N N . ASN A 1 363 ? -5.367 -11.010 -10.757 1.00 64.62 363 ASN A N 1
ATOM 2970 C CA . ASN A 1 363 ? -6.779 -11.169 -10.424 1.00 64.62 363 ASN A CA 1
ATOM 2971 C C . ASN A 1 363 ? -7.222 -12.633 -10.438 1.00 64.62 363 ASN A C 1
ATOM 2973 O O . ASN A 1 363 ? -8.418 -12.903 -10.403 1.00 64.62 363 ASN A O 1
ATOM 2977 N N . SER A 1 364 ? -6.295 -13.589 -10.524 1.00 56.97 364 SER A N 1
ATOM 2978 C CA . SER A 1 364 ? -6.641 -14.994 -10.741 1.00 56.97 364 SER A CA 1
ATOM 2979 C C . SER A 1 364 ? -7.292 -15.622 -9.500 1.00 56.97 364 SER A C 1
ATOM 2981 O O . SER A 1 364 ? -6.613 -16.206 -8.662 1.00 56.97 364 SER A O 1
ATOM 2983 N N . GLU A 1 365 ? -8.622 -15.503 -9.369 1.00 59.00 365 GLU A N 1
ATOM 2984 C CA . GLU A 1 365 ? -9.447 -16.054 -8.273 1.00 59.00 365 GLU A CA 1
ATOM 2985 C C . GLU A 1 365 ? -9.085 -17.506 -7.903 1.00 59.00 365 GLU A C 1
ATOM 2987 O O . GLU A 1 365 ? -9.100 -17.856 -6.728 1.00 59.00 365 GLU A O 1
ATOM 2992 N N . GLU A 1 366 ? -8.635 -18.316 -8.866 1.00 51.84 366 GLU A N 1
ATOM 2993 C CA . GLU A 1 366 ? -8.314 -19.739 -8.679 1.00 51.84 366 GLU A CA 1
ATOM 2994 C C . GLU A 1 366 ? -6.849 -20.053 -8.296 1.00 51.84 366 GLU A C 1
ATOM 2996 O O . GLU A 1 366 ? -6.563 -21.155 -7.836 1.00 51.84 366 GLU A O 1
ATOM 3001 N N . SER A 1 367 ? -5.905 -19.110 -8.424 1.00 51.84 367 SER A N 1
ATOM 3002 C CA . SER A 1 367 ? -4.490 -19.271 -7.999 1.00 51.84 367 SER A CA 1
ATOM 3003 C C . SER A 1 367 ? -4.164 -18.427 -6.754 1.00 51.84 367 SER A C 1
ATOM 3005 O O . SER A 1 367 ? -2.997 -18.309 -6.357 1.00 51.84 367 SER A O 1
ATOM 3007 N N . ASN A 1 368 ? -5.186 -17.801 -6.169 1.00 52.69 368 ASN A N 1
ATOM 3008 C CA . ASN A 1 368 ? -5.028 -16.566 -5.419 1.00 52.69 368 ASN A CA 1
ATOM 3009 C C . ASN A 1 368 ? -4.622 -16.762 -3.963 1.00 52.69 368 ASN A C 1
ATOM 3011 O O . ASN A 1 368 ? -3.819 -15.972 -3.478 1.00 52.69 368 ASN A O 1
ATOM 3015 N N . ASN A 1 369 ? -5.083 -17.810 -3.275 1.00 62.41 369 ASN A N 1
ATOM 3016 C CA . ASN A 1 369 ? -4.769 -17.940 -1.851 1.00 62.41 369 ASN A CA 1
ATOM 3017 C C . ASN A 1 369 ? -3.263 -18.080 -1.617 1.00 62.41 369 ASN A C 1
ATOM 3019 O O . ASN A 1 369 ? -2.710 -17.293 -0.862 1.00 62.41 369 ASN A O 1
ATOM 3023 N N . ASP A 1 370 ? -2.555 -18.963 -2.319 1.00 66.75 370 ASP A N 1
ATOM 3024 C CA . ASP A 1 370 ? -1.134 -19.195 -2.023 1.00 66.75 370 ASP A CA 1
ATOM 3025 C C . ASP A 1 370 ? -0.222 -18.026 -2.419 1.00 66.75 370 ASP A C 1
ATOM 3027 O O . ASP A 1 370 ? 0.684 -17.661 -1.666 1.00 66.75 370 ASP A O 1
ATOM 3031 N N . LYS A 1 371 ? -0.452 -17.401 -3.582 1.00 65.94 371 LYS A N 1
ATOM 3032 C CA . LYS A 1 371 ? 0.377 -16.272 -4.043 1.00 65.94 371 LYS A CA 1
ATOM 3033 C C . LYS A 1 371 ? 0.111 -15.000 -3.251 1.00 65.94 371 LYS A C 1
ATOM 3035 O O . LYS A 1 371 ? 1.067 -14.332 -2.858 1.00 65.94 371 LYS A O 1
ATOM 3040 N N . LYS A 1 372 ? -1.160 -14.695 -2.976 1.00 65.12 372 LYS A N 1
ATOM 3041 C CA . LYS A 1 372 ? -1.533 -13.544 -2.150 1.00 65.12 372 LYS A CA 1
ATOM 3042 C C . LYS A 1 372 ? -1.076 -13.733 -0.709 1.00 65.12 372 LYS A C 1
ATOM 3044 O O . LYS A 1 372 ? -0.482 -12.825 -0.140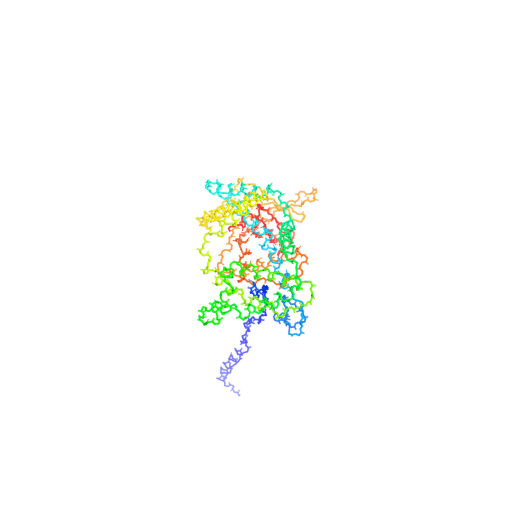 1.00 65.12 372 LYS A O 1
ATOM 3049 N N . THR A 1 373 ? -1.216 -14.947 -0.168 1.00 67.06 373 THR A N 1
ATOM 3050 C CA . THR A 1 373 ? -0.671 -15.304 1.151 1.00 67.06 373 THR A CA 1
ATOM 3051 C C . THR A 1 373 ? 0.833 -15.154 1.197 1.00 67.06 373 THR A C 1
ATOM 3053 O O . THR A 1 373 ? 1.351 -14.635 2.177 1.00 67.06 373 THR A O 1
ATOM 3056 N N . LYS A 1 374 ? 1.550 -15.553 0.144 1.00 72.50 374 LYS A N 1
ATOM 3057 C CA . LYS A 1 374 ? 2.997 -15.354 0.082 1.00 72.50 374 LYS A CA 1
ATOM 3058 C C . LYS A 1 374 ? 3.368 -13.871 0.079 1.00 72.50 374 LYS A C 1
ATOM 3060 O O . LYS A 1 374 ? 4.230 -13.474 0.846 1.00 72.50 374 LYS A O 1
ATOM 3065 N N . PHE A 1 375 ? 2.697 -13.057 -0.730 1.00 69.31 375 PHE A N 1
ATOM 3066 C CA . PHE A 1 375 ? 2.969 -11.623 -0.782 1.00 69.31 375 PHE A CA 1
ATOM 3067 C C . PHE A 1 375 ? 2.664 -10.914 0.546 1.00 69.31 375 PHE A C 1
ATOM 3069 O O . PHE A 1 375 ? 3.466 -10.111 1.009 1.00 69.31 375 PHE A O 1
ATOM 3076 N N . ILE A 1 376 ? 1.538 -11.231 1.188 1.00 67.75 376 ILE A N 1
ATOM 3077 C CA . ILE A 1 376 ? 1.213 -10.669 2.503 1.00 67.75 376 ILE A CA 1
ATOM 3078 C C . ILE A 1 376 ? 2.193 -11.135 3.561 1.00 67.75 376 ILE A C 1
ATOM 3080 O O . ILE A 1 376 ? 2.631 -10.323 4.368 1.00 67.75 376 ILE A O 1
ATOM 3084 N N . LYS A 1 377 ? 2.568 -12.418 3.547 1.00 71.31 377 LYS A N 1
ATOM 3085 C CA . LYS A 1 377 ? 3.633 -12.920 4.414 1.00 71.31 377 LYS A CA 1
ATOM 3086 C C . LYS A 1 377 ? 4.902 -12.105 4.216 1.00 71.31 377 LYS A C 1
ATOM 3088 O O . LYS A 1 377 ? 5.477 -11.705 5.214 1.00 71.31 377 LYS A O 1
ATOM 3093 N N . ASP A 1 378 ? 5.274 -11.791 2.975 1.00 71.00 378 ASP A N 1
ATOM 3094 C CA . ASP A 1 378 ? 6.425 -10.935 2.686 1.00 71.00 378 ASP A CA 1
ATOM 3095 C C . ASP A 1 378 ? 6.234 -9.508 3.251 1.00 71.00 378 ASP A C 1
ATOM 3097 O O . ASP A 1 378 ? 7.159 -8.985 3.860 1.00 71.00 378 ASP A O 1
ATOM 3101 N N . ILE A 1 379 ? 5.060 -8.872 3.103 1.00 68.62 379 ILE A N 1
ATOM 3102 C CA . ILE A 1 379 ? 4.796 -7.528 3.665 1.00 68.62 379 ILE A CA 1
ATOM 3103 C C . ILE A 1 379 ? 4.843 -7.532 5.191 1.00 68.62 379 ILE A C 1
ATOM 3105 O O . ILE A 1 379 ? 5.542 -6.707 5.774 1.00 68.62 379 ILE A O 1
ATOM 3109 N N . ILE A 1 380 ? 4.090 -8.431 5.831 1.00 69.00 380 ILE A N 1
ATOM 3110 C CA . ILE A 1 380 ? 4.027 -8.533 7.292 1.00 69.00 380 ILE A CA 1
ATOM 3111 C C . ILE A 1 380 ? 5.428 -8.808 7.805 1.00 69.00 380 ILE A C 1
ATOM 3113 O O . ILE A 1 380 ? 5.932 -8.058 8.626 1.00 69.00 380 ILE A O 1
ATOM 3117 N N . TRP A 1 381 ? 6.105 -9.808 7.246 1.00 67.88 381 TRP A N 1
ATOM 3118 C CA . TRP A 1 381 ? 7.470 -10.133 7.627 1.00 67.88 381 TRP A CA 1
ATOM 3119 C C . TRP A 1 381 ? 8.405 -8.923 7.548 1.00 67.88 381 TRP A C 1
ATOM 3121 O O . TRP A 1 381 ? 9.191 -8.714 8.465 1.00 67.88 381 TRP A O 1
ATOM 3131 N N . LYS A 1 382 ? 8.304 -8.096 6.502 1.00 67.50 382 LYS A N 1
ATOM 3132 C CA . LYS A 1 382 ? 9.128 -6.885 6.351 1.00 67.50 382 LYS A CA 1
ATOM 3133 C C . LYS A 1 382 ? 8.787 -5.785 7.345 1.00 67.50 382 LYS A C 1
ATOM 3135 O O . LYS A 1 382 ? 9.703 -5.171 7.879 1.00 67.50 382 LYS A O 1
ATOM 3140 N N . GLN A 1 383 ? 7.501 -5.528 7.582 1.00 66.44 383 GLN A N 1
ATOM 3141 C CA . GLN A 1 383 ? 7.088 -4.550 8.592 1.00 66.44 383 GLN A CA 1
ATOM 3142 C C . GLN A 1 383 ? 7.631 -4.943 9.962 1.00 66.44 383 GLN A C 1
ATOM 3144 O O . GLN A 1 383 ? 8.186 -4.112 10.668 1.00 66.44 383 GLN A O 1
ATOM 3149 N N . VAL A 1 384 ? 7.593 -6.240 10.248 1.00 63.50 384 VAL A N 1
ATOM 3150 C CA . VAL A 1 384 ? 8.091 -6.816 11.491 1.00 63.50 384 VAL A CA 1
ATOM 3151 C C . VAL A 1 384 ? 9.616 -6.794 11.570 1.00 63.50 384 VAL A C 1
ATOM 3153 O O . VAL A 1 384 ? 10.161 -6.581 12.639 1.00 63.50 384 VAL A O 1
ATOM 3156 N N . GLN A 1 385 ? 10.332 -6.962 10.451 1.00 60.53 385 GLN A N 1
ATOM 3157 C CA . GLN A 1 385 ? 11.801 -6.859 10.445 1.00 60.53 385 GLN A CA 1
ATOM 3158 C C . GLN A 1 385 ? 12.293 -5.438 10.745 1.00 60.53 385 GLN A C 1
ATOM 3160 O O . GLN A 1 385 ? 13.424 -5.272 11.199 1.00 60.53 385 GLN A O 1
ATOM 3165 N N . ASN A 1 386 ? 11.481 -4.423 10.441 1.00 58.88 386 ASN A N 1
ATOM 3166 C CA . ASN A 1 386 ? 11.836 -3.020 10.645 1.00 58.88 386 ASN A CA 1
ATOM 3167 C C . ASN A 1 386 ? 11.521 -2.521 12.060 1.00 58.88 386 ASN A C 1
ATOM 3169 O O . ASN A 1 386 ? 12.048 -1.486 12.471 1.00 58.88 386 ASN A O 1
ATOM 3173 N N . THR A 1 387 ? 10.681 -3.234 12.800 1.00 54.97 387 THR A N 1
ATOM 3174 C CA . THR A 1 387 ? 10.404 -2.990 14.212 1.00 54.97 387 THR A CA 1
ATOM 3175 C C . THR A 1 387 ? 11.316 -3.888 15.057 1.00 54.97 387 THR A C 1
ATOM 3177 O O . THR A 1 387 ? 11.670 -4.988 14.652 1.00 54.97 387 THR A O 1
ATOM 3180 N N . GLU A 1 388 ? 11.745 -3.458 16.249 1.00 56.69 388 GLU A N 1
ATOM 3181 C CA . GLU A 1 388 ? 12.575 -4.289 17.157 1.00 56.69 388 GLU A CA 1
ATOM 3182 C C . GLU A 1 388 ? 11.804 -5.500 17.743 1.00 56.69 388 GLU A C 1
ATOM 3184 O O . GLU A 1 388 ? 12.147 -6.059 18.787 1.00 56.69 388 GLU A O 1
ATOM 3189 N N . THR A 1 389 ? 10.713 -5.902 17.102 1.00 53.97 389 THR A N 1
ATOM 3190 C CA . THR A 1 389 ? 9.661 -6.726 17.669 1.00 53.97 389 THR A CA 1
ATOM 3191 C C . THR A 1 389 ? 9.853 -8.185 17.279 1.00 53.97 389 THR A C 1
ATOM 3193 O O . THR A 1 389 ? 9.350 -8.719 16.292 1.00 53.97 389 THR A O 1
ATOM 3196 N N . ASN A 1 390 ? 10.587 -8.887 18.137 1.00 58.16 390 ASN A N 1
ATOM 3197 C CA . ASN A 1 390 ? 10.915 -10.303 17.962 1.00 58.16 390 ASN A CA 1
ATOM 3198 C C . ASN A 1 390 ? 9.685 -11.242 17.911 1.00 58.16 390 ASN A C 1
ATOM 3200 O O . ASN A 1 390 ? 9.828 -12.409 17.541 1.00 58.16 390 ASN A O 1
ATOM 3204 N N . HIS A 1 391 ? 8.491 -10.768 18.288 1.00 63.34 391 HIS A N 1
ATOM 3205 C CA . HIS A 1 391 ? 7.300 -11.596 18.498 1.00 63.34 391 HIS A CA 1
ATOM 3206 C C . HIS A 1 391 ? 6.465 -11.813 17.229 1.00 63.34 391 HIS A C 1
ATOM 3208 O O . HIS A 1 391 ? 6.016 -12.935 16.982 1.00 63.34 391 HIS A O 1
ATOM 3214 N N . LEU A 1 392 ? 6.288 -10.792 16.381 1.00 59.62 392 LEU A N 1
ATOM 3215 C CA . LEU A 1 392 ? 5.419 -10.915 15.206 1.00 59.62 392 LEU A CA 1
ATOM 3216 C C . LEU A 1 392 ? 5.997 -11.843 14.122 1.00 59.62 392 LEU A C 1
ATOM 3218 O O . LEU A 1 392 ? 5.239 -12.432 13.350 1.00 59.62 392 LEU A O 1
ATOM 3222 N N . HIS A 1 393 ? 7.323 -12.036 14.087 1.00 61.69 393 HIS A N 1
ATOM 3223 C CA . HIS A 1 393 ? 7.984 -12.905 13.106 1.00 61.69 393 HIS A CA 1
ATOM 3224 C C . HIS A 1 393 ? 7.445 -14.334 13.164 1.00 61.69 393 HIS A C 1
ATOM 3226 O O . HIS A 1 393 ? 7.382 -15.032 12.153 1.00 61.69 393 HIS A O 1
ATOM 3232 N N . LYS A 1 394 ? 7.020 -14.772 14.347 1.00 64.94 394 LYS A N 1
ATOM 3233 C CA . LYS A 1 394 ? 6.536 -16.132 14.561 1.00 64.94 394 LYS A CA 1
ATOM 3234 C C . LYS A 1 394 ? 5.052 -16.304 14.241 1.00 64.94 394 LYS A C 1
ATOM 3236 O O . LYS A 1 394 ? 4.631 -17.414 13.935 1.00 64.94 394 LYS A O 1
ATOM 3241 N N . ALA A 1 395 ? 4.280 -15.217 14.225 1.00 70.31 395 ALA A N 1
ATOM 3242 C CA . ALA A 1 395 ? 2.824 -15.263 14.249 1.00 70.31 395 ALA A CA 1
ATOM 3243 C C . ALA A 1 395 ? 2.174 -14.571 13.043 1.00 70.31 395 ALA A C 1
ATOM 3245 O O . ALA A 1 395 ? 1.324 -13.698 13.209 1.00 70.31 395 ALA A O 1
ATOM 3246 N N . ILE A 1 396 ? 2.560 -14.950 11.818 1.00 73.75 396 ILE A N 1
ATOM 3247 C CA . ILE A 1 396 ? 1.931 -14.401 10.605 1.00 73.75 396 ILE A CA 1
ATOM 3248 C C . ILE A 1 396 ? 0.499 -14.941 10.474 1.00 73.75 396 ILE A C 1
ATOM 3250 O O . ILE A 1 396 ? 0.338 -16.166 10.468 1.00 73.75 396 ILE A O 1
ATOM 3254 N N . PRO A 1 397 ? -0.534 -14.095 10.306 1.00 73.94 397 PRO A N 1
ATOM 3255 C CA . PRO A 1 397 ? -1.917 -14.528 10.363 1.00 73.94 397 PRO A CA 1
ATOM 3256 C C . PRO A 1 397 ? -2.239 -15.448 9.190 1.00 73.94 397 PRO A C 1
ATOM 3258 O O . PRO A 1 397 ? -1.696 -15.323 8.086 1.00 73.94 397 PRO A O 1
ATOM 3261 N N . SER A 1 398 ? -3.143 -16.386 9.429 1.00 74.31 398 SER A N 1
ATOM 3262 C CA . SER A 1 398 ? -3.690 -17.247 8.396 1.00 74.31 398 SER A CA 1
ATOM 3263 C C . SER A 1 398 ? -4.499 -16.431 7.380 1.00 74.31 398 SER A C 1
ATOM 3265 O O . SER A 1 398 ? -5.018 -15.352 7.680 1.00 74.31 398 SER A O 1
ATOM 3267 N N . ALA A 1 399 ? -4.587 -16.954 6.154 1.00 70.81 399 ALA A N 1
ATOM 3268 C CA . ALA A 1 399 ? -5.213 -16.272 5.018 1.00 70.81 399 ALA A CA 1
ATOM 3269 C C . ALA A 1 399 ? -6.711 -15.967 5.219 1.00 70.81 399 ALA A C 1
ATOM 3271 O O . ALA A 1 399 ? -7.273 -15.116 4.540 1.00 70.81 399 ALA A O 1
ATOM 3272 N N . ASP A 1 400 ? -7.358 -16.681 6.137 1.00 72.56 400 ASP A N 1
ATOM 3273 C CA . ASP A 1 400 ? -8.760 -16.545 6.532 1.00 72.56 400 ASP A CA 1
ATOM 3274 C C . ASP A 1 400 ? -8.988 -15.546 7.680 1.00 72.56 400 ASP A C 1
ATOM 3276 O O . ASP A 1 400 ? -10.134 -15.287 8.039 1.00 72.56 400 ASP A O 1
ATOM 3280 N N . SER A 1 401 ? -7.931 -14.970 8.263 1.00 72.94 401 SER A N 1
ATOM 3281 C CA . SER A 1 401 ? -8.083 -13.977 9.332 1.00 72.94 401 SER A CA 1
ATOM 3282 C C . SER A 1 401 ? -8.587 -12.624 8.811 1.00 72.94 401 SER A C 1
ATOM 3284 O O . SER A 1 401 ? -8.228 -12.177 7.721 1.00 72.94 401 SER A O 1
ATOM 3286 N N . GLU A 1 402 ? -9.380 -11.918 9.622 1.00 73.31 402 GLU A N 1
ATOM 3287 C CA . GLU A 1 402 ? -9.884 -10.576 9.282 1.00 73.31 402 GLU A CA 1
ATOM 3288 C C . GLU A 1 402 ? -8.735 -9.579 9.046 1.00 73.31 402 GLU A C 1
ATOM 3290 O O . GLU A 1 402 ? -8.793 -8.737 8.149 1.00 73.31 402 GLU A O 1
ATOM 3295 N N . ILE A 1 403 ? -7.658 -9.715 9.825 1.00 68.94 403 ILE A N 1
ATOM 3296 C CA . ILE A 1 403 ? -6.424 -8.933 9.690 1.00 68.94 403 ILE A CA 1
ATOM 3297 C C . ILE A 1 403 ? -5.811 -9.133 8.306 1.00 68.94 403 ILE A C 1
ATOM 3299 O O . ILE A 1 403 ? -5.473 -8.164 7.628 1.00 68.94 403 ILE A O 1
ATOM 3303 N N . PHE A 1 404 ? -5.706 -10.387 7.868 1.00 70.88 404 PHE A N 1
ATOM 3304 C CA . PHE A 1 404 ? -5.199 -10.712 6.545 1.00 70.88 404 PHE A CA 1
ATOM 3305 C C . PHE A 1 404 ? -6.076 -10.092 5.452 1.00 70.88 404 PHE A C 1
ATOM 3307 O O . PHE A 1 404 ? -5.539 -9.494 4.525 1.00 70.88 404 PHE A O 1
ATOM 3314 N N . GLY A 1 405 ? -7.406 -10.134 5.598 1.00 70.88 405 GLY A N 1
ATOM 3315 C CA . GLY A 1 405 ? -8.341 -9.454 4.693 1.00 70.88 405 GLY A CA 1
ATOM 3316 C C . GLY A 1 405 ? -8.089 -7.945 4.577 1.00 70.88 405 GLY A C 1
ATOM 3317 O O . GLY A 1 405 ? -8.017 -7.418 3.474 1.00 70.88 405 GLY A O 1
ATOM 3318 N N . LYS A 1 406 ? -7.848 -7.251 5.694 1.00 71.25 406 LYS A N 1
ATOM 3319 C CA . LYS A 1 406 ? -7.528 -5.809 5.680 1.00 71.25 406 LYS A CA 1
ATOM 3320 C C . LYS A 1 406 ? -6.172 -5.503 5.033 1.00 71.25 406 LYS A C 1
ATOM 3322 O O . LYS A 1 406 ? -6.015 -4.463 4.402 1.00 71.25 406 LYS A O 1
ATOM 3327 N N . ILE A 1 407 ? -5.190 -6.395 5.174 1.00 69.25 407 ILE A N 1
ATOM 3328 C CA . ILE A 1 407 ? -3.870 -6.256 4.536 1.00 69.25 407 ILE A CA 1
ATOM 3329 C C . ILE A 1 407 ? -3.947 -6.599 3.038 1.00 69.25 407 ILE A C 1
ATOM 3331 O O . ILE A 1 407 ? -3.227 -6.006 2.236 1.00 69.25 407 ILE A O 1
ATOM 3335 N N . MET A 1 408 ? -4.849 -7.503 2.635 1.00 67.62 408 MET A N 1
ATOM 3336 C CA . MET A 1 408 ? -5.128 -7.822 1.227 1.00 67.62 408 MET A CA 1
ATOM 3337 C C . MET A 1 408 ? -5.571 -6.599 0.434 1.00 67.62 408 MET A C 1
ATOM 3339 O O . MET A 1 408 ? -5.168 -6.459 -0.720 1.00 67.62 408 MET A O 1
ATOM 3343 N N . ASP A 1 409 ? -6.318 -5.693 1.057 1.00 68.31 409 ASP A N 1
ATOM 3344 C CA . ASP A 1 409 ? -6.787 -4.466 0.412 1.00 68.31 409 ASP A CA 1
ATOM 3345 C C . ASP A 1 409 ? -5.647 -3.488 0.056 1.00 68.31 409 ASP A C 1
ATOM 3347 O O . ASP A 1 409 ? -5.866 -2.531 -0.685 1.00 68.31 409 ASP A O 1
ATOM 3351 N N . LEU A 1 410 ? -4.416 -3.720 0.535 1.00 68.12 410 LEU A N 1
ATOM 3352 C CA . LEU A 1 410 ? -3.242 -2.897 0.219 1.00 68.12 410 LEU A CA 1
ATOM 3353 C C . LEU A 1 410 ? -2.534 -3.304 -1.074 1.00 68.12 410 LEU A C 1
ATOM 3355 O O . LEU A 1 410 ? -1.706 -2.541 -1.568 1.00 68.12 410 LEU A O 1
ATOM 3359 N N . ASN A 1 411 ? -2.790 -4.501 -1.606 1.00 71.31 411 ASN A N 1
ATOM 3360 C CA . ASN A 1 411 ? -2.194 -4.937 -2.864 1.00 71.31 411 ASN A CA 1
ATOM 3361 C C . ASN A 1 411 ? -3.276 -5.399 -3.834 1.00 71.31 411 ASN A C 1
ATOM 3363 O O . ASN A 1 411 ? -3.818 -6.499 -3.737 1.00 71.31 411 ASN A O 1
ATOM 3367 N N . ASN A 1 412 ? -3.512 -4.569 -4.840 1.00 76.88 412 ASN A N 1
ATOM 3368 C CA . ASN A 1 412 ? -4.408 -4.861 -5.951 1.00 76.88 412 ASN A CA 1
ATOM 3369 C C . ASN A 1 412 ? -3.864 -5.895 -6.960 1.00 76.88 412 ASN A C 1
ATOM 3371 O O . ASN A 1 412 ? -4.532 -6.203 -7.947 1.00 76.88 412 ASN A O 1
ATOM 3375 N N . GLY A 1 413 ? -2.664 -6.426 -6.731 1.00 83.94 413 GLY A N 1
ATOM 3376 C CA . GLY A 1 413 ? -1.993 -7.401 -7.580 1.00 83.94 413 GLY A CA 1
ATOM 3377 C C . GLY A 1 413 ? -1.338 -6.792 -8.817 1.00 83.94 413 GLY A C 1
ATOM 3378 O O . GLY A 1 413 ? -1.040 -7.536 -9.751 1.00 83.94 413 GLY A O 1
ATOM 3379 N N . LEU A 1 414 ? -1.141 -5.471 -8.868 1.00 91.25 414 LEU A N 1
ATOM 3380 C CA . LEU A 1 414 ? -0.522 -4.804 -10.008 1.00 91.25 414 LEU A CA 1
ATOM 3381 C C . LEU A 1 414 ? 0.967 -5.165 -10.115 1.00 91.25 414 LEU A C 1
ATOM 3383 O O . LEU A 1 414 ? 1.791 -4.812 -9.269 1.00 91.25 414 LEU A O 1
ATOM 3387 N N . GLU A 1 415 ? 1.313 -5.840 -11.208 1.00 93.94 415 GLU A N 1
ATOM 3388 C CA . GLU A 1 415 ? 2.678 -6.184 -11.581 1.00 93.94 415 GLU A CA 1
ATOM 3389 C C . GLU A 1 415 ? 3.072 -5.561 -12.927 1.00 93.94 415 GLU A C 1
ATOM 3391 O O . GLU A 1 415 ? 2.379 -5.720 -13.939 1.00 93.94 415 GLU A O 1
ATOM 3396 N N . LEU A 1 416 ? 4.249 -4.930 -12.965 1.00 95.88 416 LEU A N 1
ATOM 3397 C CA . LEU A 1 416 ? 4.899 -4.504 -14.205 1.00 95.88 416 LEU A CA 1
ATOM 3398 C C . LEU A 1 416 ? 6.054 -5.448 -14.532 1.00 95.88 416 LEU A C 1
ATOM 3400 O O . LEU A 1 416 ? 6.953 -5.653 -13.718 1.00 95.88 416 LEU A O 1
ATOM 3404 N N . ASN A 1 417 ? 6.066 -6.002 -15.740 1.00 97.38 417 ASN A N 1
ATOM 3405 C CA . ASN A 1 417 ? 7.160 -6.836 -16.226 1.00 97.38 417 ASN A CA 1
ATOM 3406 C C . ASN A 1 417 ? 8.008 -6.033 -17.216 1.00 97.38 417 ASN A C 1
ATOM 3408 O O . ASN A 1 417 ? 7.512 -5.572 -18.246 1.00 97.38 417 ASN A O 1
ATOM 3412 N N . LEU A 1 418 ? 9.289 -5.884 -16.891 1.00 98.19 418 LEU A N 1
ATOM 3413 C CA . LEU A 1 418 ? 10.283 -5.115 -17.630 1.00 98.19 418 LEU A CA 1
ATOM 3414 C C . LEU A 1 418 ? 11.330 -6.064 -18.228 1.00 98.19 418 LEU A C 1
ATOM 3416 O O . LEU A 1 418 ? 11.941 -6.859 -17.507 1.00 98.19 418 LEU A O 1
ATOM 3420 N N . PHE A 1 419 ? 11.597 -5.956 -19.529 1.00 98.19 419 PHE A N 1
ATOM 3421 C CA . PHE A 1 419 ? 12.593 -6.781 -20.230 1.00 98.19 419 PHE A CA 1
ATOM 3422 C C . PHE A 1 419 ? 13.505 -5.938 -21.120 1.00 98.19 419 PHE A C 1
ATOM 3424 O O . PHE A 1 419 ? 13.328 -4.739 -21.258 1.00 98.19 419 PHE A O 1
ATOM 3431 N N . ARG A 1 420 ? 14.481 -6.576 -21.776 1.00 98.06 420 ARG A N 1
ATOM 3432 C CA . ARG A 1 420 ? 15.358 -5.931 -22.775 1.00 98.06 420 ARG A CA 1
ATOM 3433 C C . ARG A 1 420 ? 16.226 -4.801 -22.208 1.00 98.06 420 ARG A C 1
ATOM 3435 O O . ARG A 1 420 ? 16.620 -3.913 -22.955 1.00 98.06 420 ARG A O 1
ATOM 3442 N N . GLY A 1 421 ? 16.585 -4.879 -20.929 1.00 98.44 421 GLY A N 1
ATOM 3443 C CA . GLY A 1 421 ? 17.553 -3.963 -20.346 1.00 98.44 421 GLY A CA 1
ATOM 3444 C C . GLY A 1 421 ? 18.971 -4.162 -20.877 1.00 98.44 421 GLY A C 1
ATOM 3445 O O . GLY A 1 421 ? 19.253 -5.023 -21.724 1.00 98.44 421 GLY A O 1
ATOM 3446 N N . ASP A 1 422 ? 19.893 -3.382 -20.329 1.00 98.44 422 ASP A N 1
ATOM 3447 C CA . ASP A 1 422 ? 21.296 -3.412 -20.717 1.00 98.44 422 ASP A CA 1
ATOM 3448 C C . ASP A 1 422 ? 21.932 -4.777 -20.475 1.00 98.44 422 ASP A C 1
ATOM 3450 O O . ASP A 1 422 ? 21.570 -5.526 -19.558 1.00 98.44 422 ASP A O 1
ATOM 3454 N N . LYS A 1 423 ? 22.944 -5.098 -21.289 1.00 98.00 423 LYS A N 1
ATOM 3455 C CA . LYS A 1 423 ? 23.722 -6.323 -21.111 1.00 98.00 423 LYS A CA 1
ATOM 3456 C C . LYS A 1 423 ? 24.465 -6.257 -19.780 1.00 98.00 423 LYS A C 1
ATOM 3458 O O . LYS A 1 423 ? 25.250 -5.348 -19.523 1.00 98.00 423 LYS A O 1
ATOM 3463 N N . CYS A 1 424 ? 24.218 -7.249 -18.943 1.00 96.06 424 CYS A N 1
ATOM 3464 C CA . CYS A 1 424 ? 24.872 -7.371 -17.660 1.00 96.06 424 CYS A CA 1
ATOM 3465 C C . CYS A 1 424 ? 26.243 -8.045 -17.797 1.00 96.06 424 CYS A C 1
ATOM 3467 O O . CYS A 1 424 ? 26.466 -8.856 -18.705 1.00 96.06 424 CYS A O 1
ATOM 3469 N N . TRP A 1 425 ? 27.169 -7.750 -16.884 1.00 94.44 425 TRP A N 1
ATOM 3470 C CA . TRP A 1 425 ? 28.499 -8.354 -16.911 1.00 94.44 425 TRP A CA 1
ATOM 3471 C C . TRP A 1 425 ? 28.423 -9.874 -16.715 1.00 94.44 425 TRP A C 1
ATOM 3473 O O . TRP A 1 425 ? 27.997 -10.376 -15.670 1.00 94.44 425 TRP A O 1
ATOM 3483 N N . MET A 1 426 ? 28.837 -10.625 -17.742 1.00 94.25 426 MET A N 1
ATOM 3484 C CA . MET A 1 426 ? 28.745 -12.092 -17.781 1.00 94.25 426 MET A CA 1
ATOM 3485 C C . MET A 1 426 ? 27.335 -12.620 -17.448 1.00 94.25 426 MET A C 1
ATOM 3487 O O . MET A 1 426 ? 27.196 -13.663 -16.806 1.00 94.25 426 MET A O 1
ATOM 3491 N N . GLY A 1 427 ? 26.290 -11.871 -17.796 1.00 95.00 427 GLY A N 1
ATOM 3492 C CA . GLY A 1 427 ? 24.906 -12.203 -17.477 1.00 95.00 427 GLY A CA 1
ATOM 3493 C C . GLY A 1 427 ? 23.971 -12.005 -18.667 1.00 95.00 427 GLY A C 1
ATOM 3494 O O . GLY A 1 427 ? 24.401 -11.541 -19.731 1.00 95.00 427 GLY A O 1
ATOM 3495 N N . PRO A 1 428 ? 22.688 -12.361 -18.502 1.00 97.69 428 PRO A N 1
ATOM 3496 C CA . PRO A 1 428 ? 21.666 -12.007 -19.475 1.00 97.69 428 PRO A CA 1
ATOM 3497 C C . PRO A 1 428 ? 21.490 -10.480 -19.548 1.00 97.69 428 PRO A C 1
ATOM 3499 O O . PRO A 1 428 ? 22.108 -9.708 -18.808 1.00 97.69 428 PRO A O 1
ATOM 3502 N N . ARG A 1 429 ? 20.639 -10.026 -20.469 1.00 98.44 429 ARG A N 1
ATOM 3503 C CA . ARG A 1 429 ? 20.124 -8.653 -20.412 1.00 98.44 429 ARG A CA 1
ATOM 3504 C C . ARG A 1 429 ? 19.337 -8.456 -19.121 1.00 98.44 429 ARG A C 1
ATOM 3506 O O . ARG A 1 429 ? 18.675 -9.393 -18.671 1.00 98.44 429 ARG A O 1
ATOM 3513 N N . ARG A 1 430 ? 19.425 -7.254 -18.549 1.00 98.56 430 ARG A N 1
ATOM 3514 C CA . ARG A 1 430 ? 18.669 -6.909 -17.347 1.00 98.56 430 ARG A CA 1
ATOM 3515 C C . ARG A 1 430 ? 17.163 -7.043 -17.593 1.00 98.56 430 ARG A C 1
ATOM 3517 O O . ARG A 1 430 ? 16.675 -6.868 -18.714 1.00 98.56 430 ARG A O 1
ATOM 3524 N N . SER A 1 431 ? 16.458 -7.429 -16.540 1.00 98.50 431 SER A N 1
ATOM 3525 C CA . SER A 1 431 ? 14.999 -7.504 -16.496 1.00 98.50 431 SER A CA 1
ATOM 3526 C C . SER A 1 431 ? 14.529 -7.285 -15.068 1.00 98.50 431 SER A C 1
ATOM 3528 O O . SER A 1 431 ? 15.281 -7.542 -14.125 1.00 98.50 431 SER A O 1
ATOM 3530 N N . ALA A 1 432 ? 13.298 -6.823 -14.900 1.00 98.38 432 ALA A N 1
ATOM 3531 C CA . ALA A 1 432 ? 12.715 -6.640 -13.583 1.00 98.38 432 ALA A CA 1
ATOM 3532 C C . ALA A 1 432 ? 11.228 -6.982 -13.573 1.00 98.38 432 ALA A C 1
ATOM 3534 O O . ALA A 1 432 ? 10.525 -6.823 -14.569 1.00 98.38 432 ALA A O 1
ATOM 3535 N N . LYS A 1 433 ? 10.752 -7.422 -12.415 1.00 97.38 433 LYS A N 1
ATOM 3536 C CA . LYS A 1 433 ? 9.337 -7.449 -12.071 1.00 97.38 433 LYS A CA 1
ATOM 3537 C C . LYS A 1 433 ? 9.107 -6.407 -10.982 1.00 97.38 433 LYS A C 1
ATOM 3539 O O . LYS A 1 433 ? 9.720 -6.520 -9.924 1.00 97.38 433 LYS A O 1
ATOM 3544 N N . ILE A 1 434 ? 8.250 -5.425 -11.236 1.00 96.31 434 ILE A N 1
ATOM 3545 C CA . ILE A 1 434 ? 7.792 -4.472 -10.223 1.00 96.31 434 ILE A CA 1
ATOM 3546 C C . ILE A 1 434 ? 6.480 -4.987 -9.640 1.00 96.31 434 ILE A C 1
ATOM 3548 O O . ILE A 1 434 ? 5.555 -5.248 -10.409 1.00 96.31 434 ILE A O 1
ATOM 3552 N N . ARG A 1 435 ? 6.385 -5.102 -8.314 1.00 93.25 435 ARG A N 1
ATOM 3553 C CA . ARG A 1 435 ? 5.118 -5.303 -7.595 1.00 93.25 435 ARG A CA 1
ATOM 3554 C C . ARG A 1 435 ? 4.718 -3.982 -6.956 1.00 93.25 435 ARG A C 1
ATOM 3556 O O . ARG A 1 435 ? 5.513 -3.400 -6.219 1.00 93.25 435 ARG A O 1
ATOM 3563 N N . MET A 1 436 ? 3.510 -3.513 -7.243 1.00 91.94 436 MET A N 1
ATOM 3564 C CA . MET A 1 436 ? 2.995 -2.289 -6.638 1.00 91.94 436 MET A CA 1
ATOM 3565 C C . MET A 1 436 ? 2.159 -2.622 -5.409 1.00 91.94 436 MET A C 1
ATOM 3567 O O . MET A 1 436 ? 1.296 -3.491 -5.458 1.00 91.94 436 MET A O 1
ATOM 3571 N N . HIS A 1 437 ? 2.406 -1.919 -4.313 1.00 88.50 437 HIS A N 1
ATOM 3572 C CA . HIS A 1 437 ? 1.514 -1.891 -3.162 1.00 88.50 437 HIS A CA 1
ATOM 3573 C C . HIS A 1 437 ? 1.005 -0.471 -2.957 1.00 88.50 437 HIS A C 1
ATOM 3575 O O . HIS A 1 437 ? 1.645 0.501 -3.364 1.00 88.50 437 HIS A O 1
ATOM 3581 N N . CYS A 1 438 ? -0.161 -0.352 -2.337 1.00 89.75 438 CYS A N 1
ATOM 3582 C CA . CYS A 1 438 ? -0.781 0.932 -2.103 1.00 89.75 438 CYS A CA 1
ATOM 3583 C C . CYS A 1 438 ? 0.121 1.835 -1.249 1.00 89.75 438 CYS A C 1
ATOM 3585 O O . CYS A 1 438 ? 0.665 1.419 -0.222 1.00 89.75 438 CYS A O 1
ATOM 3587 N N . SER A 1 439 ? 0.296 3.071 -1.709 1.00 90.88 439 SER A N 1
ATOM 3588 C CA . SER A 1 439 ? 1.011 4.145 -1.024 1.00 90.88 439 SER A CA 1
ATOM 3589 C C . SER A 1 439 ? 0.458 5.498 -1.472 1.00 90.88 439 SER A C 1
ATOM 3591 O O . SER A 1 439 ? -0.180 5.616 -2.515 1.00 90.88 439 SER A O 1
ATOM 3593 N N . VAL A 1 440 ? 0.746 6.542 -0.699 1.00 91.25 440 VAL A N 1
ATOM 3594 C CA . VAL A 1 440 ? 0.425 7.936 -1.044 1.00 91.25 440 VAL A CA 1
ATOM 3595 C C . VAL A 1 440 ? 1.377 8.530 -2.080 1.00 91.25 440 VAL A C 1
ATOM 3597 O O . VAL A 1 440 ? 1.099 9.601 -2.626 1.00 91.25 440 VAL A O 1
ATOM 3600 N N . ASN A 1 441 ? 2.518 7.881 -2.309 1.00 93.81 441 ASN A N 1
ATOM 3601 C CA . ASN A 1 441 ? 3.533 8.308 -3.263 1.00 93.81 441 ASN A CA 1
ATOM 3602 C C . ASN A 1 441 ? 3.181 7.807 -4.667 1.00 93.81 441 ASN A C 1
ATOM 3604 O O . ASN A 1 441 ? 2.610 6.733 -4.823 1.00 93.81 441 ASN A O 1
ATOM 3608 N N . MET A 1 442 ? 3.540 8.567 -5.704 1.00 94.50 442 MET A N 1
ATOM 3609 C CA . MET A 1 442 ? 3.339 8.131 -7.095 1.00 94.50 442 MET A CA 1
ATOM 3610 C C . MET A 1 442 ? 4.200 6.912 -7.433 1.00 94.50 442 MET A C 1
ATOM 3612 O O . MET A 1 442 ? 3.745 5.979 -8.096 1.00 94.50 442 MET A O 1
ATOM 3616 N N . PHE A 1 443 ? 5.442 6.920 -6.956 1.00 96.19 443 PHE A N 1
ATOM 3617 C CA . PHE A 1 443 ? 6.416 5.866 -7.171 1.00 96.19 443 PHE A CA 1
ATOM 3618 C C . PHE A 1 443 ? 7.468 5.937 -6.073 1.00 96.19 443 PHE A C 1
ATOM 3620 O O . PHE A 1 443 ? 8.177 6.933 -5.960 1.00 96.19 443 PHE A O 1
ATOM 3627 N N . ASP A 1 444 ? 7.543 4.899 -5.254 1.00 95.62 444 ASP A N 1
ATOM 3628 C CA . ASP A 1 444 ? 8.464 4.827 -4.130 1.00 95.62 444 ASP A CA 1
ATOM 3629 C C . ASP A 1 444 ? 9.060 3.423 -4.034 1.00 95.62 444 ASP A C 1
ATOM 3631 O O . ASP A 1 444 ? 8.364 2.473 -3.691 1.00 95.62 444 ASP A O 1
ATOM 3635 N N . VAL A 1 445 ? 10.325 3.259 -4.415 1.00 96.25 445 VAL A N 1
ATOM 3636 C CA . VAL A 1 445 ? 11.015 1.970 -4.387 1.00 96.25 445 VAL A CA 1
ATOM 3637 C C . VAL A 1 445 ? 11.314 1.606 -2.940 1.00 96.25 445 VAL A C 1
ATOM 3639 O O . VAL A 1 445 ? 12.214 2.158 -2.311 1.00 96.25 445 VAL A O 1
ATOM 3642 N N . VAL A 1 446 ? 10.574 0.624 -2.438 1.00 92.19 446 VAL A N 1
ATOM 3643 C CA . VAL A 1 446 ? 10.695 0.123 -1.067 1.00 92.19 446 VAL A CA 1
ATOM 3644 C C . VAL A 1 446 ? 11.768 -0.950 -0.969 1.00 92.19 446 VAL A C 1
ATOM 3646 O O . VAL A 1 446 ? 12.463 -1.033 0.038 1.00 92.19 446 VAL A O 1
ATOM 3649 N N . GLU A 1 447 ? 11.920 -1.779 -2.002 1.00 92.31 447 GLU A N 1
ATOM 3650 C CA . GLU A 1 447 ? 12.924 -2.839 -2.001 1.00 92.31 447 GLU A CA 1
ATOM 3651 C C . GLU A 1 447 ? 13.359 -3.225 -3.411 1.00 92.31 447 GLU A C 1
ATOM 3653 O O . GLU A 1 447 ? 12.575 -3.192 -4.362 1.00 92.31 447 GLU A O 1
ATOM 3658 N N . VAL A 1 448 ? 14.613 -3.664 -3.529 1.00 95.62 448 VAL A N 1
ATOM 3659 C CA . VAL A 1 448 ? 15.162 -4.263 -4.745 1.00 95.62 448 VAL A CA 1
ATOM 3660 C C . VAL A 1 448 ? 15.908 -5.544 -4.401 1.00 95.62 448 VAL A C 1
ATOM 3662 O O . VAL A 1 448 ? 16.938 -5.513 -3.729 1.00 95.62 448 VAL A O 1
ATOM 3665 N N . VAL A 1 449 ? 15.421 -6.667 -4.926 1.00 94.81 449 VAL A N 1
ATOM 3666 C CA . VAL A 1 449 ? 16.006 -7.998 -4.730 1.00 94.81 449 VAL A CA 1
ATOM 3667 C C . VAL A 1 449 ? 16.450 -8.576 -6.068 1.00 94.81 449 VAL A C 1
ATOM 3669 O O . VAL A 1 449 ? 15.661 -8.716 -7.001 1.00 94.81 449 VAL A O 1
ATOM 3672 N N . GLU A 1 450 ? 17.715 -8.974 -6.177 1.00 96.12 450 GLU A N 1
ATOM 3673 C CA . GLU A 1 450 ? 18.215 -9.705 -7.345 1.00 96.12 450 GLU A CA 1
ATOM 3674 C C . GLU A 1 450 ? 17.888 -11.202 -7.209 1.00 96.12 450 GLU A C 1
ATOM 3676 O O . GLU A 1 450 ? 18.631 -11.975 -6.608 1.00 96.12 450 GLU A O 1
ATOM 3681 N N . VAL A 1 451 ? 16.749 -11.626 -7.764 1.00 94.19 451 VAL A N 1
ATOM 3682 C CA . VAL A 1 451 ? 16.263 -13.016 -7.655 1.00 94.19 451 VAL A CA 1
ATOM 3683 C C . VAL A 1 451 ? 17.084 -14.006 -8.484 1.00 94.19 451 VAL A C 1
ATOM 3685 O O . VAL A 1 451 ? 17.195 -15.184 -8.145 1.00 94.19 451 VAL A O 1
ATOM 3688 N N . LYS A 1 452 ? 17.640 -13.541 -9.604 1.00 95.81 452 LYS A N 1
ATOM 3689 C CA . LYS A 1 452 ? 18.606 -14.253 -10.450 1.00 95.81 452 LYS A CA 1
ATOM 3690 C C . LYS A 1 452 ? 19.570 -13.221 -11.000 1.00 95.81 452 LYS A C 1
ATOM 3692 O O . LYS A 1 452 ? 19.219 -12.051 -11.080 1.00 95.81 452 LYS A O 1
ATOM 3697 N N . LYS A 1 453 ? 20.735 -13.666 -11.470 1.00 96.62 453 LYS A N 1
ATOM 3698 C CA . LYS A 1 453 ? 21.727 -12.783 -12.086 1.00 96.62 453 LYS A CA 1
ATOM 3699 C C . LYS A 1 453 ? 21.078 -11.847 -13.123 1.00 96.62 453 LYS A C 1
ATOM 3701 O O . LYS A 1 453 ? 20.626 -12.308 -14.173 1.00 96.62 453 LYS A O 1
ATOM 3706 N N . CYS A 1 454 ? 21.066 -10.551 -12.817 1.00 97.44 454 CYS A N 1
ATOM 3707 C CA . CYS A 1 454 ? 20.522 -9.449 -13.612 1.00 97.44 454 CYS A CA 1
ATOM 3708 C C . CYS A 1 454 ? 18.995 -9.510 -13.834 1.00 97.44 454 CYS A C 1
ATOM 3710 O O . CYS A 1 454 ? 18.471 -8.962 -14.802 1.00 97.44 454 CYS A O 1
ATOM 3712 N N . SER A 1 455 ? 18.279 -10.192 -12.943 1.00 97.81 455 SER A N 1
ATOM 3713 C CA . SER A 1 455 ? 16.821 -10.257 -12.876 1.00 97.81 455 SER A CA 1
ATOM 3714 C C . SER A 1 455 ? 16.390 -9.754 -11.508 1.00 97.81 455 SER A C 1
ATOM 3716 O O . SER A 1 455 ? 16.700 -10.379 -10.492 1.00 97.81 455 SER A O 1
ATOM 3718 N N . TYR A 1 456 ? 15.648 -8.656 -11.488 1.00 97.88 456 TYR A N 1
ATOM 3719 C CA . TYR A 1 456 ? 15.265 -7.977 -10.256 1.00 97.88 456 TYR A CA 1
ATOM 3720 C C . TYR A 1 456 ? 13.786 -8.197 -9.931 1.00 97.88 456 TYR A C 1
ATOM 3722 O O . TYR A 1 456 ? 12.945 -8.318 -10.822 1.00 97.88 456 TYR A O 1
ATOM 3730 N N . LEU A 1 457 ? 13.476 -8.242 -8.645 1.00 95.25 457 LEU A N 1
ATOM 3731 C CA . LEU A 1 457 ? 12.143 -8.065 -8.092 1.00 95.25 457 LEU A CA 1
ATOM 3732 C C . LEU A 1 457 ? 12.174 -6.752 -7.314 1.00 95.25 457 LEU A C 1
ATOM 3734 O O . LEU A 1 457 ? 13.015 -6.588 -6.433 1.00 95.25 457 LEU A O 1
ATOM 3738 N N . ILE A 1 458 ? 11.324 -5.811 -7.701 1.00 96.25 458 ILE A N 1
ATOM 3739 C CA . ILE A 1 458 ? 11.294 -4.457 -7.153 1.00 96.25 458 ILE A CA 1
ATOM 3740 C C . ILE A 1 458 ? 9.926 -4.256 -6.520 1.00 96.25 458 ILE A C 1
ATOM 3742 O O . ILE A 1 458 ? 8.911 -4.377 -7.204 1.00 96.25 458 ILE A O 1
ATOM 3746 N N . ASP A 1 459 ? 9.897 -3.946 -5.233 1.00 93.12 459 ASP A N 1
ATOM 3747 C CA . ASP A 1 459 ? 8.659 -3.598 -4.548 1.00 93.12 459 ASP A CA 1
ATOM 3748 C C . ASP A 1 459 ? 8.533 -2.081 -4.498 1.00 93.12 459 ASP A C 1
ATOM 3750 O O . ASP A 1 459 ? 9.473 -1.380 -4.116 1.00 93.12 459 ASP A O 1
ATOM 3754 N N . VAL A 1 460 ? 7.385 -1.584 -4.952 1.00 94.50 460 VAL A N 1
ATOM 3755 C CA . VAL A 1 460 ? 7.125 -0.156 -5.116 1.00 94.50 460 VAL A CA 1
ATOM 3756 C C . VAL A 1 460 ? 5.838 0.221 -4.398 1.00 94.50 460 VAL A C 1
ATOM 3758 O O . VAL A 1 460 ? 4.773 -0.316 -4.698 1.00 94.50 460 VAL A O 1
ATOM 3761 N N . GLY A 1 461 ? 5.919 1.207 -3.513 1.00 93.12 461 GLY A N 1
ATOM 3762 C CA . GLY A 1 461 ? 4.763 1.935 -3.024 1.00 93.12 461 GLY A CA 1
ATOM 3763 C C . GLY A 1 461 ? 4.264 2.882 -4.108 1.00 93.12 461 GLY A C 1
ATOM 3764 O O . GLY A 1 461 ? 5.009 3.741 -4.579 1.00 93.12 461 GLY A O 1
ATOM 3765 N N . SER A 1 462 ? 3.009 2.733 -4.520 1.00 94.81 462 SER A N 1
ATOM 3766 C CA . SER A 1 462 ? 2.399 3.594 -5.530 1.00 94.81 462 SER A CA 1
ATOM 3767 C C . SER A 1 462 ? 0.909 3.802 -5.279 1.00 94.81 462 SER A C 1
ATOM 3769 O O . SER A 1 462 ? 0.212 2.877 -4.855 1.00 94.81 462 SER A O 1
ATOM 3771 N N . VAL A 1 463 ? 0.393 4.977 -5.646 1.00 94.44 463 VAL A N 1
ATOM 3772 C CA . VAL A 1 463 ? -1.055 5.225 -5.750 1.00 94.44 463 VAL A CA 1
ATOM 3773 C C . VAL A 1 463 ? -1.730 4.223 -6.690 1.00 94.44 463 VAL A C 1
ATOM 3775 O O . VAL A 1 463 ? -2.858 3.813 -6.441 1.00 94.44 463 VAL A O 1
ATOM 3778 N N . PHE A 1 464 ? -1.028 3.729 -7.718 1.00 94.06 464 PHE A N 1
ATOM 3779 C CA . PHE A 1 464 ? -1.552 2.702 -8.625 1.00 94.06 464 PHE A CA 1
ATOM 3780 C C . PHE A 1 464 ? -1.750 1.344 -7.955 1.00 94.06 464 PHE A C 1
ATOM 3782 O O . PHE A 1 464 ? -2.419 0.497 -8.534 1.00 94.06 464 PHE A O 1
ATOM 3789 N N . GLY A 1 465 ? -1.200 1.129 -6.755 1.00 91.12 465 GLY A N 1
ATOM 3790 C CA . GLY A 1 465 ? -1.459 -0.045 -5.921 1.00 91.12 465 GLY A CA 1
ATOM 3791 C C . GLY A 1 465 ? -2.777 0.025 -5.135 1.00 91.12 465 GLY A C 1
ATOM 3792 O O . GLY A 1 465 ? -3.168 -0.971 -4.534 1.00 91.12 465 GLY A O 1
ATOM 3793 N N . CYS A 1 466 ? -3.461 1.175 -5.133 1.00 88.69 466 CYS A N 1
ATOM 3794 C CA . CYS A 1 466 ? -4.609 1.481 -4.273 1.00 88.69 466 CYS A CA 1
ATOM 3795 C C . CYS A 1 466 ? -5.981 1.284 -4.948 1.00 88.69 466 CYS A C 1
ATOM 3797 O O . CYS A 1 466 ? -6.891 2.061 -4.681 1.00 88.69 466 CYS A O 1
ATOM 3799 N N . ILE A 1 467 ? -6.138 0.308 -5.849 1.00 80.56 467 ILE A N 1
ATOM 3800 C CA . ILE A 1 467 ? -7.394 0.112 -6.617 1.00 80.56 467 ILE A CA 1
ATOM 3801 C C . ILE A 1 467 ? -8.575 -0.292 -5.729 1.00 80.56 467 ILE A C 1
ATOM 3803 O O . ILE A 1 467 ? -8.380 -1.083 -4.776 1.00 80.56 467 ILE A O 1
#

Sequence (467 aa):
MTINVKNISVLMVLLSNIALTIASSPSSTNTARPSFVCKVADKNNNIVFNHTIPNFLANDSICDCCDCSDEFYKKSENYCDDLLNEYNSILVDDYLKKNLLQGKTKLFDILFDDNDEIKETIKKLNERKSLLEEEPYKFTDLDLVNEIKDLINEYLDKIVSSNKGLHDSENFFNLKNFFEKDLPIIFTNDKTEKNEKLIKKHQKLVNAKALINKYNVIKLLISIKENESALEFNHYDKLLALDPIIEKYADLYYNSDTITYKLKNILQAAPANDAIIKKLELTKQIKELEEELAELLKLHRKDQIEAKIHAYFQSTEQEDLVSQFGKYEYILTRDRRLYQKPISQENDNIYLIGELDSLKFDNSEESNNDKKTKFIKDIIWKQVQNTETNHLHKAIPSADSEIFGKIMDLNNGLELNLFRGDKCWMGPRRSAKIRMHCSVNMFDVVEVVEVKKCSYLIDVGSVFGCI

Foldseek 3Di:
DDDDCVVVVVVVVVVVVVVVVPPPPPPPDCPPQDWDKAFQADPVRHGQFIDTHHLVPQQPPDQLHQQSPSHPPDRDDRCSVVLVVVLCCVVPVCALVVLLVLLLLVLCCQLPVVPPVLVVLSVVLVVLVVVLVPPPPPPPVVVVVVVVVVVVVVVVCVVVVVDPDDCPVVVVVVVVCCVPPLVVLLVVPPPDVVSVVSVVVVVVPPDLVVVVVVLVVVLVVVVVCCVVPVDDDPCNVVSVVCVVVSVVVCVVVVPDPVVVVVVVVVLVPDPVNVVVVVSVVSVVVSVVSVVVSVVVVVVQDPVSSVVSVVVVLQDLPDQWAWEDDDQWIWTQHSQQWIWIAGPDDPDRDIWTQFHFDDKDFPPPPPVCQVVLLVVQLVVQCVVCVVDPHPNSNSGRGHCPRPSVVSSSLFARRIKTWGDDIDDDDVDHHHIEIEGETRGSGQWYFPDWDCPDRRYIYTYIHHSSRND

Mean predicted aligned error: 16.61 Å